Protein AF-A0A927RYH4-F1 (afdb_monomer)

Sequence (409 aa):
MASSRKIATQWHLTDGVTGSFAVQATEVCAALLEAGEIRNPDFGLRAREIEWIANREWTFETRFEKPETEDERIRLRLEKRFGEICVRLNGGDEILPQGDMYELTGDVQEGENILTITVLPAPHVNAKTASVRMGFEGARLETYNYIRLEKCSFVSGEASLQLEAFLSGRYRFVYTVSREGELIARTEIQERLPAARRQIVHAFDMGEADGFCDVMLAIERSGIGCDTVRTTIFAGDEEAKQIVEADCSADMWLDLGAQAVSGSFTERKKGEFAKNGLRTVPELEGISYPAMVAPEKLIRYADGQKYWPQNCALFRARKTPEINVEEYRDLFSHSAGEEPERLARLTRYMQAEYVRACAQDAREEEKVFVAAKAAEAEFAYVSDALVESDGYRRPAYWALKGVWQNVHA

Mean predicted aligned error: 18.0 Å

Structure (mmCIF, N/CA/C/O backbone):
data_AF-A0A927RYH4-F1
#
_entry.id   AF-A0A927RYH4-F1
#
loop_
_atom_site.group_PDB
_atom_site.id
_atom_site.type_symbol
_atom_site.label_atom_id
_atom_site.label_alt_id
_atom_site.label_comp_id
_atom_site.label_asym_id
_atom_site.label_entity_id
_atom_site.label_seq_id
_atom_site.pdbx_PDB_ins_code
_atom_site.Cartn_x
_atom_site.Cartn_y
_atom_site.Cartn_z
_atom_site.occupancy
_atom_site.B_iso_or_equiv
_atom_site.auth_seq_id
_atom_site.auth_comp_id
_atom_site.auth_asym_id
_atom_site.auth_atom_id
_atom_site.pdbx_PDB_model_num
ATOM 1 N N . MET A 1 1 ? -0.143 2.692 19.117 1.00 50.97 1 MET A N 1
ATOM 2 C CA . MET A 1 1 ? 0.503 2.695 17.786 1.00 50.97 1 MET A CA 1
ATOM 3 C C . MET A 1 1 ? -0.260 1.695 16.958 1.00 50.97 1 MET A C 1
ATOM 5 O O . MET A 1 1 ? -0.359 0.562 17.414 1.00 50.97 1 MET A O 1
ATOM 9 N N . ALA A 1 2 ? -0.790 2.098 15.804 1.00 59.31 2 ALA A N 1
ATOM 10 C CA . ALA A 1 2 ? -1.480 1.165 14.929 1.00 59.31 2 ALA A CA 1
ATOM 11 C C . ALA A 1 2 ? -0.526 0.026 14.532 1.00 59.31 2 ALA A C 1
ATOM 13 O O . ALA A 1 2 ? 0.564 0.267 14.006 1.00 59.31 2 ALA A O 1
ATOM 14 N N . SER A 1 3 ? -0.896 -1.211 14.854 1.00 73.06 3 SER A N 1
ATOM 15 C CA . SER A 1 3 ? -0.091 -2.386 14.531 1.00 73.06 3 SER A CA 1
ATOM 16 C C . SER A 1 3 ? -0.570 -2.946 13.202 1.00 73.06 3 SER A C 1
ATOM 18 O O . SER A 1 3 ? -1.759 -3.187 13.023 1.00 73.06 3 SER A O 1
ATOM 20 N N . SER A 1 4 ? 0.348 -3.156 12.259 1.00 81.00 4 SER A N 1
ATOM 21 C CA . SER A 1 4 ? 0.043 -3.779 10.970 1.00 81.00 4 SER A CA 1
ATOM 22 C C . SER A 1 4 ? 0.910 -5.014 10.783 1.00 81.00 4 SER A C 1
ATOM 24 O O . SER A 1 4 ? 2.119 -4.919 10.542 1.00 81.00 4 SER A O 1
ATOM 26 N N . ARG A 1 5 ? 0.294 -6.194 10.855 1.00 84.44 5 ARG A N 1
ATOM 27 C CA . ARG A 1 5 ? 0.984 -7.479 10.686 1.00 84.44 5 ARG A CA 1
ATOM 28 C C . ARG A 1 5 ? 0.457 -8.223 9.471 1.00 84.44 5 ARG A C 1
ATOM 30 O O . ARG A 1 5 ? -0.734 -8.176 9.176 1.00 84.44 5 ARG A O 1
ATOM 37 N N . LYS A 1 6 ? 1.338 -8.941 8.770 1.00 86.88 6 LYS A N 1
ATOM 38 C CA . LYS A 1 6 ? 0.902 -9.903 7.749 1.00 86.88 6 LYS A CA 1
ATOM 39 C C . LYS A 1 6 ? -0.005 -10.920 8.440 1.00 86.88 6 LYS A C 1
ATOM 41 O O . LYS A 1 6 ? 0.385 -11.453 9.477 1.00 86.88 6 LYS A O 1
ATOM 46 N N . ILE A 1 7 ? -1.202 -11.147 7.903 1.00 89.00 7 ILE A N 1
ATOM 47 C CA . ILE A 1 7 ? -2.174 -12.017 8.579 1.00 89.00 7 ILE A CA 1
ATOM 48 C C . ILE A 1 7 ? -1.723 -13.477 8.572 1.00 89.00 7 ILE A C 1
ATOM 50 O O . ILE A 1 7 ? -1.885 -14.176 9.565 1.00 89.00 7 ILE A O 1
ATOM 54 N N . ALA A 1 8 ? -1.112 -13.909 7.469 1.00 84.69 8 ALA A N 1
ATOM 55 C CA . ALA A 1 8 ? -0.649 -15.270 7.291 1.00 84.69 8 ALA A CA 1
ATOM 56 C C . ALA A 1 8 ? 0.516 -15.332 6.305 1.00 84.69 8 ALA A C 1
ATOM 58 O O . ALA A 1 8 ? 0.589 -14.571 5.335 1.00 84.69 8 ALA A O 1
ATOM 59 N N . THR A 1 9 ? 1.443 -16.253 6.548 1.00 83.44 9 THR A N 1
ATOM 60 C CA . THR A 1 9 ? 2.502 -16.612 5.596 1.00 83.44 9 THR A CA 1
ATOM 61 C C . THR A 1 9 ? 2.091 -17.743 4.663 1.00 83.44 9 THR A C 1
ATOM 63 O O . THR A 1 9 ? 2.730 -17.913 3.632 1.00 83.44 9 THR A O 1
ATOM 66 N N . GLN A 1 10 ? 1.043 -18.481 5.023 1.00 91.19 10 GLN A N 1
ATOM 67 C CA . GLN A 1 10 ? 0.528 -19.636 4.307 1.00 91.19 10 GLN A CA 1
ATOM 68 C C . GLN A 1 10 ? -0.999 -19.585 4.317 1.00 91.19 10 GLN A C 1
ATOM 70 O O . GLN A 1 10 ? -1.596 -19.231 5.330 1.00 91.19 10 GLN A O 1
ATOM 75 N N . TRP A 1 11 ? -1.602 -19.939 3.192 1.00 95.75 11 TRP A N 1
ATOM 76 C CA . TRP A 1 11 ? -3.039 -20.005 2.969 1.00 95.75 11 TRP A CA 1
ATOM 77 C C . TRP A 1 11 ? -3.422 -21.405 2.501 1.00 95.75 11 TRP A C 1
ATOM 79 O O . TRP A 1 11 ? -2.595 -22.129 1.946 1.00 95.75 11 TRP A O 1
ATOM 89 N N . HIS A 1 12 ? -4.683 -21.770 2.688 1.00 96.12 12 HIS A N 1
ATOM 90 C CA . HIS A 1 12 ? -5.284 -22.953 2.091 1.00 96.12 12 HIS A CA 1
ATOM 91 C C . HIS A 1 12 ? -6.181 -22.533 0.927 1.00 96.12 12 HIS A C 1
ATOM 93 O O . HIS A 1 12 ? -7.191 -21.871 1.141 1.00 96.12 12 HIS A O 1
ATOM 99 N N . LEU A 1 13 ? -5.806 -22.897 -0.297 1.00 96.62 13 LEU A N 1
ATOM 100 C CA . LEU A 1 13 ? -6.573 -22.635 -1.514 1.00 96.62 13 LEU A CA 1
ATOM 101 C C . LEU A 1 13 ? -7.427 -23.853 -1.874 1.00 96.62 13 LEU A C 1
ATOM 103 O O . LEU A 1 13 ? -6.914 -24.968 -1.910 1.00 96.62 13 LEU A O 1
ATOM 107 N N . THR A 1 14 ? -8.704 -23.651 -2.192 1.00 95.38 14 THR A N 1
ATOM 108 C CA . THR A 1 14 ? -9.610 -24.710 -2.666 1.00 95.38 14 THR A CA 1
ATOM 109 C C . THR A 1 14 ? -10.664 -24.157 -3.625 1.00 95.38 14 THR A C 1
ATOM 111 O O . THR A 1 14 ? -11.119 -23.028 -3.457 1.00 95.38 14 THR A O 1
ATOM 114 N N . ASP A 1 15 ? -11.081 -24.952 -4.610 1.00 91.12 15 ASP A N 1
ATOM 115 C CA . ASP A 1 15 ? -12.282 -24.714 -5.435 1.00 91.12 15 ASP A CA 1
ATOM 116 C C . ASP A 1 15 ? -13.447 -25.649 -5.043 1.00 91.12 15 ASP A C 1
ATOM 118 O O . ASP A 1 15 ? -14.455 -25.738 -5.742 1.00 91.12 15 ASP A O 1
ATOM 122 N N . GLY A 1 16 ? -13.287 -26.414 -3.956 1.00 84.94 16 GLY A N 1
ATOM 123 C CA . GLY A 1 16 ? -14.245 -27.425 -3.505 1.00 84.94 16 GLY A CA 1
ATOM 124 C C . GLY A 1 16 ? -14.283 -28.709 -4.346 1.00 84.94 16 GLY A C 1
ATOM 125 O O . GLY A 1 16 ? -15.030 -29.623 -4.000 1.00 84.94 16 GLY A O 1
ATOM 126 N N . VAL A 1 17 ? -13.486 -28.812 -5.419 1.00 80.62 17 VAL A N 1
ATOM 127 C CA . VAL A 1 17 ? -13.525 -29.931 -6.381 1.00 80.62 17 VAL A CA 1
ATOM 128 C C . VAL A 1 17 ? -12.165 -30.617 -6.535 1.00 80.62 17 VAL A C 1
ATOM 130 O O . VAL A 1 17 ? -12.082 -31.841 -6.463 1.00 80.62 17 VAL A O 1
ATOM 133 N N . THR A 1 18 ? -11.104 -29.847 -6.763 1.00 72.94 18 THR A N 1
ATOM 134 C CA . THR A 1 18 ? -9.743 -30.324 -7.070 1.00 72.94 18 THR A CA 1
ATOM 135 C C . THR A 1 18 ? -8.901 -30.637 -5.834 1.00 72.94 18 THR A C 1
ATOM 137 O O . THR A 1 18 ? -7.871 -31.295 -5.953 1.00 72.94 18 THR A O 1
ATOM 140 N N . GLY A 1 19 ? -9.369 -30.256 -4.644 1.00 78.75 19 GLY A N 1
ATOM 141 C CA . GLY A 1 19 ? -8.679 -30.473 -3.372 1.00 78.75 19 GLY A CA 1
ATOM 142 C C . GLY A 1 19 ? -8.304 -29.161 -2.684 1.00 78.75 19 GLY A C 1
ATOM 143 O O . GLY A 1 19 ? -8.673 -28.084 -3.142 1.00 78.75 19 GLY A O 1
ATOM 144 N N . SER A 1 20 ? -7.610 -29.264 -1.548 1.00 89.44 20 SER A N 1
ATOM 145 C CA . SER A 1 20 ? -7.103 -28.113 -0.793 1.00 89.44 20 SER A CA 1
ATOM 146 C C . SER A 1 20 ? -5.579 -28.094 -0.838 1.00 89.44 20 SER A C 1
ATOM 148 O O . SER A 1 20 ? -4.935 -29.107 -0.552 1.00 89.44 20 SER A O 1
ATOM 150 N N . PHE A 1 21 ? -5.012 -26.941 -1.182 1.00 91.69 21 PHE A N 1
ATOM 151 C CA . PHE A 1 21 ? -3.582 -26.739 -1.392 1.00 91.69 21 PHE A CA 1
ATOM 152 C C . PHE A 1 21 ? -3.048 -25.743 -0.375 1.00 91.69 21 PHE A C 1
ATOM 154 O O . PHE A 1 21 ? -3.610 -24.665 -0.203 1.00 91.69 21 PHE A O 1
ATOM 161 N N . ALA A 1 22 ? -1.947 -26.080 0.286 1.00 93.88 22 ALA A N 1
ATOM 162 C CA . ALA A 1 22 ? -1.276 -25.144 1.173 1.00 93.88 22 ALA A CA 1
ATOM 163 C C . ALA A 1 22 ? -0.273 -24.313 0.355 1.00 93.88 22 ALA A C 1
ATOM 165 O O . ALA A 1 22 ? 0.666 -24.876 -0.202 1.00 93.88 22 ALA A O 1
ATOM 166 N N . VAL A 1 23 ? -0.484 -23.000 0.271 1.00 92.94 23 VAL A N 1
ATOM 167 C CA . VAL A 1 23 ? 0.201 -22.095 -0.671 1.00 92.94 23 VAL A CA 1
ATOM 168 C C . VAL A 1 23 ? 0.664 -20.816 0.019 1.00 92.94 23 VAL A C 1
ATOM 170 O O . VAL A 1 23 ? 0.080 -20.386 1.014 1.00 92.94 23 VAL A O 1
ATOM 173 N N . GLN A 1 24 ? 1.717 -20.186 -0.494 1.00 91.94 24 GLN A N 1
ATOM 174 C CA . GLN A 1 24 ? 2.165 -18.867 -0.038 1.00 91.94 24 GLN A CA 1
ATOM 175 C C . GLN A 1 24 ? 1.652 -17.748 -0.941 1.00 91.94 24 GLN A C 1
ATOM 177 O O . GLN A 1 24 ? 1.412 -16.632 -0.465 1.00 91.94 24 GLN A O 1
ATOM 182 N N . ALA A 1 25 ? 1.493 -18.035 -2.233 1.00 90.94 25 ALA A N 1
ATOM 183 C CA . ALA A 1 25 ? 0.919 -17.107 -3.188 1.00 90.94 25 ALA A CA 1
ATOM 184 C C . ALA A 1 25 ? -0.582 -16.886 -2.937 1.00 90.94 25 ALA A C 1
ATOM 186 O O . ALA A 1 25 ? -1.320 -17.797 -2.566 1.00 90.94 25 ALA A O 1
ATOM 187 N N . THR A 1 26 ? -1.032 -15.654 -3.170 1.00 92.69 26 THR A N 1
ATOM 188 C CA . THR A 1 26 ? -2.431 -15.217 -3.000 1.00 92.69 26 THR A CA 1
ATOM 189 C C . THR A 1 26 ? -3.091 -14.818 -4.324 1.00 92.69 26 THR A C 1
ATOM 191 O O . THR A 1 26 ? -4.232 -14.358 -4.351 1.00 92.69 26 THR A O 1
ATOM 194 N N . GLU A 1 27 ? -2.386 -15.026 -5.439 1.00 91.75 27 GLU A N 1
ATOM 195 C CA . GLU A 1 27 ? -2.959 -15.065 -6.782 1.00 91.75 27 GLU A CA 1
ATOM 196 C C . GLU A 1 27 ? -3.206 -16.529 -7.164 1.00 91.75 27 GLU A C 1
ATOM 198 O O . GLU A 1 27 ? -2.315 -17.363 -7.009 1.00 91.75 27 GLU A O 1
ATOM 203 N N . VAL A 1 28 ? -4.396 -16.850 -7.673 1.00 91.56 28 VAL A N 1
ATOM 204 C CA . VAL A 1 28 ? -4.836 -18.232 -7.925 1.00 91.56 28 VAL A CA 1
ATOM 205 C C . VAL A 1 28 ? -3.897 -18.973 -8.884 1.00 91.56 28 VAL A C 1
ATOM 207 O O . VAL A 1 28 ? -3.476 -20.086 -8.577 1.00 91.56 28 VAL A O 1
ATOM 210 N N . CYS A 1 29 ? -3.514 -18.370 -10.015 1.00 88.50 29 CYS A N 1
ATOM 211 C CA . CYS A 1 29 ? -2.611 -19.018 -10.973 1.00 88.50 29 CYS A CA 1
ATOM 212 C C . CYS A 1 29 ? -1.224 -19.265 -10.363 1.00 88.50 29 CYS A C 1
ATOM 214 O O . CYS A 1 29 ? -0.671 -20.353 -10.509 1.00 88.50 29 CYS A O 1
ATOM 216 N N . ALA A 1 30 ? -0.677 -18.283 -9.642 1.00 89.81 30 ALA A N 1
ATOM 217 C CA . ALA A 1 30 ? 0.603 -18.433 -8.955 1.00 89.81 30 ALA A CA 1
ATOM 218 C C . ALA A 1 30 ? 0.545 -19.518 -7.865 1.00 89.81 30 ALA A C 1
ATOM 220 O O . ALA A 1 30 ? 1.470 -20.317 -7.754 1.00 89.81 30 ALA A O 1
ATOM 221 N N . ALA A 1 31 ? -0.556 -19.592 -7.115 1.00 92.94 31 ALA A N 1
ATOM 222 C CA . ALA A 1 31 ? -0.785 -20.593 -6.079 1.00 92.94 31 ALA A CA 1
ATOM 223 C C . ALA A 1 31 ? -0.913 -22.016 -6.649 1.00 92.94 31 ALA A C 1
ATOM 225 O O . ALA A 1 31 ? -0.311 -22.949 -6.125 1.00 92.94 31 ALA A O 1
ATOM 226 N N . LEU A 1 32 ? -1.634 -22.194 -7.758 1.00 91.50 32 LEU A N 1
ATOM 227 C CA . LEU A 1 32 ? -1.731 -23.488 -8.442 1.00 91.50 32 LEU A CA 1
ATOM 228 C C . LEU A 1 32 ? -0.410 -23.897 -9.102 1.00 91.50 32 LEU A C 1
ATOM 230 O O . LEU A 1 32 ? -0.085 -25.083 -9.150 1.00 91.50 32 LEU A O 1
ATOM 234 N N . LEU A 1 33 ? 0.367 -22.930 -9.597 1.00 90.19 33 LEU A N 1
ATOM 235 C CA . LEU A 1 33 ? 1.710 -23.178 -10.118 1.00 90.19 33 LEU A CA 1
ATOM 236 C C . LEU A 1 33 ? 2.670 -23.598 -8.993 1.00 90.19 33 LEU A C 1
ATOM 238 O O . LEU A 1 33 ? 3.433 -24.543 -9.176 1.00 90.19 33 LEU A O 1
ATOM 242 N N . GLU A 1 34 ? 2.606 -22.935 -7.832 1.00 92.56 34 GLU A N 1
ATOM 243 C CA . GLU A 1 34 ? 3.347 -23.294 -6.612 1.00 92.56 34 GLU A CA 1
ATOM 244 C C . GLU A 1 34 ? 2.991 -24.712 -6.140 1.00 92.56 34 GLU A C 1
ATOM 246 O O . GLU A 1 34 ? 3.883 -25.496 -5.818 1.00 92.56 34 GLU A O 1
ATOM 251 N N . ALA A 1 35 ? 1.701 -25.063 -6.169 1.00 91.19 35 ALA A N 1
ATOM 252 C CA . ALA A 1 35 ? 1.208 -26.395 -5.822 1.00 91.19 35 ALA A CA 1
ATOM 253 C C . ALA A 1 35 ? 1.554 -27.478 -6.866 1.00 91.19 35 ALA A C 1
ATOM 255 O O . ALA A 1 35 ? 1.429 -28.666 -6.580 1.00 91.19 35 ALA A O 1
ATOM 256 N N . GLY A 1 36 ? 2.007 -27.092 -8.065 1.00 91.25 36 GLY A N 1
ATOM 257 C CA . GLY A 1 36 ? 2.328 -28.014 -9.159 1.00 91.25 36 GLY A CA 1
ATOM 258 C C . GLY A 1 36 ? 1.115 -28.535 -9.940 1.00 91.25 36 GLY A C 1
ATOM 259 O O . GLY A 1 36 ? 1.268 -29.444 -10.755 1.00 91.25 36 GLY A O 1
ATOM 260 N N . GLU A 1 37 ? -0.067 -27.950 -9.731 1.00 90.88 37 GLU A N 1
ATOM 261 C CA . GLU A 1 37 ? -1.326 -28.341 -10.384 1.00 90.88 37 GLU A CA 1
ATOM 262 C C . GLU A 1 37 ? -1.416 -27.851 -11.831 1.00 90.88 37 GLU A C 1
ATOM 264 O O . GLU A 1 37 ? -2.073 -28.458 -12.679 1.00 90.88 37 GLU A O 1
ATOM 269 N N . ILE A 1 38 ? -0.720 -26.757 -12.142 1.00 86.25 38 ILE A N 1
ATOM 270 C CA . ILE A 1 38 ? -0.625 -26.227 -13.500 1.00 86.25 38 ILE A CA 1
ATOM 271 C C . ILE A 1 38 ? 0.826 -26.056 -13.925 1.00 86.25 38 ILE A C 1
ATOM 273 O O . ILE A 1 38 ? 1.746 -25.916 -13.121 1.00 86.25 38 ILE A O 1
ATOM 277 N N . ARG A 1 39 ? 1.041 -26.052 -15.239 1.00 79.81 39 ARG A N 1
ATOM 278 C CA . ARG A 1 39 ? 2.335 -25.714 -15.836 1.00 79.81 39 ARG A CA 1
ATOM 279 C C . ARG A 1 39 ? 2.432 -24.205 -16.008 1.00 79.81 39 ARG A C 1
ATOM 281 O O . ARG A 1 39 ? 1.408 -23.542 -16.136 1.00 79.81 39 ARG A O 1
ATOM 288 N N . ASN A 1 40 ? 3.658 -23.683 -16.094 1.00 76.62 40 ASN A N 1
ATOM 289 C CA . ASN A 1 40 ? 3.870 -22.257 -16.335 1.00 76.62 40 ASN A CA 1
ATOM 290 C C . ASN A 1 40 ? 3.085 -21.811 -17.598 1.00 76.62 40 ASN A C 1
ATOM 292 O O . ASN A 1 40 ? 3.346 -22.369 -18.679 1.00 76.62 40 ASN A O 1
ATOM 296 N N . PRO A 1 41 ? 2.131 -20.867 -17.452 1.00 65.25 41 PRO A N 1
ATOM 297 C CA . PRO A 1 41 ? 1.213 -20.468 -18.515 1.00 65.25 41 PRO A CA 1
ATOM 298 C C . PRO A 1 41 ? 1.868 -19.641 -19.624 1.00 65.25 41 PRO A C 1
ATOM 300 O O . PRO A 1 41 ? 1.335 -19.615 -20.732 1.00 65.25 41 PRO A O 1
ATOM 303 N N . ASP A 1 42 ? 3.042 -19.054 -19.374 1.00 66.19 42 ASP A N 1
ATOM 304 C CA . ASP A 1 42 ? 3.762 -18.195 -20.325 1.00 66.19 42 ASP A CA 1
ATOM 305 C C . ASP A 1 42 ? 4.399 -18.987 -21.483 1.00 66.19 42 ASP A C 1
ATOM 307 O O . ASP A 1 42 ? 4.910 -18.414 -22.445 1.00 66.19 42 ASP A O 1
ATOM 311 N N . PHE A 1 43 ? 4.379 -20.323 -21.418 1.00 52.28 43 PHE A N 1
ATOM 312 C CA . PHE A 1 43 ? 4.981 -21.191 -22.429 1.00 52.28 43 PHE A CA 1
ATOM 313 C C . PHE A 1 43 ? 3.942 -21.799 -23.377 1.00 52.28 43 PHE A C 1
ATOM 315 O O . PHE A 1 43 ? 3.138 -22.652 -22.995 1.00 52.28 43 PHE A O 1
ATOM 322 N N . GLY A 1 44 ? 4.049 -21.467 -24.665 1.00 59.75 44 GLY A N 1
ATOM 323 C CA . GLY A 1 44 ? 3.251 -22.082 -25.728 1.00 59.75 44 GLY A CA 1
ATOM 324 C C . GLY A 1 44 ? 1.762 -21.743 -25.620 1.00 59.75 44 GLY A C 1
ATOM 325 O O . GLY A 1 44 ? 1.398 -20.588 -25.447 1.00 59.75 44 GLY A O 1
ATOM 326 N N . LEU A 1 45 ? 0.894 -22.753 -25.743 1.00 57.69 45 LEU A N 1
ATOM 327 C CA . LEU A 1 45 ? -0.568 -22.593 -25.659 1.00 57.69 45 LEU A CA 1
ATOM 328 C C . LEU A 1 45 ? -1.134 -22.870 -24.256 1.00 57.69 45 LEU A C 1
ATOM 330 O O . LEU A 1 45 ? -2.348 -22.971 -24.095 1.00 57.69 45 LEU A O 1
ATOM 334 N N . ARG A 1 46 ? -0.275 -22.988 -23.236 1.00 62.16 46 ARG A N 1
ATOM 335 C CA . ARG A 1 46 ? -0.673 -23.383 -21.873 1.00 62.16 46 ARG A CA 1
ATOM 336 C C . ARG A 1 46 ? -1.611 -22.387 -21.204 1.00 62.16 46 ARG A C 1
ATOM 338 O O . ARG A 1 46 ? -2.480 -22.806 -20.454 1.00 62.16 46 ARG A O 1
ATOM 345 N N . ALA A 1 47 ? -1.502 -21.105 -21.544 1.00 64.75 47 ALA A N 1
ATOM 346 C CA . ALA A 1 47 ? -2.481 -20.079 -21.197 1.00 64.75 47 ALA A CA 1
ATOM 347 C C . ALA A 1 47 ? -3.935 -20.496 -21.505 1.00 64.75 47 ALA A C 1
ATOM 349 O O . ALA A 1 47 ? -4.824 -20.283 -20.687 1.00 64.75 47 ALA A O 1
ATOM 350 N N . ARG A 1 48 ? -4.177 -21.158 -22.648 1.00 65.44 48 ARG A N 1
ATOM 351 C CA . ARG A 1 48 ? -5.517 -21.647 -23.017 1.00 65.44 48 ARG A CA 1
ATOM 352 C C . ARG A 1 48 ? -5.933 -22.890 -22.239 1.00 65.44 48 ARG A C 1
ATOM 354 O O . ARG A 1 48 ? -7.106 -23.077 -21.943 1.00 65.44 48 ARG A O 1
ATOM 361 N N . GLU A 1 49 ? -4.974 -23.745 -21.890 1.00 68.56 49 GLU A N 1
ATOM 362 C CA . GLU A 1 49 ? -5.228 -24.964 -21.109 1.00 68.56 49 GLU A CA 1
ATOM 363 C C . GLU A 1 49 ? -5.713 -24.648 -19.686 1.00 68.56 49 GLU A C 1
ATOM 365 O O . GLU A 1 49 ? -6.361 -25.488 -19.063 1.00 68.56 49 GLU A O 1
ATOM 370 N N . ILE A 1 50 ? -5.428 -23.443 -19.182 1.00 74.00 50 ILE A N 1
ATOM 371 C CA . ILE A 1 50 ? -5.777 -23.005 -17.828 1.00 74.00 50 ILE A CA 1
ATOM 372 C C . ILE A 1 50 ? -6.979 -22.046 -17.766 1.00 74.00 50 ILE A C 1
ATOM 374 O O . ILE A 1 50 ? -7.302 -21.548 -16.691 1.00 74.00 50 ILE A O 1
ATOM 378 N N . GLU A 1 51 ? -7.696 -21.820 -18.876 1.00 75.75 51 GLU A N 1
ATOM 379 C CA . GLU A 1 51 ? -8.893 -20.952 -18.918 1.00 75.75 51 GLU A CA 1
ATOM 380 C C . GLU A 1 51 ? -9.978 -21.380 -17.916 1.00 75.75 51 GLU A C 1
ATOM 382 O O . GLU A 1 51 ? -10.764 -20.564 -17.432 1.00 75.75 51 GLU A O 1
ATOM 387 N N . TRP A 1 52 ? -10.023 -22.666 -17.560 1.00 81.88 52 TRP A N 1
ATOM 388 C CA . TRP A 1 52 ? -10.963 -23.191 -16.571 1.00 81.88 52 TRP A CA 1
ATOM 389 C C . TRP A 1 52 ? -10.791 -22.558 -15.183 1.00 81.88 52 TRP A C 1
ATOM 391 O O . TRP A 1 52 ? -11.775 -22.488 -14.451 1.00 81.88 52 TRP A O 1
ATOM 401 N N . ILE A 1 53 ? -9.593 -22.070 -14.832 1.00 85.06 53 ILE A N 1
ATOM 402 C CA . ILE A 1 53 ? -9.322 -21.417 -13.541 1.00 85.06 53 ILE A CA 1
ATOM 403 C C . ILE A 1 53 ? -10.213 -20.185 -13.383 1.00 85.06 53 ILE A C 1
ATOM 405 O O . ILE A 1 53 ? -10.840 -20.009 -12.341 1.00 85.06 53 ILE A O 1
ATOM 409 N N . ALA A 1 54 ? -10.318 -19.374 -14.437 1.00 82.00 54 ALA A N 1
ATOM 410 C CA . ALA A 1 54 ? -11.080 -18.129 -14.433 1.00 82.00 54 ALA A CA 1
ATOM 411 C C . ALA A 1 54 ? -12.599 -18.337 -14.351 1.00 82.00 54 ALA A C 1
ATOM 413 O O . ALA A 1 54 ? -13.346 -17.435 -13.982 1.00 82.00 54 ALA A O 1
ATOM 414 N N . ASN A 1 55 ? -13.061 -19.537 -14.698 1.00 82.44 55 ASN A N 1
ATOM 415 C CA . ASN A 1 55 ? -14.471 -19.909 -14.692 1.00 82.44 55 ASN A CA 1
ATOM 416 C C . ASN A 1 55 ? -14.923 -20.516 -13.354 1.00 82.44 55 ASN A C 1
ATOM 418 O O . ASN A 1 55 ? -16.073 -20.941 -13.240 1.00 82.44 55 ASN A O 1
ATOM 422 N N . ARG A 1 56 ? -14.031 -20.601 -12.362 1.00 87.62 56 ARG A N 1
ATOM 423 C CA . ARG A 1 56 ? -14.311 -21.210 -11.061 1.00 87.62 56 ARG A CA 1
ATOM 424 C C . ARG A 1 56 ? -14.209 -20.205 -9.931 1.00 87.62 56 ARG A C 1
ATOM 426 O O . ARG A 1 56 ? -13.506 -19.203 -10.017 1.00 87.62 56 ARG A O 1
ATOM 433 N N . GLU A 1 57 ? -14.933 -20.528 -8.873 1.00 92.44 57 GLU A N 1
ATOM 434 C CA . GLU A 1 57 ? -14.789 -19.884 -7.582 1.00 92.44 57 GLU A CA 1
ATOM 435 C C . GLU A 1 57 ? -13.603 -20.507 -6.843 1.00 92.44 57 GLU A C 1
ATOM 437 O O . GLU A 1 57 ? -13.425 -21.726 -6.858 1.00 92.44 57 GLU A O 1
ATOM 442 N N . TRP A 1 58 ? -12.806 -19.666 -6.192 1.00 95.06 58 TRP A N 1
ATOM 443 C CA . TRP A 1 58 ? -11.639 -20.091 -5.426 1.00 95.06 58 TRP A CA 1
ATOM 444 C C . TRP A 1 58 ? -11.681 -19.484 -4.037 1.00 95.06 58 TRP A C 1
ATOM 446 O O . TRP A 1 58 ? -11.832 -18.278 -3.898 1.00 95.06 58 TRP A O 1
ATOM 456 N N . THR A 1 59 ? -11.501 -20.291 -3.000 1.00 97.12 59 THR A N 1
ATOM 457 C CA . THR A 1 59 ? -11.472 -19.817 -1.616 1.00 97.12 59 THR A CA 1
ATOM 458 C C . THR A 1 59 ? -10.078 -19.969 -1.035 1.00 97.12 59 THR A C 1
ATOM 460 O O . THR A 1 59 ? -9.531 -21.069 -0.998 1.00 97.12 59 THR A O 1
ATOM 463 N N . PHE A 1 60 ? -9.526 -18.852 -0.565 1.00 97.38 60 PHE A N 1
ATOM 464 C CA . PHE A 1 60 ? -8.359 -18.811 0.304 1.00 97.38 60 PHE A CA 1
ATOM 465 C C . PHE A 1 60 ? -8.821 -18.792 1.761 1.00 97.38 60 PHE A C 1
ATOM 467 O O . PHE A 1 60 ? -9.564 -17.901 2.168 1.00 97.38 60 PHE A O 1
ATOM 474 N N . GLU A 1 61 ? -8.350 -19.744 2.554 1.00 96.88 61 GLU A N 1
ATOM 475 C CA . GLU A 1 61 ? -8.601 -19.831 3.991 1.00 96.88 61 GLU A CA 1
ATOM 476 C C . GLU A 1 61 ? -7.296 -19.646 4.772 1.00 96.88 61 GLU A C 1
ATOM 478 O O . GLU A 1 61 ? -6.248 -20.182 4.407 1.00 96.88 61 GLU A O 1
ATOM 483 N N . THR A 1 62 ? -7.357 -18.901 5.872 1.00 96.38 62 THR A N 1
ATOM 484 C CA . THR A 1 62 ? -6.299 -18.889 6.883 1.00 96.38 62 THR A CA 1
ATOM 485 C C . THR A 1 62 ? -6.888 -18.789 8.278 1.00 96.38 62 THR A C 1
ATOM 487 O O . THR A 1 62 ? -8.011 -18.321 8.471 1.00 96.38 62 THR A O 1
ATOM 490 N N . ARG A 1 63 ? -6.091 -19.177 9.270 1.00 95.06 63 ARG A N 1
ATOM 491 C CA . ARG A 1 63 ? -6.417 -19.014 10.684 1.00 95.06 63 ARG A CA 1
ATOM 492 C C . ARG A 1 63 ? -5.510 -17.985 11.331 1.00 95.06 63 ARG A C 1
ATOM 494 O O . ARG A 1 63 ? -4.353 -17.847 10.935 1.00 95.06 63 ARG A O 1
ATOM 501 N N . PHE A 1 64 ? -6.034 -17.253 12.304 1.00 93.31 64 PHE A N 1
ATOM 502 C CA . PHE A 1 64 ? -5.254 -16.316 13.104 1.00 93.31 64 PHE A CA 1
ATOM 503 C C . PHE A 1 64 ? -5.843 -16.178 14.506 1.00 93.31 64 PHE A C 1
ATOM 505 O O . PHE A 1 64 ? -7.055 -16.240 14.691 1.00 93.31 64 PHE A O 1
ATOM 512 N N . GLU A 1 65 ? -4.995 -15.944 15.500 1.00 91.38 65 GLU A N 1
ATOM 513 C CA . GLU A 1 65 ? -5.459 -15.587 16.840 1.00 91.38 65 GLU A CA 1
ATOM 514 C C . GLU A 1 65 ? -5.775 -14.095 16.921 1.00 91.38 65 GLU A C 1
ATOM 516 O O . GLU A 1 65 ? -5.059 -13.267 16.330 1.00 91.38 65 GLU A O 1
ATOM 521 N N . LYS A 1 66 ? -6.822 -13.749 17.680 1.00 87.88 66 LYS A N 1
ATOM 522 C CA . LYS A 1 66 ? -7.133 -12.353 17.999 1.00 87.88 66 LYS A CA 1
ATOM 523 C C . LYS A 1 66 ? -5.869 -11.665 18.540 1.00 87.88 66 LYS A C 1
ATOM 525 O O . LYS A 1 66 ? -5.263 -12.167 19.484 1.00 87.88 66 LYS A O 1
ATOM 530 N N . PRO A 1 67 ? -5.430 -10.546 17.940 1.00 84.62 67 PRO A N 1
ATOM 531 C CA . PRO A 1 67 ? -4.294 -9.793 18.452 1.00 84.62 67 PRO A CA 1
ATOM 532 C C . PRO A 1 67 ? -4.485 -9.405 19.929 1.00 84.62 67 PRO A C 1
ATOM 534 O O . PRO A 1 67 ? -5.488 -8.782 20.270 1.00 84.62 67 PRO A O 1
ATOM 537 N N . GLU A 1 68 ? -3.512 -9.725 20.786 1.00 77.50 68 GLU A N 1
ATOM 538 C CA . GLU A 1 68 ? -3.444 -9.218 22.164 1.00 77.50 68 GLU A CA 1
ATOM 539 C C . GLU A 1 68 ? -3.033 -7.740 22.147 1.00 77.50 68 GLU A C 1
ATOM 541 O O . GLU A 1 68 ? -1.866 -7.388 22.323 1.00 77.50 68 GLU A O 1
ATOM 546 N N . THR A 1 69 ? -3.976 -6.854 21.847 1.00 69.94 69 THR A N 1
ATOM 547 C CA . THR A 1 69 ? -3.721 -5.412 21.810 1.00 69.94 69 THR A CA 1
ATOM 548 C C . THR A 1 69 ? -4.810 -4.667 22.574 1.00 69.94 69 THR A C 1
ATOM 550 O O . THR A 1 69 ? -5.953 -5.113 22.656 1.00 69.94 69 THR A O 1
ATOM 553 N N . GLU A 1 70 ? -4.441 -3.522 23.153 1.00 64.94 70 GLU A N 1
ATOM 554 C CA . GLU A 1 70 ? -5.387 -2.573 23.757 1.00 64.94 70 GLU A CA 1
ATOM 555 C C . GLU A 1 70 ? -6.204 -1.811 22.695 1.00 64.94 70 GLU A C 1
ATOM 557 O O . GLU A 1 70 ? -6.942 -0.886 23.027 1.00 64.94 70 GLU A O 1
ATOM 562 N N . ASP A 1 71 ? -6.036 -2.134 21.410 1.00 70.31 71 ASP A N 1
ATOM 563 C CA . ASP A 1 71 ? -6.736 -1.491 20.310 1.00 70.31 71 ASP A CA 1
ATOM 564 C C . ASP A 1 71 ? -8.181 -1.968 20.208 1.00 70.31 71 ASP A C 1
ATOM 566 O O . ASP A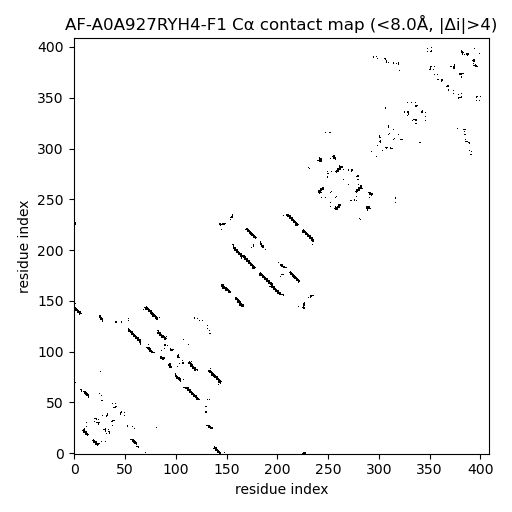 1 71 ? -8.476 -3.158 20.115 1.00 70.31 71 ASP A O 1
ATOM 570 N N . GLU A 1 72 ? -9.097 -1.005 20.173 1.00 71.75 72 GLU A N 1
ATOM 571 C CA . GLU A 1 72 ? -10.533 -1.278 20.132 1.00 71.75 72 GLU A CA 1
ATOM 572 C C . GLU A 1 72 ? -11.010 -1.833 18.781 1.00 71.75 72 GLU A C 1
ATOM 574 O O . GLU A 1 72 ? -12.137 -2.323 18.701 1.00 71.75 72 GLU A O 1
ATOM 579 N N . ARG A 1 73 ? -10.213 -1.720 17.705 1.00 84.50 73 ARG A N 1
ATOM 580 C CA . ARG A 1 73 ? -10.655 -2.059 16.344 1.00 84.50 73 ARG A CA 1
ATOM 581 C C . ARG A 1 73 ? -9.642 -2.871 15.548 1.00 84.50 73 ARG A C 1
ATOM 583 O O . ARG A 1 73 ? -8.439 -2.634 15.630 1.00 84.50 73 ARG A O 1
ATOM 590 N N . ILE A 1 74 ? -10.166 -3.797 14.744 1.00 89.12 74 ILE A N 1
ATOM 591 C CA . ILE A 1 74 ? -9.433 -4.751 13.910 1.00 89.12 74 ILE A CA 1
ATOM 592 C C . ILE A 1 74 ? -9.978 -4.679 12.477 1.00 89.12 74 ILE A C 1
ATOM 594 O O . ILE A 1 74 ? -11.177 -4.841 12.246 1.00 89.12 74 ILE A O 1
ATOM 598 N N . ARG A 1 75 ? -9.091 -4.482 11.499 1.00 90.50 75 ARG A N 1
ATOM 599 C CA . ARG A 1 75 ? -9.408 -4.507 10.064 1.00 90.50 75 ARG A CA 1
ATOM 600 C C . ARG A 1 75 ? -8.505 -5.462 9.299 1.00 90.50 75 ARG A C 1
ATOM 602 O O . ARG A 1 75 ? -7.354 -5.678 9.669 1.00 90.50 75 ARG A O 1
ATOM 609 N N . LEU A 1 76 ? -9.013 -5.964 8.180 1.00 93.44 76 LEU A N 1
ATOM 610 C CA . LEU A 1 76 ? -8.215 -6.591 7.132 1.00 93.44 76 LEU A CA 1
ATOM 611 C C . LEU A 1 76 ? -7.970 -5.574 6.016 1.00 93.44 76 LEU A C 1
ATOM 613 O O . LEU A 1 76 ? -8.918 -5.003 5.479 1.00 93.44 76 LEU A O 1
ATOM 617 N N . ARG A 1 77 ? -6.708 -5.391 5.637 1.00 91.56 77 ARG A N 1
ATOM 618 C CA . ARG A 1 77 ? -6.298 -4.673 4.430 1.00 91.56 77 ARG A CA 1
ATOM 619 C C . ARG A 1 77 ? -5.823 -5.655 3.380 1.00 91.56 77 ARG A C 1
ATOM 621 O O . ARG A 1 77 ? -5.040 -6.548 3.700 1.00 91.56 77 ARG A O 1
ATOM 628 N N . LEU A 1 78 ? -6.231 -5.442 2.135 1.00 91.12 78 LEU A N 1
ATOM 629 C CA . LEU A 1 78 ? -5.633 -6.100 0.976 1.00 91.12 78 LEU A CA 1
ATOM 630 C C . LEU A 1 78 ? -4.935 -5.028 0.139 1.00 91.12 78 LEU A C 1
ATOM 632 O O . LEU A 1 78 ? -5.597 -4.131 -0.372 1.00 91.12 78 LEU A O 1
ATOM 636 N N . GLU A 1 79 ? -3.609 -5.102 0.010 1.00 86.81 79 GLU A N 1
ATOM 637 C CA . GLU A 1 79 ? -2.825 -4.109 -0.743 1.00 86.81 79 GLU A CA 1
ATOM 638 C C . GLU A 1 79 ? -3.262 -4.020 -2.210 1.00 86.81 79 GLU A C 1
ATOM 640 O O . GLU A 1 79 ? -3.319 -2.925 -2.767 1.00 86.81 79 GLU A O 1
ATOM 645 N N . LYS A 1 80 ? -3.604 -5.158 -2.829 1.00 87.44 80 LYS A N 1
ATOM 646 C CA . LYS A 1 80 ? -4.251 -5.200 -4.148 1.00 87.44 80 LYS A CA 1
ATOM 647 C C . LYS A 1 80 ? -5.279 -6.319 -4.219 1.00 87.44 80 LYS A C 1
ATOM 649 O O . LYS A 1 80 ? -5.153 -7.344 -3.552 1.00 87.44 80 LYS A O 1
ATOM 654 N N . ARG A 1 81 ? -6.280 -6.123 -5.076 1.00 88.75 81 ARG A N 1
ATOM 655 C CA . ARG A 1 81 ? -7.311 -7.109 -5.417 1.00 88.75 81 ARG A CA 1
ATOM 656 C C . ARG A 1 81 ? -7.295 -7.351 -6.919 1.00 88.75 81 ARG A C 1
ATOM 658 O O . ARG A 1 81 ? -7.173 -6.399 -7.690 1.00 88.75 81 ARG A O 1
ATOM 665 N N . PHE A 1 82 ? -7.448 -8.605 -7.317 1.00 86.31 82 PHE A N 1
ATOM 666 C CA . PHE A 1 82 ? -7.555 -9.025 -8.705 1.00 86.31 82 PHE A CA 1
ATOM 667 C C . PHE A 1 82 ? -8.888 -9.743 -8.891 1.00 86.31 82 PHE A C 1
ATOM 669 O O . PHE A 1 82 ? -9.068 -10.869 -8.426 1.00 86.31 82 PHE A O 1
ATOM 676 N N . GLY A 1 83 ? -9.824 -9.068 -9.554 1.00 83.62 83 GLY A N 1
ATOM 677 C CA . GLY A 1 83 ? -11.198 -9.539 -9.684 1.00 83.62 83 GLY A CA 1
ATOM 678 C C . GLY A 1 83 ? -12.069 -9.214 -8.470 1.00 83.62 83 GLY A C 1
ATOM 679 O O . GLY A 1 83 ? -11.687 -8.453 -7.576 1.00 83.62 83 GLY A O 1
ATOM 680 N N . GLU A 1 84 ? -13.275 -9.767 -8.490 1.00 88.56 84 GLU A N 1
ATOM 681 C CA . GLU A 1 84 ? -14.271 -9.600 -7.438 1.00 88.56 84 GLU A CA 1
ATOM 682 C C . GLU A 1 84 ? -14.033 -10.632 -6.329 1.00 88.56 84 GLU A C 1
ATOM 684 O O . GLU A 1 84 ? -13.753 -11.803 -6.603 1.00 88.56 84 GLU A O 1
ATOM 689 N N . ILE A 1 85 ? -14.096 -10.187 -5.073 1.00 93.56 85 ILE A N 1
ATOM 690 C CA . ILE A 1 85 ? -13.828 -11.032 -3.909 1.00 93.56 85 ILE A CA 1
ATOM 691 C C . ILE A 1 85 ? -14.875 -10.809 -2.819 1.00 93.56 85 ILE A C 1
ATOM 693 O O . ILE A 1 85 ? -15.323 -9.685 -2.607 1.00 93.56 85 ILE A O 1
ATOM 697 N N . CYS A 1 86 ? -15.187 -11.875 -2.092 1.00 94.44 86 CYS A N 1
ATOM 698 C CA . CYS A 1 86 ? -16.049 -11.898 -0.919 1.00 94.44 86 CYS A CA 1
ATOM 699 C C . CYS A 1 86 ? -15.208 -12.283 0.303 1.00 94.44 86 CYS A C 1
ATOM 701 O O . CYS A 1 86 ? -14.473 -13.271 0.273 1.00 94.44 86 CYS A O 1
ATOM 703 N N . VAL A 1 87 ? -15.327 -11.525 1.393 1.00 96.69 87 VAL A N 1
ATOM 704 C CA . VAL A 1 87 ? -14.608 -11.786 2.647 1.00 96.69 87 VAL A CA 1
ATOM 705 C C . VAL A 1 87 ? -15.599 -12.224 3.716 1.00 96.69 87 VAL A C 1
ATOM 707 O O . VAL A 1 87 ? -16.601 -11.552 3.937 1.00 96.69 87 VAL A O 1
ATOM 710 N N . ARG A 1 88 ? -15.314 -13.335 4.400 1.00 97.19 88 ARG A N 1
ATOM 711 C CA . ARG A 1 88 ? -16.084 -13.805 5.561 1.00 97.19 88 ARG A CA 1
ATOM 712 C C . ARG A 1 88 ? -15.154 -14.187 6.697 1.00 97.19 88 ARG A C 1
ATOM 714 O O . ARG A 1 88 ? -14.076 -14.744 6.467 1.00 97.19 88 ARG A O 1
ATOM 721 N N . LEU A 1 89 ? -15.605 -13.940 7.920 1.00 96.81 89 LEU A N 1
ATOM 722 C CA . LEU A 1 89 ? -14.898 -14.311 9.138 1.00 96.81 89 LEU A CA 1
ATOM 723 C C . LEU A 1 89 ? -15.748 -15.286 9.954 1.00 96.81 89 LEU A C 1
ATOM 725 O O . LEU A 1 89 ? -16.948 -15.082 10.113 1.00 96.81 89 LEU A O 1
ATOM 729 N N . ASN A 1 90 ? -15.129 -16.353 10.458 1.00 96.31 90 ASN A N 1
ATOM 730 C CA . ASN A 1 90 ? -15.751 -17.347 11.339 1.00 96.31 90 ASN A CA 1
ATOM 731 C C . ASN A 1 90 ? -17.049 -17.963 10.777 1.00 96.31 90 ASN A C 1
ATOM 733 O O . ASN A 1 90 ? -17.958 -18.308 11.530 1.00 96.31 90 ASN A O 1
ATOM 737 N N . GLY A 1 91 ? -17.145 -18.087 9.447 1.00 92.00 91 GLY A N 1
ATOM 738 C CA . GLY A 1 91 ? -18.337 -18.595 8.759 1.00 92.00 91 GLY A CA 1
ATOM 739 C C . GLY A 1 91 ? -19.563 -17.673 8.823 1.00 92.00 91 GLY A C 1
ATOM 740 O O . GLY A 1 91 ? -20.662 -18.130 8.518 1.00 92.00 91 GLY A O 1
ATOM 741 N N . GLY A 1 92 ? -19.390 -16.415 9.240 1.00 93.50 92 GLY A N 1
ATOM 742 C CA . GLY A 1 92 ? -20.447 -15.409 9.297 1.00 93.50 92 GLY A CA 1
ATOM 743 C C . GLY A 1 92 ? -20.833 -14.831 7.933 1.00 93.50 92 GLY A C 1
ATOM 744 O O . GLY A 1 92 ? -20.447 -15.340 6.875 1.00 93.50 92 GLY A O 1
ATOM 745 N N . ASP A 1 93 ? -21.602 -13.745 7.979 1.00 95.06 93 ASP A N 1
ATOM 746 C CA . ASP A 1 93 ? -22.048 -13.015 6.794 1.00 95.06 93 ASP A CA 1
ATOM 747 C C . ASP A 1 93 ? -20.874 -12.383 6.026 1.00 95.06 93 ASP A C 1
ATOM 749 O O . ASP A 1 93 ? -19.751 -12.247 6.519 1.00 95.06 93 ASP A O 1
ATOM 753 N N . GLU A 1 94 ? -21.139 -12.006 4.775 1.00 94.94 94 GLU A N 1
ATOM 754 C CA . GLU A 1 94 ? -20.171 -11.281 3.957 1.00 94.94 94 GLU A CA 1
ATOM 755 C C . GLU A 1 94 ? -19.855 -9.906 4.557 1.00 94.94 94 GLU A C 1
ATOM 757 O O . GLU A 1 94 ? -20.742 -9.092 4.826 1.00 94.94 94 GLU A O 1
ATOM 762 N N . ILE A 1 95 ? -18.561 -9.636 4.710 1.00 94.62 95 ILE A N 1
ATOM 763 C CA . ILE A 1 95 ? -18.041 -8.366 5.197 1.00 94.62 95 ILE A CA 1
ATOM 764 C C . ILE A 1 95 ? -17.828 -7.453 3.994 1.00 94.62 95 ILE A C 1
ATOM 766 O O . ILE A 1 95 ? -16.959 -7.691 3.152 1.00 94.62 95 ILE A O 1
ATOM 770 N N . LEU A 1 96 ? -18.611 -6.379 3.924 1.00 91.06 96 LEU A N 1
ATOM 771 C CA . LEU A 1 96 ? -18.524 -5.421 2.828 1.00 91.06 96 LEU A CA 1
ATOM 772 C C . LEU A 1 96 ? -17.258 -4.553 2.939 1.00 91.06 96 LEU A C 1
ATOM 774 O O . LEU A 1 96 ? -16.941 -4.055 4.027 1.00 91.06 96 LEU A O 1
ATOM 778 N N . PRO A 1 97 ? -16.548 -4.309 1.823 1.00 87.88 97 PRO A N 1
ATOM 779 C CA . PRO A 1 97 ? -15.359 -3.475 1.834 1.00 87.88 97 PRO A CA 1
ATOM 780 C C . PRO A 1 97 ? -15.694 -1.996 2.061 1.00 87.88 97 PRO A C 1
ATOM 782 O O . PRO A 1 97 ? -16.626 -1.440 1.479 1.00 87.88 97 PRO A O 1
ATOM 785 N N . GLN A 1 98 ? -14.847 -1.321 2.830 1.00 79.00 98 GLN A N 1
ATOM 786 C CA . GLN A 1 98 ? -14.778 0.134 2.947 1.00 79.00 98 GLN A CA 1
ATOM 787 C C . GLN A 1 98 ? -13.510 0.618 2.230 1.00 79.00 98 GLN A C 1
ATOM 789 O O . GLN A 1 98 ? -12.472 0.847 2.849 1.00 79.00 98 GLN A O 1
ATOM 794 N N . GLY A 1 99 ? -13.586 0.721 0.899 1.00 77.31 99 GLY A N 1
ATOM 795 C CA . GLY A 1 99 ? -12.422 0.972 0.041 1.00 77.31 99 GLY A CA 1
ATOM 796 C C . GLY A 1 99 ? -11.612 -0.305 -0.211 1.00 77.31 99 GLY A C 1
ATOM 797 O O . GLY A 1 99 ? -12.108 -1.245 -0.835 1.00 77.31 99 GLY A O 1
ATOM 798 N N . ASP A 1 100 ? -10.366 -0.317 0.250 1.00 75.25 100 ASP A N 1
ATOM 799 C CA . ASP A 1 100 ? -9.389 -1.419 0.236 1.00 75.25 100 ASP A CA 1
ATOM 800 C C . ASP A 1 100 ? -9.339 -2.210 1.563 1.00 75.25 100 ASP A C 1
ATOM 802 O O . ASP A 1 100 ? -8.496 -3.092 1.758 1.00 75.25 100 ASP A O 1
ATOM 806 N N . MET A 1 101 ? -10.274 -1.914 2.469 1.00 85.19 101 MET A N 1
ATOM 807 C CA . MET A 1 101 ? -10.305 -2.404 3.846 1.00 85.19 101 MET A CA 1
ATOM 808 C C . MET A 1 101 ? -11.598 -3.155 4.164 1.00 85.19 101 MET A C 1
ATOM 810 O O . MET A 1 101 ? -12.652 -2.831 3.622 1.00 85.19 101 MET A O 1
ATOM 814 N N . TYR A 1 102 ? -11.536 -4.072 5.126 1.00 91.69 102 TYR A N 1
ATOM 815 C CA . TYR A 1 102 ? -12.677 -4.803 5.682 1.00 91.69 102 TYR A CA 1
ATOM 816 C C . TYR A 1 102 ? -12.694 -4.636 7.202 1.00 91.69 102 TYR A C 1
ATOM 818 O O . TYR A 1 102 ? -11.684 -4.870 7.866 1.00 91.69 102 TYR A O 1
ATOM 826 N N . GLU A 1 103 ? -13.826 -4.202 7.754 1.00 91.00 103 GLU A N 1
ATOM 827 C CA . GLU A 1 103 ? -14.014 -4.023 9.196 1.00 91.00 103 GLU A CA 1
ATOM 828 C C . GLU A 1 103 ? -14.334 -5.361 9.856 1.00 91.00 103 GLU A C 1
ATOM 830 O O . GLU A 1 103 ? -15.372 -5.937 9.566 1.00 91.00 103 GLU A O 1
ATOM 835 N N . LEU A 1 104 ? -13.441 -5.840 10.729 1.00 93.00 104 LEU A N 1
ATOM 836 C CA . LEU A 1 104 ? -13.568 -7.151 11.372 1.00 93.00 104 LEU A CA 1
ATOM 837 C C . LEU A 1 104 ? -13.943 -7.059 12.857 1.00 93.00 104 LEU A C 1
ATOM 839 O O . LEU A 1 104 ? -14.239 -8.077 13.470 1.00 93.00 104 LEU A O 1
ATOM 843 N N . THR A 1 105 ? -13.902 -5.866 13.462 1.00 89.38 105 THR A N 1
ATOM 844 C CA . THR A 1 105 ? -13.988 -5.686 14.925 1.00 89.38 105 THR A CA 1
ATOM 845 C C . THR A 1 105 ? -15.157 -6.425 15.579 1.00 89.38 105 THR A C 1
ATOM 847 O O . THR A 1 105 ? -14.981 -7.006 16.645 1.00 89.38 105 THR A O 1
ATOM 850 N N . GLY A 1 106 ? -16.343 -6.392 14.964 1.00 86.88 106 GLY A N 1
ATOM 851 C CA . GLY A 1 106 ? -17.542 -7.029 15.517 1.00 86.88 106 GLY A CA 1
ATOM 852 C C . GLY A 1 106 ? -17.575 -8.552 15.368 1.00 86.88 106 GLY A C 1
ATOM 853 O O . GLY A 1 106 ? -18.290 -9.210 16.118 1.00 86.88 106 GLY A O 1
ATOM 854 N N . ASP A 1 107 ? -16.793 -9.097 14.436 1.00 91.62 107 ASP A N 1
ATOM 855 C CA . ASP A 1 107 ? -16.853 -10.499 14.014 1.00 91.62 107 ASP A CA 1
ATOM 856 C C . ASP A 1 107 ? -15.692 -11.340 14.575 1.00 91.62 107 ASP A C 1
ATOM 858 O O . ASP A 1 107 ? -15.748 -12.575 14.575 1.00 91.62 107 ASP A O 1
ATOM 862 N N . VAL A 1 108 ? -14.628 -10.681 15.057 1.00 92.44 108 VAL A N 1
ATOM 863 C CA . VAL A 1 108 ? -13.474 -11.334 15.690 1.00 92.44 108 VAL A CA 1
ATOM 864 C C . VAL A 1 108 ? -13.855 -11.859 17.073 1.00 92.44 108 VAL A C 1
ATOM 866 O O . VAL A 1 108 ? -14.321 -11.126 17.945 1.00 92.44 108 VAL A O 1
ATOM 869 N N . GLN A 1 109 ? -13.585 -13.140 17.292 1.00 92.06 109 GLN A N 1
ATOM 870 C CA . GLN A 1 109 ? -13.836 -13.862 18.533 1.00 92.06 109 GLN A CA 1
ATOM 871 C C . GLN A 1 109 ? -12.544 -14.014 19.345 1.00 92.06 109 GLN A C 1
ATOM 873 O O . GLN A 1 109 ? -11.438 -13.899 18.811 1.00 92.06 109 GLN A O 1
ATOM 878 N N . GLU A 1 110 ? -12.679 -14.275 20.646 1.00 89.94 110 GLU A N 1
ATOM 879 C CA . GLU A 1 110 ? -11.543 -14.687 21.478 1.00 89.94 110 GLU A CA 1
ATOM 880 C C . GLU A 1 110 ? -10.984 -16.036 20.995 1.00 89.94 110 GLU A C 1
ATOM 882 O O . GLU A 1 110 ? -11.747 -16.946 20.670 1.00 89.94 110 GLU A O 1
ATOM 887 N N . GLY A 1 111 ? -9.655 -16.177 20.974 1.00 89.44 111 GLY A N 1
ATOM 888 C CA . GLY A 1 111 ? -8.973 -17.377 20.479 1.00 89.44 111 GLY A CA 1
ATOM 889 C C . GLY A 1 111 ? -8.745 -17.393 18.960 1.00 89.44 111 GLY A C 1
ATOM 890 O O . GLY A 1 111 ? -8.437 -16.364 18.349 1.00 89.44 111 GLY A O 1
ATOM 891 N N . GLU A 1 112 ? -8.827 -18.586 18.362 1.00 93.75 112 GLU A N 1
ATOM 892 C CA . GLU A 1 112 ? -8.585 -18.815 16.931 1.00 93.75 112 GLU A CA 1
ATOM 893 C C . GLU A 1 112 ? -9.775 -18.340 16.083 1.00 93.75 112 GLU A C 1
ATOM 895 O O . GLU A 1 112 ? -10.924 -18.686 16.344 1.00 93.75 112 GLU A O 1
ATOM 900 N N . ASN A 1 113 ? -9.479 -17.569 15.039 1.00 95.12 113 ASN A N 1
ATOM 901 C CA . ASN A 1 113 ? -10.429 -17.064 14.057 1.00 95.12 113 ASN A CA 1
ATOM 902 C C . ASN A 1 113 ? -10.098 -17.627 12.671 1.00 95.12 113 ASN A C 1
ATOM 904 O O . ASN A 1 113 ? -8.925 -17.777 12.325 1.00 95.12 113 ASN A O 1
ATOM 908 N N . ILE A 1 114 ? -11.122 -17.884 11.857 1.00 96.81 114 ILE A N 1
ATOM 909 C CA . ILE A 1 114 ? -10.982 -18.405 10.490 1.00 96.81 114 ILE A CA 1
ATOM 910 C C . ILE A 1 114 ? -11.399 -17.321 9.501 1.00 96.81 114 ILE A C 1
ATOM 912 O O . ILE A 1 114 ? -12.568 -16.937 9.450 1.00 96.81 114 ILE A O 1
ATOM 916 N N . LEU A 1 115 ? -10.451 -16.836 8.703 1.00 97.25 115 LEU A N 1
ATOM 917 C CA . LEU A 1 115 ? -10.707 -15.901 7.614 1.00 97.25 115 LEU A CA 1
ATOM 918 C C . LEU A 1 115 ? -10.818 -16.661 6.297 1.00 97.25 115 LEU A C 1
ATOM 920 O O . LEU A 1 115 ? -9.913 -17.411 5.934 1.00 97.25 115 LEU A O 1
ATOM 924 N N . THR A 1 116 ? -11.882 -16.382 5.552 1.00 97.31 116 THR A N 1
ATOM 925 C CA . THR A 1 116 ? -12.079 -16.888 4.192 1.00 97.31 116 THR A CA 1
ATOM 926 C C . THR A 1 116 ? -12.207 -15.727 3.214 1.00 97.31 116 THR A C 1
ATOM 928 O O . THR A 1 116 ? -12.957 -14.778 3.451 1.00 97.31 116 THR A O 1
ATOM 931 N N . ILE A 1 117 ? -11.446 -15.795 2.125 1.00 97.06 117 ILE A N 1
ATOM 932 C CA . ILE A 1 117 ? -11.500 -14.857 1.006 1.00 97.06 117 ILE A CA 1
ATOM 933 C C . ILE A 1 117 ? -11.836 -15.664 -0.241 1.00 97.06 117 ILE A C 1
ATOM 935 O O . ILE A 1 117 ? -11.010 -16.423 -0.749 1.00 97.06 117 ILE A O 1
ATOM 939 N N . THR A 1 118 ? -13.058 -15.497 -0.723 1.00 96.62 118 THR A N 1
ATOM 940 C CA . THR A 1 118 ? -13.571 -16.168 -1.912 1.00 96.62 118 THR A CA 1
ATOM 941 C C . THR A 1 118 ? -13.412 -15.250 -3.115 1.00 96.62 118 THR A C 1
ATOM 943 O O . THR A 1 118 ? -13.962 -14.155 -3.140 1.00 96.62 118 THR A O 1
ATOM 946 N N . VAL A 1 119 ? -12.654 -15.685 -4.111 1.00 94.25 119 VAL A N 1
ATOM 947 C CA . VAL A 1 119 ? -12.495 -15.033 -5.409 1.00 94.25 119 VAL A CA 1
ATOM 948 C C . VAL A 1 119 ? -13.568 -15.570 -6.343 1.00 94.25 119 VAL A C 1
ATOM 950 O O . VAL A 1 119 ? -13.636 -16.778 -6.583 1.00 94.25 119 VAL A O 1
ATOM 953 N N . LEU A 1 120 ? -14.408 -14.675 -6.856 1.00 90.44 120 LEU A N 1
ATOM 954 C CA . LEU A 1 120 ? -15.512 -15.049 -7.729 1.00 90.44 120 LEU A CA 1
ATOM 955 C C . LEU A 1 120 ? -15.020 -15.339 -9.157 1.00 90.44 120 LEU A C 1
ATOM 957 O O . LEU A 1 120 ? -13.993 -14.793 -9.577 1.00 90.44 120 LEU A O 1
ATOM 961 N N . PRO A 1 121 ? -15.751 -16.173 -9.924 1.00 87.25 121 PRO A N 1
ATOM 962 C CA . PRO A 1 121 ? -15.441 -16.416 -11.326 1.00 87.25 121 PRO A CA 1
ATOM 963 C C . PRO A 1 121 ? -15.351 -15.110 -12.125 1.00 87.25 121 PRO A C 1
ATOM 965 O O . PRO A 1 121 ? -16.263 -14.284 -12.096 1.00 87.25 121 PRO A O 1
ATOM 968 N N . ALA A 1 122 ? -14.280 -14.960 -12.899 1.00 76.69 122 ALA A N 1
ATOM 969 C CA . ALA A 1 122 ? -14.051 -13.832 -13.795 1.00 76.69 122 ALA A CA 1
ATOM 970 C C . ALA A 1 122 ? -13.830 -14.346 -15.230 1.00 76.69 122 ALA A C 1
ATOM 972 O O . ALA A 1 122 ? -12.711 -14.278 -15.750 1.00 76.69 122 ALA A O 1
ATOM 973 N N . PRO A 1 123 ? -14.873 -14.900 -15.883 1.00 66.50 123 PRO A N 1
ATOM 974 C CA . PRO A 1 123 ? -14.746 -15.461 -17.220 1.00 66.50 123 PRO A CA 1
ATOM 975 C C . PRO A 1 123 ? -14.275 -14.392 -18.209 1.00 66.50 123 PRO A C 1
ATOM 977 O O . PRO A 1 123 ? -14.750 -13.254 -18.210 1.00 66.50 123 PRO A O 1
ATOM 980 N N . HIS A 1 124 ? -13.328 -14.769 -19.065 1.00 58.19 124 HIS A N 1
ATOM 981 C CA . HIS A 1 124 ? -12.740 -13.904 -20.079 1.00 58.19 124 HIS A CA 1
ATOM 982 C C . HIS A 1 124 ? -13.791 -13.401 -21.070 1.00 58.19 124 HIS A C 1
ATOM 984 O O . HIS A 1 124 ? -14.021 -14.024 -22.103 1.00 58.19 124 HIS A O 1
ATOM 990 N N . VAL A 1 125 ? -14.400 -12.246 -20.812 1.00 42.81 125 VAL A N 1
ATOM 991 C CA . VAL A 1 125 ? -15.179 -11.586 -21.863 1.00 42.81 125 VAL A CA 1
ATOM 992 C C . VAL A 1 125 ? -14.260 -10.742 -22.758 1.00 42.81 125 VAL A C 1
ATOM 994 O O . VAL A 1 125 ? -14.586 -10.604 -23.925 1.00 42.81 125 VAL A O 1
ATOM 997 N N . ASN A 1 126 ? -13.091 -10.249 -22.293 1.00 38.88 126 ASN A N 1
ATOM 998 C CA . ASN A 1 126 ? -12.228 -9.328 -23.075 1.00 38.88 126 ASN A CA 1
ATOM 999 C C . ASN A 1 126 ? -10.741 -9.198 -22.612 1.00 38.88 126 ASN A C 1
ATOM 1001 O O . ASN A 1 126 ? -10.238 -8.083 -22.471 1.00 38.88 126 ASN A O 1
ATOM 1005 N N . ALA A 1 127 ? -9.989 -10.275 -22.345 1.00 40.75 127 ALA A N 1
ATOM 1006 C CA . ALA A 1 127 ? -8.595 -10.125 -21.876 1.00 40.75 127 ALA A CA 1
ATOM 1007 C C . ALA A 1 127 ? -7.567 -10.060 -23.030 1.00 40.75 127 ALA A C 1
ATOM 1009 O O . ALA A 1 127 ? -7.386 -11.028 -23.762 1.00 40.75 127 ALA A O 1
ATOM 1010 N N . LYS A 1 128 ? -6.846 -8.932 -23.147 1.00 42.38 128 LYS A N 1
ATOM 1011 C CA . LYS A 1 128 ? -5.646 -8.754 -23.999 1.00 42.38 128 LYS A CA 1
ATOM 1012 C C . LYS A 1 128 ? -4.385 -9.449 -23.434 1.00 42.38 128 LYS A C 1
ATOM 1014 O O . LYS A 1 128 ? -3.325 -9.362 -24.044 1.00 42.38 128 LYS A O 1
ATOM 1019 N N . THR A 1 129 ? -4.471 -10.106 -22.274 1.00 45.16 129 THR A N 1
ATOM 1020 C CA . THR A 1 129 ? -3.343 -10.737 -21.562 1.00 45.16 129 THR A CA 1
ATOM 1021 C C . THR A 1 129 ? -3.493 -12.256 -21.488 1.00 45.16 129 THR A C 1
ATOM 1023 O O . THR A 1 129 ? -4.602 -12.772 -21.374 1.00 45.16 129 THR A O 1
ATOM 1026 N N . ALA A 1 130 ? -2.363 -12.971 -21.536 1.00 44.84 130 ALA A N 1
ATOM 1027 C CA . ALA A 1 130 ? -2.308 -14.435 -21.594 1.00 44.84 130 ALA A CA 1
ATOM 1028 C C . ALA A 1 130 ? -2.702 -15.151 -20.282 1.00 44.84 130 ALA A C 1
ATOM 1030 O O . ALA A 1 130 ? -2.993 -16.341 -20.314 1.00 44.84 130 ALA A O 1
ATOM 1031 N N . SER A 1 131 ? -2.751 -14.461 -19.139 1.00 56.19 131 SER A N 1
ATOM 1032 C CA . SER A 1 131 ? -3.154 -15.038 -17.850 1.00 56.19 131 SER A CA 1
ATOM 1033 C C . SER A 1 131 ? -4.184 -14.156 -17.138 1.00 56.19 131 SER A C 1
ATOM 1035 O O . SER A 1 131 ? -4.087 -12.923 -17.144 1.00 56.19 131 SER A O 1
ATOM 1037 N N . VAL A 1 132 ? -5.203 -14.784 -16.539 1.00 65.06 132 VAL A N 1
ATOM 1038 C CA . VAL A 1 132 ? -6.138 -14.095 -15.638 1.00 65.06 132 VAL A CA 1
ATOM 1039 C C . VAL A 1 132 ? -5.460 -13.903 -14.305 1.00 65.06 132 VAL A C 1
ATOM 1041 O O . VAL A 1 132 ? -5.092 -14.874 -13.646 1.00 65.06 132 VAL A O 1
ATOM 1044 N N . ARG A 1 133 ? -5.357 -12.645 -13.889 1.00 78.19 133 ARG A N 1
ATOM 1045 C CA . ARG A 1 133 ? -5.001 -12.316 -12.516 1.00 78.19 133 ARG A CA 1
ATOM 1046 C C . ARG A 1 133 ? -6.275 -12.359 -11.681 1.00 78.19 133 ARG A C 1
ATOM 1048 O O . ARG A 1 133 ? -7.184 -11.562 -11.903 1.00 78.19 133 ARG A O 1
ATOM 1055 N N . MET A 1 134 ? -6.329 -13.296 -10.743 1.00 88.25 134 MET A N 1
ATOM 1056 C CA . MET A 1 134 ? -7.436 -13.509 -9.809 1.00 88.25 134 MET A CA 1
ATOM 1057 C C . MET A 1 134 ? -6.868 -13.741 -8.413 1.00 88.25 134 MET A C 1
ATOM 1059 O O . MET A 1 134 ? -5.923 -14.514 -8.264 1.00 88.25 134 MET A O 1
ATOM 1063 N N . GLY A 1 135 ? -7.425 -13.086 -7.396 1.00 92.25 135 GLY A N 1
ATOM 1064 C CA . GLY A 1 135 ? -6.945 -13.178 -6.017 1.00 92.25 135 GLY A CA 1
ATOM 1065 C C . GLY A 1 135 ? -6.637 -11.822 -5.399 1.00 92.25 135 GLY A C 1
ATOM 1066 O O . GLY A 1 135 ? -7.330 -10.835 -5.640 1.00 92.25 135 GLY A O 1
ATOM 1067 N N . PHE A 1 136 ? -5.603 -11.768 -4.569 1.00 93.06 136 PHE A N 1
ATOM 1068 C CA . PHE A 1 136 ? -5.206 -10.560 -3.851 1.00 93.06 136 PHE A CA 1
ATOM 1069 C C . PHE A 1 136 ? -3.700 -10.546 -3.575 1.00 93.06 136 PHE A C 1
ATOM 1071 O O . PHE A 1 136 ? -3.012 -11.547 -3.749 1.00 93.06 136 PHE A O 1
ATOM 1078 N N . GLU A 1 137 ? -3.176 -9.409 -3.131 1.00 90.31 137 GLU A N 1
ATOM 1079 C CA . GLU A 1 137 ? -1.805 -9.245 -2.638 1.00 90.31 137 GLU A CA 1
ATOM 1080 C C . GLU A 1 137 ? -1.831 -8.534 -1.280 1.00 90.31 137 GLU A C 1
ATOM 1082 O O . GLU A 1 137 ? -2.718 -7.725 -1.002 1.00 90.31 137 GLU A O 1
ATOM 1087 N N . GLY A 1 138 ? -0.843 -8.836 -0.433 1.00 87.00 138 GLY A N 1
ATOM 1088 C CA . GLY A 1 138 ? -0.573 -8.060 0.779 1.00 87.00 138 GLY A CA 1
ATOM 1089 C C . GLY A 1 138 ? -1.707 -8.055 1.806 1.00 87.00 138 GLY A C 1
ATOM 1090 O O . GLY A 1 138 ? -2.110 -6.994 2.270 1.00 87.00 138 GLY A O 1
ATOM 1091 N N . ALA A 1 139 ? -2.231 -9.228 2.173 1.00 91.94 139 ALA A N 1
ATOM 1092 C CA . ALA A 1 139 ? -3.234 -9.334 3.231 1.00 91.94 139 ALA A CA 1
ATOM 1093 C C . ALA A 1 139 ? -2.632 -9.050 4.619 1.00 91.94 139 ALA A C 1
ATOM 1095 O O . ALA A 1 139 ? -1.765 -9.788 5.113 1.00 91.94 139 ALA A O 1
ATOM 1096 N N . ARG A 1 140 ? -3.100 -7.978 5.260 1.00 91.75 140 ARG A N 1
ATOM 1097 C CA . ARG A 1 140 ? -2.608 -7.510 6.560 1.00 91.75 140 ARG A CA 1
ATOM 1098 C C . ARG A 1 140 ? -3.746 -7.307 7.541 1.00 91.75 140 ARG A C 1
ATOM 1100 O O . ARG A 1 140 ? -4.804 -6.804 7.179 1.00 91.75 140 ARG A O 1
ATOM 1107 N N . LEU A 1 141 ? -3.494 -7.678 8.789 1.00 90.44 141 LEU A N 1
ATOM 1108 C CA . LEU A 1 141 ? -4.359 -7.355 9.908 1.00 90.44 141 LEU A CA 1
ATOM 1109 C C . LEU A 1 141 ? -3.854 -6.060 10.542 1.00 90.44 141 LEU A C 1
ATOM 1111 O O . LEU A 1 141 ? -2.693 -5.987 10.959 1.00 90.44 141 LEU A O 1
ATOM 1115 N N . GLU A 1 142 ? -4.722 -5.059 10.586 1.00 87.94 142 GLU A N 1
ATOM 1116 C CA . GLU A 1 142 ? -4.441 -3.744 11.149 1.00 87.94 142 GLU A CA 1
ATOM 1117 C C . GLU A 1 142 ? -5.276 -3.531 12.408 1.00 87.94 142 GLU A C 1
ATOM 1119 O O . GLU A 1 142 ? -6.492 -3.734 12.391 1.00 87.94 142 GLU A O 1
ATOM 1124 N N . THR A 1 143 ? -4.627 -3.116 13.493 1.00 85.25 143 THR A N 1
ATOM 1125 C CA . THR A 1 143 ? -5.289 -2.738 14.745 1.00 85.25 143 THR A CA 1
ATOM 1126 C C . THR A 1 143 ? -5.040 -1.269 15.041 1.00 85.25 143 THR A C 1
ATOM 1128 O O . THR A 1 143 ? -3.945 -0.765 14.787 1.00 85.25 143 THR A O 1
ATOM 1131 N N . TYR A 1 144 ? -6.054 -0.555 15.525 1.00 81.50 144 TYR A N 1
ATOM 1132 C CA . TYR A 1 144 ? -5.937 0.874 15.819 1.00 81.50 144 TYR A CA 1
ATOM 1133 C C . TYR A 1 144 ? -6.915 1.330 16.899 1.00 81.50 144 TYR A C 1
ATOM 1135 O O . TYR A 1 144 ? -7.981 0.753 17.124 1.00 81.50 144 TYR A O 1
ATOM 1143 N N . ASN A 1 145 ? -6.542 2.435 17.534 1.00 80.31 145 ASN A N 1
ATOM 1144 C CA . ASN A 1 145 ? -7.235 3.012 18.670 1.00 80.31 145 ASN A CA 1
ATOM 1145 C C . ASN A 1 145 ? -7.788 4.388 18.323 1.00 80.31 145 ASN A C 1
ATOM 1147 O O . ASN A 1 145 ? -7.030 5.269 17.930 1.00 80.31 145 ASN A O 1
ATOM 1151 N N . TYR A 1 146 ? -9.093 4.591 18.532 1.00 84.12 146 TYR A N 1
ATOM 1152 C CA . TYR A 1 146 ? -9.820 5.871 18.453 1.00 84.12 146 TYR A CA 1
ATOM 1153 C C . TYR A 1 146 ? -9.817 6.640 17.125 1.00 84.12 146 TYR A C 1
ATOM 1155 O O . TYR A 1 146 ? -10.792 7.342 16.850 1.00 84.12 146 TYR A O 1
ATOM 1163 N N . ILE A 1 147 ? -8.758 6.573 16.329 1.00 86.81 147 ILE A N 1
ATOM 1164 C CA . ILE A 1 147 ? -8.542 7.328 15.099 1.00 86.81 147 ILE A CA 1
ATOM 1165 C C . ILE A 1 147 ? -7.575 6.568 14.191 1.00 86.81 147 ILE A C 1
ATOM 1167 O O . ILE A 1 147 ? -6.694 5.858 14.671 1.00 86.81 147 ILE A O 1
ATOM 1171 N N . ARG A 1 148 ? -7.744 6.735 12.882 1.00 84.69 148 ARG A N 1
ATOM 1172 C CA . ARG A 1 148 ? -6.842 6.233 11.845 1.00 84.69 148 ARG A CA 1
ATOM 1173 C C . ARG A 1 148 ? -6.352 7.389 10.990 1.00 84.69 148 ARG A C 1
ATOM 1175 O O . ARG A 1 148 ? -7.180 8.154 10.494 1.00 84.69 148 ARG A O 1
ATOM 1182 N N . LEU A 1 149 ? -5.046 7.481 10.760 1.00 85.94 149 LEU A N 1
ATOM 1183 C CA . LEU A 1 149 ? -4.486 8.364 9.743 1.00 85.94 149 LEU A CA 1
ATOM 1184 C C . LEU A 1 149 ? -4.453 7.626 8.394 1.00 85.94 149 LEU A C 1
ATOM 1186 O O . LEU A 1 149 ? -3.777 6.618 8.240 1.00 85.94 149 LEU A O 1
ATOM 1190 N N . GLU A 1 150 ? -5.220 8.100 7.416 1.00 81.62 150 GLU A N 1
ATOM 1191 C CA . GLU A 1 150 ? -5.346 7.454 6.100 1.00 81.62 150 GLU A CA 1
ATOM 1192 C C . GLU A 1 150 ? -4.307 7.964 5.108 1.00 81.62 150 GLU A C 1
ATOM 1194 O O . GLU A 1 150 ? -3.689 7.192 4.380 1.00 81.62 150 GLU A O 1
ATOM 1199 N N . LYS A 1 151 ? -4.131 9.286 5.065 1.00 79.56 151 LYS A N 1
ATOM 1200 C CA . LYS A 1 151 ? -3.145 9.947 4.216 1.00 79.56 151 LYS A CA 1
ATOM 1201 C C . LYS A 1 151 ? -2.547 11.112 4.974 1.00 79.56 151 LYS A C 1
ATOM 1203 O O . LYS A 1 151 ? -3.238 11.825 5.700 1.00 79.56 151 LYS A O 1
ATOM 1208 N N . CYS A 1 152 ? -1.257 11.316 4.782 1.00 81.25 152 CYS A N 1
ATOM 1209 C CA . CYS A 1 152 ? -0.544 12.424 5.375 1.00 81.25 152 CYS A CA 1
ATOM 1210 C C . CYS A 1 152 ? 0.493 12.941 4.385 1.00 81.25 152 CYS A C 1
ATOM 1212 O O . CYS A 1 152 ? 1.213 12.155 3.771 1.00 81.25 152 CYS A O 1
ATOM 1214 N N . SER A 1 153 ? 0.554 14.257 4.228 1.00 80.38 153 SER A N 1
ATOM 1215 C CA . SER A 1 153 ? 1.599 14.937 3.470 1.00 80.38 153 SER A CA 1
ATOM 1216 C C . SER A 1 153 ? 2.147 16.090 4.292 1.00 80.38 153 SER A C 1
ATOM 1218 O O . SER A 1 153 ? 1.379 16.826 4.912 1.00 80.38 153 SER A O 1
ATOM 1220 N N . PHE A 1 154 ? 3.463 16.263 4.262 1.00 79.12 154 PHE A N 1
ATOM 1221 C CA . PHE A 1 154 ? 4.160 17.323 4.975 1.00 79.12 154 PHE A CA 1
ATOM 1222 C C . PHE A 1 154 ? 4.868 18.223 3.969 1.00 79.12 154 PHE A C 1
ATOM 1224 O O . PHE A 1 154 ? 5.562 17.727 3.081 1.00 79.12 154 PHE A O 1
ATOM 1231 N N . VAL A 1 155 ? 4.713 19.532 4.126 1.00 77.69 155 VAL A N 1
ATOM 1232 C CA . VAL A 1 155 ? 5.384 20.555 3.324 1.00 77.69 155 VAL A CA 1
ATOM 1233 C C . VAL A 1 155 ? 5.829 21.653 4.277 1.00 77.69 155 VAL A C 1
ATOM 1235 O O . VAL A 1 155 ? 4.975 22.294 4.864 1.00 77.69 155 VAL A O 1
ATOM 1238 N N . SER A 1 156 ? 7.143 21.825 4.456 1.00 78.75 156 SER A N 1
ATOM 1239 C CA . SER A 1 156 ? 7.804 22.900 5.226 1.00 78.75 156 SER A CA 1
ATOM 1240 C C . SER A 1 156 ? 6.914 23.637 6.251 1.00 78.75 156 SER A C 1
ATOM 1242 O O . SER A 1 156 ? 6.409 24.725 5.987 1.00 78.75 156 SER A O 1
ATOM 1244 N N . GLY A 1 157 ? 6.693 23.025 7.421 1.00 84.69 157 GLY A N 1
ATOM 1245 C CA . GLY A 1 157 ? 5.891 23.611 8.506 1.00 84.69 157 GLY A CA 1
ATOM 1246 C C . GLY A 1 157 ? 4.374 23.436 8.386 1.00 84.69 157 GLY A C 1
ATOM 1247 O O . GLY A 1 157 ? 3.635 23.916 9.239 1.00 84.69 157 GLY A O 1
ATOM 1248 N N . GLU A 1 158 ? 3.883 22.721 7.378 1.00 89.56 158 GLU A N 1
ATOM 1249 C CA . GLU A 1 158 ? 2.473 22.372 7.216 1.00 89.56 158 GLU A CA 1
ATOM 1250 C C . GLU A 1 158 ? 2.291 20.860 7.033 1.00 89.56 158 GLU A C 1
ATOM 1252 O O . GLU A 1 158 ? 3.033 20.194 6.307 1.00 89.56 158 GLU A O 1
ATOM 1257 N N . ALA A 1 159 ? 1.291 20.296 7.706 1.00 90.62 159 ALA A N 1
ATOM 1258 C CA . ALA A 1 159 ? 0.871 18.913 7.548 1.00 90.62 159 ALA A CA 1
ATOM 1259 C C . ALA A 1 159 ? -0.598 18.858 7.11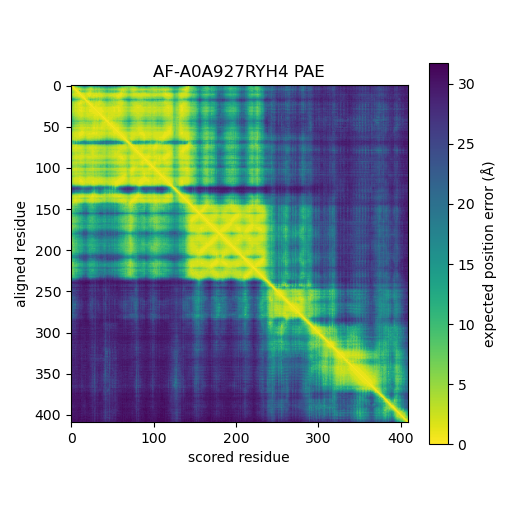6 1.00 90.62 159 ALA A C 1
ATOM 1261 O O . ALA A 1 159 ? -1.480 19.299 7.853 1.00 90.62 159 ALA A O 1
ATOM 1262 N N . SER A 1 160 ? -0.866 18.267 5.950 1.00 90.56 160 SER A N 1
ATOM 1263 C CA . SER A 1 160 ? -2.221 17.936 5.500 1.00 90.56 160 SER A CA 1
ATOM 1264 C C . SER A 1 160 ? -2.529 16.491 5.868 1.00 90.56 160 SER A C 1
ATOM 1266 O O . SER A 1 160 ? -1.811 15.570 5.465 1.00 90.56 160 SER A O 1
ATOM 1268 N N . LEU A 1 161 ? -3.578 16.288 6.661 1.00 91.50 161 LEU A N 1
ATOM 1269 C CA . LEU A 1 161 ? -3.966 14.986 7.193 1.00 91.50 161 LEU A CA 1
ATOM 1270 C C . LEU A 1 161 ? -5.362 14.621 6.691 1.00 91.50 161 LEU A C 1
ATOM 1272 O O . LEU A 1 161 ? -6.302 15.404 6.830 1.00 91.50 161 LEU A O 1
ATOM 1276 N N . GLN A 1 162 ? -5.513 13.412 6.163 1.00 89.81 162 GLN A N 1
ATOM 1277 C CA . GLN A 1 162 ? -6.802 12.750 5.983 1.00 89.81 162 GLN A CA 1
ATOM 1278 C C . GLN A 1 162 ? -6.899 11.638 7.014 1.00 89.81 162 GLN A C 1
ATOM 1280 O O . GLN A 1 162 ? -6.049 10.749 7.054 1.00 89.81 162 GLN A O 1
ATOM 1285 N N . LEU A 1 163 ? -7.909 11.710 7.871 1.00 92.06 163 LEU A N 1
ATOM 1286 C CA . LEU A 1 163 ? -8.069 10.797 8.991 1.00 92.06 163 LEU A CA 1
ATOM 1287 C C . LEU A 1 163 ? -9.531 10.428 9.216 1.00 92.06 163 LEU A C 1
ATOM 1289 O O . LEU A 1 163 ? -10.449 11.121 8.777 1.00 92.06 163 LEU A O 1
ATOM 1293 N N . GLU A 1 164 ? -9.742 9.339 9.938 1.00 90.31 164 GLU A N 1
ATOM 1294 C CA . GLU A 1 164 ? -11.051 8.875 10.379 1.00 90.31 164 GLU A CA 1
ATOM 1295 C C . GLU A 1 164 ? -11.028 8.716 11.897 1.00 90.31 164 GLU A C 1
ATOM 1297 O O . GLU A 1 164 ? -10.355 7.832 12.422 1.00 90.31 164 GLU A O 1
ATOM 1302 N N . ALA A 1 165 ? -11.741 9.588 12.615 1.00 90.62 165 ALA A N 1
ATOM 1303 C CA . ALA A 1 165 ? -11.942 9.428 14.050 1.00 90.62 165 ALA A CA 1
ATOM 1304 C C . ALA A 1 165 ? -13.175 8.551 14.293 1.00 90.62 165 ALA A C 1
ATOM 1306 O O . ALA A 1 165 ? -14.264 8.842 13.803 1.00 90.62 165 ALA A O 1
ATOM 1307 N N . PHE A 1 166 ? -13.017 7.488 15.077 1.00 85.00 166 PHE A N 1
ATOM 1308 C CA . PHE A 1 166 ? -14.096 6.545 15.383 1.00 85.00 166 PHE A CA 1
ATOM 1309 C C . PHE A 1 166 ? -14.923 6.976 16.585 1.00 85.00 166 PHE A C 1
ATOM 1311 O O . PHE A 1 166 ? -16.096 6.629 16.686 1.00 85.00 166 PHE A O 1
ATOM 1318 N N . LEU A 1 167 ? -14.320 7.751 17.486 1.00 85.56 167 LEU A N 1
ATOM 1319 C CA . LEU A 1 167 ? -14.992 8.332 18.636 1.00 85.56 167 LEU A CA 1
ATOM 1320 C C . LEU A 1 167 ? -14.828 9.844 18.612 1.00 85.56 167 LEU A C 1
ATOM 1322 O O . LEU A 1 167 ? -13.752 10.374 18.361 1.00 85.56 167 LEU A O 1
ATOM 1326 N N . SER A 1 168 ? -15.894 10.568 18.940 1.00 90.06 168 SER A N 1
ATOM 1327 C CA . SER A 1 168 ? -15.765 12.008 19.121 1.00 90.06 168 SER A CA 1
ATOM 1328 C C . SER A 1 168 ? -14.906 12.301 20.352 1.00 90.06 168 SER A C 1
ATOM 1330 O O . SER A 1 168 ? -15.032 11.635 21.387 1.00 90.06 168 SER A O 1
ATOM 1332 N N . GLY A 1 169 ? -14.054 13.317 20.287 1.00 92.69 169 GLY A N 1
ATOM 1333 C CA . GLY A 1 169 ? -13.206 13.654 21.422 1.00 92.69 169 GLY A CA 1
ATOM 1334 C C . GLY A 1 169 ? -12.150 14.695 21.114 1.00 92.69 169 GLY A C 1
ATOM 1335 O O . GLY A 1 169 ? -12.113 15.263 20.027 1.00 92.69 169 GLY A O 1
ATOM 1336 N N . ARG A 1 170 ? -11.307 14.956 22.113 1.00 95.38 170 ARG A N 1
ATOM 1337 C CA . ARG A 1 170 ? -10.122 15.794 21.965 1.00 95.38 170 ARG A CA 1
ATOM 1338 C C . ARG A 1 170 ? -8.912 14.898 21.723 1.00 95.38 170 ARG A C 1
ATOM 1340 O O . ARG A 1 170 ? -8.645 14.010 22.529 1.00 95.38 170 ARG A O 1
ATOM 1347 N N . TYR A 1 171 ? -8.218 15.156 20.628 1.00 95.88 171 TYR A N 1
ATOM 1348 C CA . TYR A 1 171 ? -7.015 14.465 20.196 1.00 95.88 171 TYR A CA 1
ATOM 1349 C C . TYR A 1 171 ? -5.831 15.419 20.299 1.00 95.88 171 TYR A C 1
ATOM 1351 O O . TYR A 1 171 ? -5.975 16.627 20.102 1.00 95.88 171 TYR A O 1
ATOM 1359 N N . ARG A 1 172 ? -4.673 14.867 20.639 1.00 96.81 172 ARG A N 1
ATOM 1360 C CA . ARG A 1 172 ? -3.399 15.566 20.718 1.00 96.81 172 ARG A CA 1
ATOM 1361 C C . ARG A 1 172 ? -2.526 15.116 19.554 1.00 96.81 172 ARG A C 1
ATOM 1363 O O . ARG A 1 172 ? -2.254 13.930 19.422 1.00 96.81 172 ARG A O 1
ATOM 1370 N N . PHE A 1 173 ? -2.074 16.068 18.752 1.00 97.25 173 PHE A N 1
ATOM 1371 C CA . PHE A 1 173 ? -1.143 15.875 17.650 1.00 97.25 173 PHE A CA 1
ATOM 1372 C C . PHE A 1 173 ? 0.198 16.473 18.060 1.00 97.25 173 PHE A C 1
ATOM 1374 O O . PHE A 1 173 ? 0.279 17.658 18.385 1.00 97.25 173 PHE A O 1
ATOM 1381 N N . VAL A 1 174 ? 1.240 15.651 18.085 1.00 96.81 174 VAL A N 1
ATOM 1382 C CA . VAL A 1 174 ? 2.591 16.050 18.475 1.00 96.81 174 VAL A CA 1
ATOM 1383 C C . VAL A 1 174 ? 3.501 15.929 17.265 1.00 96.81 174 VAL A C 1
ATOM 1385 O O . VAL A 1 174 ? 3.832 14.824 16.840 1.00 96.81 174 VAL A O 1
ATOM 1388 N N . TYR A 1 175 ? 3.925 17.071 16.744 1.00 96.88 175 TYR A N 1
ATOM 1389 C CA . TYR A 1 175 ? 4.925 17.183 15.693 1.00 96.88 175 TYR A CA 1
ATOM 1390 C C . TYR A 1 175 ? 6.295 17.334 16.336 1.00 96.88 175 TYR A C 1
ATOM 1392 O O . TYR A 1 175 ? 6.493 18.194 17.192 1.00 96.88 175 TYR A O 1
ATOM 1400 N N . THR A 1 176 ? 7.235 16.487 15.944 1.00 96.25 176 THR A N 1
ATOM 1401 C CA . THR A 1 176 ? 8.623 16.517 16.404 1.00 96.25 176 THR A CA 1
ATOM 1402 C C . THR A 1 176 ? 9.519 16.639 15.186 1.00 96.25 176 THR A C 1
ATOM 1404 O O . THR A 1 176 ? 9.515 15.744 14.344 1.00 96.25 176 THR A O 1
ATOM 1407 N N . VAL A 1 177 ? 10.273 17.730 15.104 1.00 94.12 177 VAL A N 1
ATOM 1408 C CA . VAL A 1 177 ? 11.253 17.981 14.045 1.00 94.12 177 VAL A CA 1
ATOM 1409 C C . VAL A 1 177 ? 12.637 17.679 14.597 1.00 94.12 177 VAL A C 1
ATOM 1411 O O . VAL A 1 177 ? 13.009 18.200 15.650 1.00 94.12 177 VAL A O 1
ATOM 1414 N N . SER A 1 178 ? 13.403 16.836 13.916 1.00 92.19 178 SER A N 1
ATOM 1415 C CA . SER A 1 178 ? 14.754 16.461 14.329 1.00 92.19 178 SER A CA 1
ATOM 1416 C C . SER A 1 178 ? 15.722 16.388 13.153 1.00 92.19 178 SER A C 1
ATOM 1418 O O . SER A 1 178 ? 15.331 16.238 11.997 1.00 92.19 178 SER A O 1
ATOM 1420 N N . ARG A 1 179 ? 17.019 16.499 13.435 1.00 86.69 179 ARG A N 1
ATOM 1421 C CA . ARG A 1 179 ? 18.087 16.297 12.452 1.00 86.69 179 ARG A CA 1
ATOM 1422 C C . ARG A 1 179 ? 19.161 15.436 13.081 1.00 86.69 179 ARG A C 1
ATOM 1424 O O . ARG A 1 179 ? 19.621 15.732 14.173 1.00 86.69 179 ARG A O 1
ATOM 1431 N N . GLU A 1 180 ? 19.506 14.342 12.407 1.00 80.25 180 GLU A N 1
ATOM 1432 C CA . GLU A 1 180 ? 20.511 13.383 12.897 1.00 80.25 180 GLU A CA 1
ATOM 1433 C C . GLU A 1 180 ? 20.200 12.856 14.315 1.00 80.25 180 GLU A C 1
ATOM 1435 O O . GLU A 1 180 ? 21.085 12.512 15.088 1.00 80.25 180 GLU A O 1
ATOM 1440 N N . GLY A 1 181 ? 18.906 12.767 14.649 1.00 79.00 181 GLY A N 1
ATOM 1441 C CA . GLY A 1 181 ? 18.423 12.334 15.963 1.00 79.00 181 GLY A CA 1
ATOM 1442 C C . GLY A 1 181 ? 18.346 13.442 17.018 1.00 79.00 181 GLY A C 1
ATOM 1443 O O . GLY A 1 181 ? 17.732 13.220 18.061 1.00 79.00 181 GLY A O 1
ATOM 1444 N N . GLU A 1 182 ? 18.883 14.633 16.752 1.00 89.00 182 GLU A N 1
ATOM 1445 C CA . GLU A 1 182 ? 18.780 15.786 17.647 1.00 89.00 182 GLU A CA 1
ATOM 1446 C C . GLU A 1 182 ? 17.465 16.536 17.428 1.00 89.00 182 GLU A C 1
ATOM 1448 O O . GLU A 1 182 ? 17.072 16.823 16.297 1.00 89.00 182 GLU A O 1
ATOM 1453 N N . LEU A 1 183 ? 16.765 16.848 18.520 1.00 93.94 183 LEU A N 1
ATOM 1454 C CA . LEU A 1 183 ? 15.511 17.596 18.491 1.00 93.94 183 LEU A CA 1
ATOM 1455 C C . LEU A 1 183 ? 15.765 19.053 18.080 1.00 93.94 183 LEU A C 1
ATOM 1457 O O . LEU A 1 183 ? 16.516 19.752 18.753 1.00 93.94 183 LEU A O 1
ATOM 1461 N N . ILE A 1 184 ? 15.080 19.513 17.033 1.00 94.69 184 ILE A N 1
ATOM 1462 C CA . ILE A 1 184 ? 15.085 20.915 16.593 1.00 94.69 184 ILE A CA 1
ATOM 1463 C C . ILE A 1 184 ? 13.876 21.648 17.172 1.00 94.69 184 ILE A C 1
ATOM 1465 O O . ILE A 1 184 ? 14.024 22.662 17.846 1.00 94.69 184 ILE A O 1
ATOM 1469 N N . ALA A 1 185 ? 12.676 21.127 16.918 1.00 95.69 185 ALA A N 1
ATOM 1470 C CA . ALA A 1 185 ? 11.430 21.777 17.300 1.00 95.69 185 ALA A CA 1
ATOM 1471 C C . ALA A 1 185 ? 10.362 20.751 17.675 1.00 95.69 185 ALA A C 1
ATOM 1473 O O . ALA A 1 185 ? 10.395 19.586 17.263 1.00 95.69 185 ALA A O 1
ATOM 1474 N N . ARG A 1 186 ? 9.396 21.192 18.481 1.00 96.56 186 ARG A N 1
ATOM 1475 C CA . ARG A 1 186 ? 8.242 20.387 18.871 1.00 96.56 186 ARG A CA 1
ATOM 1476 C C . ARG A 1 186 ? 6.998 21.257 18.912 1.00 96.56 186 ARG A C 1
ATOM 1478 O O . ARG A 1 186 ? 6.970 22.257 19.623 1.00 96.56 186 ARG A O 1
ATOM 1485 N N . THR A 1 187 ? 5.947 20.829 18.225 1.00 97.81 187 THR A N 1
ATOM 1486 C CA . THR A 1 187 ? 4.645 21.505 18.234 1.00 97.81 187 THR A CA 1
ATOM 1487 C C . THR A 1 187 ? 3.568 20.555 18.711 1.00 97.81 187 THR A C 1
ATOM 1489 O O . THR A 1 187 ? 3.462 19.427 18.235 1.00 97.81 187 THR A O 1
ATOM 1492 N N . GLU A 1 188 ? 2.754 21.018 19.655 1.00 97.62 188 GLU A N 1
ATOM 1493 C CA . GLU A 1 188 ? 1.588 20.290 20.139 1.00 97.62 188 GLU A CA 1
ATOM 1494 C C . GLU A 1 188 ? 0.316 21.024 19.718 1.00 97.62 188 GLU A C 1
ATOM 1496 O O . GLU A 1 188 ? 0.152 22.211 20.000 1.00 97.62 188 GLU A O 1
ATOM 1501 N N . ILE A 1 189 ? -0.593 20.303 19.067 1.00 97.25 189 ILE A N 1
ATOM 1502 C CA . ILE A 1 189 ? -1.894 20.812 18.636 1.00 97.25 189 ILE A CA 1
ATOM 1503 C C . ILE A 1 189 ? -2.977 19.938 19.254 1.00 97.25 189 ILE A C 1
ATOM 1505 O O . ILE A 1 189 ? -2.924 18.710 19.185 1.00 97.25 189 ILE A O 1
ATOM 1509 N N . GLN A 1 190 ? -3.972 20.573 19.870 1.00 96.62 190 GLN A N 1
ATOM 1510 C CA . GLN A 1 190 ? -5.149 19.883 20.385 1.00 96.62 190 GLN A CA 1
ATOM 1511 C C . GLN A 1 190 ? -6.346 20.170 19.495 1.00 96.62 190 GLN A C 1
ATOM 1513 O O . GLN A 1 190 ? -6.759 21.321 19.360 1.00 96.62 190 GLN A O 1
ATOM 1518 N N . GLU A 1 191 ? -6.952 19.117 18.959 1.00 95.69 191 GLU A N 1
ATOM 1519 C CA . GLU A 1 191 ? -8.100 19.239 18.072 1.00 95.69 191 GLU A CA 1
ATOM 1520 C C . GLU A 1 191 ? -9.288 18.435 18.586 1.00 95.69 191 GLU A C 1
ATOM 1522 O O . GLU A 1 191 ? -9.153 17.330 19.116 1.00 95.69 191 GLU A O 1
ATOM 1527 N N . ARG A 1 192 ? -10.487 19.010 18.463 1.00 95.44 192 ARG A N 1
ATOM 1528 C CA . ARG A 1 192 ? -11.729 18.316 18.796 1.00 95.44 192 ARG A CA 1
ATOM 1529 C C . ARG A 1 192 ? -12.327 17.732 17.525 1.00 95.44 192 ARG A C 1
ATOM 1531 O O . ARG A 1 192 ? -12.888 18.466 16.717 1.00 95.44 192 ARG A O 1
ATOM 1538 N N . LEU A 1 193 ? -12.270 16.413 17.400 1.00 95.38 193 LEU A N 1
ATOM 1539 C CA . LEU A 1 193 ? -12.759 15.694 16.232 1.00 95.38 193 LEU A CA 1
ATOM 1540 C C . LEU A 1 193 ? -14.125 15.050 16.525 1.00 95.38 193 LEU A C 1
ATOM 1542 O O . LEU A 1 193 ? -14.321 14.497 17.615 1.00 95.38 193 LEU A O 1
ATOM 1546 N N . PRO A 1 194 ? -15.098 15.127 15.599 1.00 93.19 194 PRO A N 1
ATOM 1547 C CA . PRO A 1 194 ? -16.286 14.278 15.641 1.00 93.19 194 PRO A CA 1
ATOM 1548 C C . PRO A 1 194 ? -15.928 12.838 15.244 1.00 93.19 194 PRO A C 1
ATOM 1550 O O . PRO A 1 194 ? -14.890 12.617 14.632 1.00 93.19 194 PRO A O 1
ATOM 1553 N N . ALA A 1 195 ? -16.808 11.876 15.537 1.00 91.12 195 ALA A N 1
ATOM 1554 C CA . ALA A 1 195 ? -16.680 10.500 15.049 1.00 91.12 195 ALA A CA 1
ATOM 1555 C C . ALA A 1 195 ? -16.995 10.430 13.539 1.00 91.12 195 ALA A C 1
ATOM 1557 O O . ALA A 1 195 ? -18.104 10.069 13.147 1.00 91.12 195 ALA A O 1
ATOM 1558 N N . ALA A 1 196 ? -16.076 10.908 12.701 1.00 89.69 196 ALA A N 1
ATOM 1559 C CA . ALA A 1 196 ? -16.217 10.949 11.253 1.00 89.69 196 ALA A CA 1
ATOM 1560 C C . ALA A 1 196 ? -14.856 11.082 10.556 1.00 89.69 196 ALA A C 1
ATOM 1562 O O . ALA A 1 196 ? -13.853 11.479 11.158 1.00 89.69 196 ALA A O 1
ATOM 1563 N N . ARG A 1 197 ? -14.863 10.842 9.242 1.00 90.94 197 ARG A N 1
ATOM 1564 C CA . ARG A 1 197 ? -13.751 11.175 8.350 1.00 90.94 197 ARG A CA 1
ATOM 1565 C C . ARG A 1 197 ? -13.572 12.690 8.239 1.00 90.94 197 ARG A C 1
ATOM 1567 O O . ARG A 1 197 ? -14.551 13.430 8.107 1.00 90.94 197 ARG A O 1
ATOM 1574 N N . ARG A 1 198 ? -12.325 13.158 8.295 1.00 93.06 198 ARG A N 1
ATOM 1575 C CA . ARG A 1 198 ? -11.957 14.574 8.210 1.00 93.06 198 ARG A CA 1
ATOM 1576 C C . ARG A 1 198 ? -10.665 14.772 7.438 1.00 93.06 198 ARG A C 1
ATOM 1578 O O . ARG A 1 198 ? -9.772 13.931 7.452 1.00 93.06 198 ARG A O 1
ATOM 1585 N N . GLN A 1 199 ? -10.587 15.939 6.815 1.00 93.88 199 GLN A N 1
ATOM 1586 C CA . GLN A 1 199 ? -9.344 16.508 6.336 1.00 93.88 199 GLN A CA 1
ATOM 1587 C C . GLN A 1 199 ? -9.019 17.715 7.209 1.00 93.88 199 GLN A C 1
ATOM 1589 O O . GLN A 1 199 ? -9.880 18.576 7.404 1.00 93.88 199 GLN A O 1
ATOM 1594 N N . ILE A 1 200 ? -7.809 17.741 7.752 1.00 95.25 200 ILE A N 1
ATOM 1595 C CA . ILE A 1 200 ? -7.321 18.800 8.636 1.00 95.25 200 ILE A CA 1
ATOM 1596 C C . ILE A 1 200 ? -5.943 19.249 8.164 1.00 95.25 200 ILE A C 1
ATOM 1598 O O . ILE A 1 200 ? -5.202 18.482 7.543 1.00 95.25 200 ILE A O 1
ATOM 1602 N N . VAL A 1 201 ? -5.619 20.506 8.438 1.00 94.31 201 VAL A N 1
ATOM 1603 C CA . VAL A 1 201 ? -4.325 21.097 8.109 1.00 94.31 201 VAL A CA 1
ATOM 1604 C C . VAL A 1 201 ? -3.749 21.687 9.381 1.00 94.31 201 VAL A C 1
ATOM 1606 O O . VAL A 1 201 ? -4.405 22.474 10.063 1.00 94.31 201 VAL A O 1
ATOM 1609 N N . HIS A 1 202 ? -2.528 21.284 9.698 1.00 96.44 202 HIS A N 1
ATOM 1610 C CA . HIS A 1 202 ? -1.806 21.724 10.877 1.00 96.44 202 HIS A CA 1
ATOM 1611 C C . HIS A 1 202 ? -0.553 22.476 10.468 1.00 96.44 202 HIS A C 1
ATOM 1613 O O . HIS A 1 202 ? 0.299 21.924 9.777 1.00 96.44 202 HIS A O 1
ATOM 1619 N N . ALA A 1 203 ? -0.425 23.708 10.950 1.00 94.50 203 ALA A N 1
ATOM 1620 C CA . ALA A 1 203 ? 0.846 24.411 10.944 1.00 94.50 203 ALA A CA 1
ATOM 1621 C C . ALA A 1 203 ? 1.676 23.944 12.146 1.00 94.50 203 ALA A C 1
ATOM 1623 O O . ALA A 1 203 ? 1.177 23.927 13.274 1.00 94.50 203 ALA A O 1
ATOM 1624 N N . PHE A 1 204 ? 2.927 23.567 11.914 1.00 94.25 204 PHE A N 1
ATOM 1625 C CA . PHE A 1 204 ? 3.872 23.174 12.948 1.00 94.25 204 PHE A CA 1
ATOM 1626 C C . PHE A 1 204 ? 5.198 23.917 12.795 1.00 94.25 204 PHE A C 1
ATOM 1628 O O . PHE A 1 204 ? 5.574 24.368 11.717 1.00 94.25 204 PHE A O 1
ATOM 1635 N N . ASP A 1 205 ? 5.886 24.071 13.916 1.00 92.62 205 ASP A N 1
ATOM 1636 C CA . ASP A 1 205 ? 7.137 24.801 14.010 1.00 92.62 205 ASP A CA 1
ATOM 1637 C C . ASP A 1 205 ? 8.289 23.960 13.459 1.00 92.62 205 ASP A C 1
ATOM 1639 O O . ASP A 1 205 ? 8.511 22.820 13.877 1.00 92.62 205 ASP A O 1
ATOM 1643 N N . MET A 1 206 ? 9.021 24.553 12.523 1.00 89.88 206 MET A N 1
ATOM 1644 C CA . MET A 1 206 ? 10.244 24.001 11.949 1.00 89.88 206 MET A CA 1
ATOM 1645 C C . MET A 1 206 ? 11.491 24.441 12.728 1.00 89.88 206 MET A C 1
ATOM 1647 O O . MET A 1 206 ? 12.562 23.873 12.531 1.00 89.88 206 MET A O 1
ATOM 1651 N N . GLY A 1 207 ? 11.370 25.424 13.626 1.00 89.06 207 GLY A N 1
ATOM 1652 C CA . GLY A 1 207 ? 12.490 26.043 14.325 1.00 89.06 207 GLY A CA 1
ATOM 1653 C C . GLY A 1 207 ? 13.500 26.655 13.353 1.00 89.06 207 GLY A C 1
ATOM 1654 O O . GLY A 1 207 ? 13.140 27.184 12.304 1.00 89.06 207 GLY A O 1
ATOM 1655 N N . GLU A 1 208 ? 14.785 26.529 13.682 1.00 85.25 208 GLU A N 1
ATOM 1656 C CA . GLU A 1 208 ? 15.907 26.906 12.807 1.00 85.25 208 GLU A CA 1
ATOM 1657 C C . GLU A 1 208 ? 16.311 25.758 11.859 1.00 85.25 208 GLU A C 1
ATOM 1659 O O . GLU A 1 208 ? 17.484 25.608 11.506 1.00 85.25 208 GLU A O 1
ATOM 1664 N N . ALA A 1 209 ? 15.367 24.884 11.485 1.00 79.75 209 ALA A N 1
ATOM 1665 C CA . ALA A 1 209 ? 15.649 23.838 10.515 1.00 79.75 209 ALA A CA 1
ATOM 1666 C C . ALA A 1 209 ? 16.022 24.468 9.168 1.00 79.75 209 ALA A C 1
ATOM 1668 O O . ALA A 1 209 ? 15.209 25.109 8.511 1.00 79.75 209 ALA A O 1
ATOM 1669 N N . ASP A 1 210 ? 17.255 24.214 8.753 1.00 77.44 210 ASP A N 1
ATOM 1670 C CA . ASP A 1 210 ? 17.734 24.398 7.392 1.00 77.44 210 ASP A CA 1
ATOM 1671 C C . ASP A 1 210 ? 18.223 23.040 6.889 1.00 77.44 210 ASP A C 1
ATOM 1673 O O . ASP A 1 210 ? 18.836 22.249 7.631 1.00 77.44 210 ASP A O 1
ATOM 1677 N N . GLY A 1 211 ? 17.918 22.731 5.637 1.00 70.38 211 GLY A N 1
ATOM 1678 C CA . GLY A 1 211 ? 18.232 21.436 5.077 1.00 70.38 211 GLY A CA 1
ATOM 1679 C C . GLY A 1 211 ? 17.124 20.403 5.248 1.00 70.38 211 GLY A C 1
ATOM 1680 O O . GLY A 1 211 ? 15.960 20.675 5.522 1.00 70.38 211 GLY A O 1
ATOM 1681 N N . PHE A 1 212 ? 17.500 19.147 5.045 1.00 75.12 212 PHE A N 1
ATOM 1682 C CA . PHE A 1 212 ? 16.600 18.021 5.257 1.00 75.12 212 PHE A CA 1
ATOM 1683 C C . PHE A 1 212 ? 16.535 17.654 6.746 1.00 75.12 212 PHE A C 1
ATOM 1685 O O . PHE A 1 212 ? 17.570 17.355 7.355 1.00 75.12 212 PHE A O 1
ATOM 1692 N N . CYS A 1 213 ? 15.324 17.588 7.287 1.00 84.50 213 CYS A N 1
ATOM 1693 C CA . CYS A 1 213 ? 15.022 17.203 8.661 1.00 84.50 213 CYS A CA 1
ATOM 1694 C C . CYS A 1 213 ? 13.957 16.100 8.696 1.00 84.50 213 CYS A C 1
ATOM 1696 O O . CYS A 1 213 ? 13.159 15.944 7.771 1.00 84.50 213 CYS A O 1
ATOM 1698 N N . ASP A 1 214 ? 13.962 15.318 9.766 1.00 84.75 214 ASP A N 1
ATOM 1699 C CA . ASP A 1 214 ? 12.940 14.320 10.034 1.00 84.75 214 ASP A CA 1
ATOM 1700 C C . ASP A 1 214 ? 11.777 14.963 10.780 1.00 84.75 214 ASP A C 1
ATOM 1702 O O . ASP A 1 214 ? 11.970 15.677 11.761 1.00 84.75 214 ASP A O 1
ATOM 1706 N N . VAL A 1 215 ? 10.562 14.660 10.340 1.00 87.81 215 VAL A N 1
ATOM 1707 C CA . VAL A 1 215 ? 9.328 15.051 11.013 1.00 87.81 215 VAL A CA 1
ATOM 1708 C C . VAL A 1 215 ? 8.593 13.800 11.442 1.00 87.81 215 VAL A C 1
ATOM 1710 O O . VAL A 1 215 ? 8.273 12.929 10.632 1.00 87.81 215 VAL A O 1
ATOM 1713 N N . MET A 1 216 ? 8.313 13.721 12.736 1.00 92.00 216 MET A N 1
ATOM 1714 C CA . MET A 1 216 ? 7.476 12.693 13.330 1.00 92.00 216 MET A CA 1
ATOM 1715 C C . MET A 1 216 ? 6.181 13.323 13.831 1.00 92.00 216 MET A C 1
ATOM 1717 O O . MET A 1 216 ? 6.213 14.244 14.643 1.00 92.00 216 MET A O 1
ATOM 1721 N N . LEU A 1 217 ? 5.051 12.792 13.381 1.00 94.31 217 LEU A N 1
ATOM 1722 C CA . LEU A 1 217 ? 3.732 13.054 13.935 1.00 94.31 217 LEU A CA 1
ATOM 1723 C C . LEU A 1 217 ? 3.334 11.882 14.833 1.00 94.31 217 LEU A C 1
ATOM 1725 O O . LEU A 1 217 ? 3.278 10.755 14.355 1.00 94.31 217 LEU A O 1
ATOM 1729 N N . ALA A 1 218 ? 3.004 12.153 16.093 1.00 92.38 218 ALA A N 1
ATOM 1730 C CA . ALA A 1 218 ? 2.309 11.221 16.978 1.00 92.38 218 ALA A CA 1
ATOM 1731 C C . ALA A 1 218 ? 0.908 11.754 17.312 1.00 92.38 218 ALA A C 1
ATOM 1733 O O . ALA A 1 218 ? 0.751 12.928 17.651 1.00 92.38 218 ALA A O 1
ATOM 1734 N N . ILE A 1 219 ? -0.107 10.899 17.217 1.00 93.19 219 ILE A N 1
ATOM 1735 C CA . ILE A 1 219 ? -1.504 11.211 17.529 1.00 93.19 219 ILE A CA 1
ATOM 1736 C C . ILE A 1 219 ? -1.899 10.453 18.787 1.00 93.19 219 ILE A C 1
ATOM 1738 O O . ILE A 1 219 ? -1.694 9.245 18.889 1.00 93.19 219 ILE A O 1
ATOM 1742 N N . GLU A 1 220 ? -2.511 11.149 19.736 1.00 92.56 220 GLU A N 1
ATOM 1743 C CA . GLU A 1 220 ? -2.888 10.587 21.024 1.00 92.56 220 GLU A CA 1
ATOM 1744 C C . GLU A 1 220 ? -4.279 11.040 21.467 1.00 92.56 220 GLU A C 1
ATOM 1746 O O . GLU A 1 220 ? -4.749 12.129 21.130 1.00 92.56 220 GLU A O 1
ATOM 1751 N N . ARG A 1 221 ? -4.928 10.230 22.302 1.00 89.00 221 ARG A N 1
ATOM 1752 C CA . ARG A 1 221 ? -6.184 10.579 22.972 1.00 89.00 221 ARG A CA 1
ATOM 1753 C C . ARG A 1 221 ? -6.120 10.110 24.415 1.00 89.00 221 ARG A C 1
ATOM 1755 O O . ARG A 1 221 ? -5.876 8.939 24.669 1.00 89.00 221 ARG A O 1
ATOM 1762 N N . SER A 1 222 ? -6.327 11.022 25.364 1.00 85.12 222 SER A N 1
ATOM 1763 C CA . SER A 1 222 ? -6.306 10.710 26.806 1.00 85.12 222 SER A CA 1
ATOM 1764 C C . SER A 1 222 ? -5.040 9.970 27.279 1.00 85.12 222 SER A C 1
ATOM 1766 O O . SER A 1 222 ? -5.109 9.148 28.185 1.00 85.12 222 SER A O 1
ATOM 1768 N N . GLY A 1 223 ? -3.886 10.251 26.662 1.00 80.25 223 GLY A N 1
ATOM 1769 C CA . GLY A 1 223 ? -2.611 9.588 26.966 1.00 80.25 223 GLY A CA 1
ATOM 1770 C C . GLY A 1 223 ? -2.376 8.260 26.235 1.00 80.25 223 GLY A C 1
ATOM 1771 O O . GLY A 1 223 ? -1.302 7.687 26.379 1.00 80.25 223 GLY A O 1
ATOM 1772 N N . ILE A 1 224 ? -3.333 7.791 25.429 1.00 81.62 224 ILE A N 1
ATOM 1773 C CA . ILE A 1 224 ? -3.208 6.576 24.618 1.00 81.62 224 ILE A CA 1
ATOM 1774 C C . ILE A 1 224 ? -2.694 6.956 23.227 1.00 81.62 224 ILE A C 1
ATOM 1776 O O . ILE A 1 224 ? -3.311 7.763 22.525 1.00 81.62 224 ILE A O 1
ATOM 1780 N N . GLY A 1 225 ? -1.565 6.367 22.827 1.00 81.94 225 GLY A N 1
ATOM 1781 C CA . GLY A 1 225 ? -0.961 6.558 21.508 1.00 81.94 225 GLY A CA 1
ATOM 1782 C C . GLY A 1 225 ? -1.771 5.877 20.413 1.00 81.94 225 GLY A C 1
ATOM 1783 O O . GLY A 1 225 ? -1.752 4.652 20.295 1.00 81.94 225 GLY A O 1
ATOM 1784 N N . CYS A 1 226 ? -2.447 6.673 19.593 1.00 84.12 226 CYS A N 1
ATOM 1785 C CA . CYS A 1 226 ? -3.337 6.202 18.541 1.00 84.12 226 CYS A CA 1
ATOM 1786 C C . CYS A 1 226 ? -2.552 5.826 17.278 1.00 84.12 226 CYS A C 1
ATOM 1788 O O . CYS A 1 226 ? -2.604 4.680 16.839 1.00 84.12 226 CYS A O 1
ATOM 1790 N N . ASP A 1 227 ? -1.761 6.758 16.742 1.00 83.50 227 ASP A N 1
ATOM 1791 C CA . ASP A 1 227 ? -1.066 6.586 15.462 1.00 83.50 227 ASP A CA 1
ATOM 1792 C C . ASP A 1 227 ? 0.247 7.381 15.422 1.00 83.50 227 ASP A C 1
ATOM 1794 O O . ASP A 1 227 ? 0.383 8.379 16.133 1.00 83.50 227 ASP A O 1
ATOM 1798 N N . THR A 1 228 ? 1.200 6.952 14.595 1.00 84.50 228 THR A N 1
ATOM 1799 C CA . THR A 1 228 ? 2.490 7.632 14.428 1.00 84.50 228 THR A CA 1
ATOM 1800 C C . THR A 1 228 ? 2.966 7.542 12.983 1.00 84.50 228 THR A C 1
ATOM 1802 O O . THR A 1 228 ? 3.058 6.457 12.417 1.00 84.50 228 THR A O 1
ATOM 1805 N N . VAL A 1 229 ? 3.370 8.674 12.409 1.00 84.44 229 VAL A N 1
ATOM 1806 C CA . VAL A 1 229 ? 3.999 8.751 11.085 1.00 84.44 229 VAL A CA 1
ATOM 1807 C C . VAL A 1 229 ? 5.333 9.465 11.198 1.00 84.44 229 VAL A C 1
ATOM 1809 O O . VAL A 1 229 ? 5.459 10.457 11.910 1.00 84.44 229 VAL A O 1
ATOM 1812 N N . ARG A 1 230 ? 6.336 8.975 10.470 1.00 83.88 230 ARG A N 1
ATOM 1813 C CA . ARG A 1 230 ? 7.632 9.636 10.320 1.00 83.88 230 ARG A CA 1
ATOM 1814 C C . ARG A 1 230 ? 7.929 9.832 8.843 1.00 83.88 230 ARG A C 1
ATOM 1816 O O . ARG A 1 230 ? 7.764 8.908 8.053 1.00 83.88 230 ARG A O 1
ATOM 1823 N N . THR A 1 231 ? 8.393 11.019 8.493 1.00 77.50 231 THR A N 1
ATOM 1824 C CA . THR A 1 231 ? 8.875 11.352 7.154 1.00 77.50 231 THR A CA 1
ATOM 1825 C C . THR A 1 231 ? 10.107 12.246 7.249 1.00 77.50 231 THR A C 1
ATOM 1827 O O . THR A 1 231 ? 10.455 12.718 8.330 1.00 77.50 231 THR A O 1
ATOM 1830 N N . THR A 1 232 ? 10.742 12.509 6.116 1.00 74.81 232 THR A N 1
ATOM 1831 C CA . THR A 1 232 ? 11.816 13.492 5.990 1.00 74.81 232 THR A CA 1
ATOM 1832 C C . THR A 1 232 ? 11.332 14.600 5.062 1.00 74.81 232 THR A C 1
ATOM 1834 O O . THR A 1 232 ? 10.858 14.315 3.962 1.00 74.81 232 THR A O 1
ATOM 1837 N N . ILE A 1 233 ? 11.453 15.857 5.488 1.00 75.62 233 ILE A N 1
ATOM 1838 C CA . ILE A 1 233 ? 11.119 17.034 4.675 1.00 75.62 233 ILE A CA 1
ATOM 1839 C C . ILE A 1 233 ? 12.322 17.958 4.530 1.00 75.62 233 ILE A C 1
ATOM 1841 O O . ILE A 1 233 ? 13.279 17.889 5.301 1.00 75.62 233 ILE A O 1
ATOM 1845 N N . PHE A 1 234 ? 12.285 18.819 3.518 1.00 72.56 234 PHE A N 1
ATOM 1846 C CA . PHE A 1 234 ? 13.273 19.873 3.328 1.00 72.56 234 PHE A CA 1
ATOM 1847 C C . PHE A 1 234 ? 12.728 21.195 3.876 1.00 72.56 234 PHE A C 1
ATOM 1849 O O . PHE A 1 234 ? 11.627 21.604 3.514 1.00 72.56 234 PHE A O 1
ATOM 1856 N N . ALA A 1 235 ? 13.505 21.821 4.752 1.00 70.19 235 ALA A N 1
ATOM 1857 C CA . ALA A 1 235 ? 13.287 23.154 5.278 1.00 70.19 235 ALA A CA 1
ATOM 1858 C C . ALA A 1 235 ? 14.258 24.099 4.555 1.00 70.19 235 ALA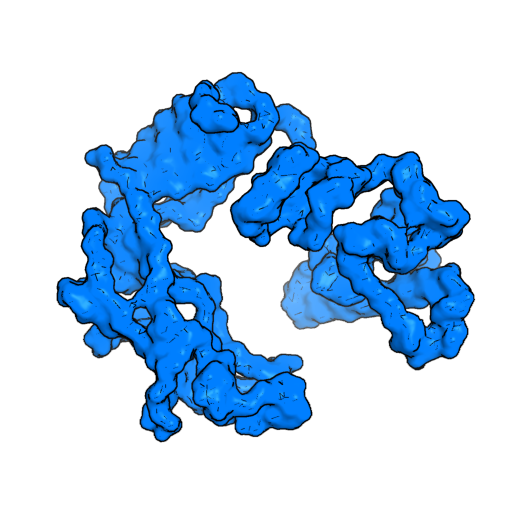 A C 1
ATOM 1860 O O . ALA A 1 235 ? 15.471 23.979 4.719 1.00 70.19 235 ALA A O 1
ATOM 1861 N N . GLY A 1 236 ? 13.733 24.957 3.684 1.00 64.75 236 GLY A N 1
ATOM 1862 C CA . GLY A 1 236 ? 14.511 25.932 2.920 1.00 64.75 236 GLY A CA 1
ATOM 1863 C C . GLY A 1 236 ? 13.628 26.721 1.953 1.00 64.75 236 GLY A C 1
ATOM 1864 O O . GLY A 1 236 ? 12.598 26.216 1.509 1.00 64.75 236 GLY A O 1
ATOM 1865 N N . ASP A 1 237 ? 14.042 27.950 1.640 1.00 50.72 237 ASP A N 1
ATOM 1866 C CA . ASP A 1 237 ? 13.294 28.901 0.797 1.00 50.72 237 ASP A CA 1
ATOM 1867 C C . ASP A 1 237 ? 13.475 28.669 -0.719 1.00 50.72 237 ASP A C 1
ATOM 1869 O O . ASP A 1 237 ? 12.819 29.316 -1.535 1.00 50.72 237 ASP A O 1
ATOM 1873 N N . GLU A 1 238 ? 14.366 27.758 -1.122 1.00 50.00 238 GLU A N 1
ATOM 1874 C CA . GLU A 1 238 ? 14.621 27.431 -2.531 1.00 50.00 238 GLU A CA 1
ATOM 1875 C C . GLU A 1 238 ? 13.697 26.307 -3.040 1.00 50.00 238 GLU A C 1
ATOM 1877 O O . GLU A 1 238 ? 13.473 25.304 -2.356 1.00 50.00 238 GLU A O 1
ATOM 1882 N N . GLU A 1 239 ? 13.184 26.450 -4.271 1.00 42.41 239 GLU A N 1
ATOM 1883 C CA . GLU A 1 239 ? 12.394 25.417 -4.958 1.00 42.41 239 GLU A CA 1
ATOM 1884 C C . GLU A 1 239 ? 13.156 24.072 -5.029 1.00 42.41 239 GLU A C 1
ATOM 1886 O O . GLU A 1 239 ? 14.365 24.009 -5.255 1.00 42.41 239 GLU A O 1
ATOM 1891 N N . ALA A 1 240 ? 12.439 22.967 -4.807 1.00 41.94 240 ALA A N 1
ATOM 1892 C CA . ALA A 1 240 ? 13.008 21.653 -4.512 1.00 41.94 240 ALA A CA 1
ATOM 1893 C C . ALA A 1 240 ? 13.928 21.055 -5.608 1.00 41.94 240 ALA A C 1
ATOM 1895 O O . ALA A 1 240 ? 13.497 20.717 -6.704 1.00 41.94 240 ALA A O 1
ATOM 1896 N N . LYS A 1 241 ? 15.196 20.875 -5.221 1.00 51.00 241 LYS A N 1
ATOM 1897 C CA . LYS A 1 241 ? 16.172 19.771 -5.407 1.00 51.00 241 LYS A CA 1
ATOM 1898 C C . LYS A 1 241 ? 15.946 18.676 -6.471 1.00 51.00 241 LYS A C 1
ATOM 1900 O O . LYS A 1 241 ? 14.870 18.115 -6.640 1.00 51.00 241 LYS A O 1
ATOM 1905 N N . GLN A 1 242 ? 17.070 18.274 -7.077 1.00 52.03 242 GLN A N 1
ATOM 1906 C CA . GLN A 1 242 ? 17.225 17.207 -8.075 1.00 52.03 242 GLN A CA 1
ATOM 1907 C C . GLN A 1 242 ? 17.039 15.804 -7.463 1.00 52.03 242 GLN A C 1
ATOM 1909 O O . GLN A 1 242 ? 17.883 15.348 -6.681 1.00 52.03 242 GLN A O 1
ATOM 1914 N N . ILE A 1 243 ? 15.947 15.128 -7.831 1.00 53.19 243 ILE A N 1
ATOM 1915 C CA . ILE A 1 243 ? 15.511 13.821 -7.313 1.00 53.19 243 ILE A CA 1
ATOM 1916 C C . ILE A 1 243 ? 15.445 12.819 -8.470 1.00 53.19 243 ILE A C 1
ATOM 1918 O O . ILE A 1 243 ? 14.901 13.133 -9.528 1.00 53.19 243 ILE A O 1
ATOM 1922 N N . VAL A 1 244 ? 15.976 11.608 -8.277 1.00 53.28 244 VAL A N 1
ATOM 1923 C CA . VAL A 1 244 ? 15.947 10.549 -9.303 1.00 53.28 244 VAL A CA 1
ATOM 1924 C C . VAL A 1 244 ? 15.357 9.252 -8.761 1.00 53.28 244 VAL A C 1
ATOM 1926 O O . VAL A 1 244 ? 15.568 8.922 -7.597 1.00 53.28 244 VAL A O 1
ATOM 1929 N N . GLU A 1 245 ? 14.624 8.525 -9.600 1.00 49.47 245 GLU A N 1
ATOM 1930 C CA . GLU A 1 245 ? 14.070 7.200 -9.307 1.00 49.47 245 GLU A CA 1
ATOM 1931 C C . GLU A 1 245 ? 15.111 6.122 -9.656 1.00 49.47 245 GLU A C 1
ATOM 1933 O O . GLU A 1 245 ? 15.650 6.122 -10.766 1.00 49.47 245 GLU A O 1
ATOM 1938 N N . ALA A 1 246 ? 15.496 5.264 -8.700 1.00 53.31 246 ALA A N 1
ATOM 1939 C CA . ALA A 1 246 ? 16.783 4.561 -8.799 1.00 53.31 246 ALA A CA 1
ATOM 1940 C C . ALA A 1 246 ? 16.762 3.055 -9.034 1.00 53.31 246 ALA A C 1
ATOM 1942 O O . ALA A 1 246 ? 16.066 2.287 -8.375 1.00 53.31 246 ALA A O 1
ATOM 1943 N N . ASP A 1 247 ? 17.751 2.653 -9.840 1.00 49.84 247 ASP A N 1
ATOM 1944 C CA . ASP A 1 247 ? 18.338 1.310 -9.849 1.00 49.84 247 ASP A CA 1
ATOM 1945 C C . ASP A 1 247 ? 19.835 1.281 -10.245 1.00 49.84 247 ASP A C 1
ATOM 1947 O O . ASP A 1 247 ? 20.379 0.228 -10.572 1.00 49.84 247 ASP A O 1
ATOM 1951 N N . CYS A 1 248 ? 20.527 2.426 -10.184 1.00 52.94 248 CYS A N 1
ATOM 1952 C CA . CYS A 1 248 ? 21.971 2.553 -10.454 1.00 52.94 248 CYS A CA 1
ATOM 1953 C C . CYS A 1 248 ? 22.783 2.837 -9.174 1.00 52.94 248 CYS A C 1
ATOM 1955 O O . CYS A 1 248 ? 22.202 3.101 -8.117 1.00 52.94 248 CYS A O 1
ATOM 1957 N N . SER A 1 249 ? 24.121 2.784 -9.264 1.00 61.62 249 SER A N 1
ATOM 1958 C CA . SER A 1 249 ? 25.035 3.034 -8.137 1.00 61.62 249 SER A CA 1
ATOM 1959 C C . SER A 1 249 ? 25.025 4.495 -7.673 1.00 61.62 249 SER A C 1
ATOM 1961 O O . SER A 1 249 ? 24.764 5.412 -8.452 1.00 61.62 249 SER A O 1
ATOM 1963 N N . ALA A 1 250 ? 25.345 4.719 -6.395 1.00 62.28 250 ALA A N 1
ATOM 1964 C CA . ALA A 1 250 ? 25.358 6.046 -5.777 1.00 62.28 250 ALA A CA 1
ATOM 1965 C C . ALA A 1 250 ? 26.283 7.054 -6.495 1.00 62.28 250 ALA A C 1
ATOM 1967 O O . ALA A 1 250 ? 25.876 8.183 -6.764 1.00 62.28 250 ALA A O 1
ATOM 1968 N N . ASP A 1 251 ? 27.490 6.631 -6.880 1.00 63.25 251 ASP A N 1
ATOM 1969 C CA . ASP A 1 251 ? 28.461 7.482 -7.587 1.00 63.25 251 ASP A CA 1
ATOM 1970 C C . ASP A 1 251 ? 27.903 8.037 -8.902 1.00 63.25 251 ASP A C 1
ATOM 1972 O O . ASP A 1 251 ? 28.131 9.193 -9.253 1.00 63.25 251 ASP A O 1
ATOM 1976 N N . MET A 1 252 ? 27.115 7.223 -9.608 1.00 58.66 252 MET A N 1
ATOM 1977 C CA . MET A 1 252 ? 26.517 7.587 -10.886 1.00 58.66 252 MET A CA 1
ATOM 1978 C C . MET A 1 252 ? 25.475 8.699 -10.723 1.00 58.66 252 MET A C 1
ATOM 1980 O O . MET A 1 252 ? 25.407 9.601 -11.550 1.00 58.66 252 MET A O 1
ATOM 1984 N N . TRP A 1 253 ? 24.693 8.675 -9.642 1.00 60.06 253 TRP A N 1
ATOM 1985 C CA . TRP A 1 253 ? 23.665 9.684 -9.373 1.00 60.06 253 TRP A CA 1
ATOM 1986 C C . TRP A 1 253 ? 24.250 11.027 -8.949 1.00 60.06 253 TRP A C 1
ATOM 1988 O O . TRP A 1 253 ? 23.795 12.071 -9.416 1.00 60.06 253 TRP A O 1
ATOM 1998 N N . LEU A 1 254 ? 25.297 11.010 -8.127 1.00 62.19 254 LEU A N 1
ATOM 1999 C CA . LEU A 1 254 ? 26.033 12.223 -7.759 1.00 62.19 254 LEU A CA 1
ATOM 2000 C C . LEU A 1 254 ? 26.657 12.883 -8.985 1.00 62.19 254 LEU A C 1
ATOM 2002 O O . LEU A 1 254 ? 26.650 14.107 -9.116 1.00 62.19 254 LEU A O 1
ATOM 2006 N N . ASP A 1 255 ? 27.144 12.072 -9.925 1.00 57.81 255 ASP A N 1
ATOM 2007 C CA . ASP A 1 255 ? 27.696 12.573 -11.177 1.00 57.81 255 ASP A CA 1
ATOM 2008 C C . ASP A 1 255 ? 26.656 13.286 -12.053 1.00 57.81 255 ASP A C 1
ATOM 2010 O O . ASP A 1 255 ? 27.004 14.256 -12.739 1.00 57.81 255 ASP A O 1
ATOM 2014 N N . LEU A 1 256 ? 25.390 12.858 -11.964 1.00 51.91 256 LEU A N 1
ATOM 2015 C CA . LEU A 1 256 ? 24.222 13.475 -12.601 1.00 51.91 256 LEU A CA 1
ATOM 2016 C C . LEU A 1 256 ? 23.691 14.714 -11.854 1.00 51.91 256 LEU A C 1
ATOM 2018 O O . LEU A 1 256 ? 22.735 15.319 -12.326 1.00 51.91 256 LEU A O 1
ATOM 2022 N N . GLY A 1 257 ? 24.296 15.100 -10.723 1.00 54.03 257 GLY A N 1
ATOM 2023 C CA . GLY A 1 257 ? 23.873 16.242 -9.902 1.00 54.03 257 GLY A CA 1
ATOM 2024 C C . GLY A 1 257 ? 22.798 15.912 -8.860 1.00 54.03 257 GLY A C 1
ATOM 2025 O O . GLY A 1 257 ? 22.311 16.814 -8.175 1.00 54.03 257 GLY A O 1
ATOM 2026 N N . ALA A 1 258 ? 22.437 14.633 -8.708 1.00 61.09 258 ALA A N 1
ATOM 2027 C CA . ALA A 1 258 ? 21.393 14.223 -7.782 1.00 61.09 258 ALA A CA 1
ATOM 2028 C C . ALA A 1 258 ? 21.781 14.552 -6.338 1.00 61.09 258 ALA A C 1
ATOM 2030 O O . ALA A 1 258 ? 22.895 14.281 -5.890 1.00 61.09 258 ALA A O 1
ATOM 2031 N N . GLN A 1 259 ? 20.822 15.105 -5.601 1.00 60.81 259 GLN A N 1
ATOM 2032 C CA . GLN A 1 259 ? 20.965 15.395 -4.173 1.00 60.81 259 GLN A CA 1
ATOM 2033 C C . GLN A 1 259 ? 20.145 14.419 -3.322 1.00 60.81 259 GLN A C 1
ATOM 2035 O O . GLN A 1 259 ? 20.427 14.222 -2.137 1.00 60.81 259 GLN A O 1
ATOM 2040 N N . ALA A 1 260 ? 19.129 13.798 -3.925 1.00 64.19 260 ALA A N 1
ATOM 2041 C CA . ALA A 1 260 ? 18.311 12.779 -3.300 1.00 64.19 260 ALA A CA 1
ATOM 2042 C C . ALA A 1 260 ? 17.807 11.751 -4.322 1.00 64.19 260 ALA A C 1
ATOM 2044 O O . ALA A 1 260 ? 17.778 11.991 -5.529 1.00 64.19 260 ALA A O 1
ATOM 2045 N N . VAL A 1 261 ? 17.404 10.594 -3.813 1.00 63.62 261 VAL A N 1
ATOM 2046 C CA . VAL A 1 261 ? 16.906 9.463 -4.588 1.00 63.62 261 VAL A CA 1
ATOM 2047 C C . VAL A 1 261 ? 15.533 9.068 -4.054 1.00 63.62 261 VAL A C 1
ATOM 2049 O O . VAL A 1 261 ? 15.387 8.846 -2.853 1.00 63.62 261 VAL A O 1
ATOM 2052 N N . SER A 1 262 ? 14.537 8.985 -4.931 1.00 65.81 262 SER A N 1
ATOM 2053 C CA . SER A 1 262 ? 13.169 8.590 -4.589 1.00 65.81 262 SER A CA 1
ATOM 2054 C C . SER A 1 262 ? 12.918 7.132 -4.969 1.00 65.81 262 SER A C 1
ATOM 2056 O O . SER A 1 262 ? 13.422 6.662 -5.989 1.00 65.81 262 SER A O 1
ATOM 2058 N N . GLY A 1 263 ? 12.202 6.395 -4.120 1.00 61.56 263 GLY A N 1
ATOM 2059 C CA . GLY A 1 263 ? 11.803 5.015 -4.399 1.00 61.56 263 GLY A CA 1
ATOM 2060 C C . GLY A 1 263 ? 11.890 4.069 -3.203 1.00 61.56 263 GLY A C 1
ATOM 2061 O O . GLY A 1 263 ? 12.283 4.430 -2.089 1.00 61.56 263 GLY A O 1
ATOM 2062 N N . SER A 1 264 ? 11.516 2.815 -3.449 1.00 60.06 264 SER A N 1
ATOM 2063 C CA . SER A 1 264 ? 11.512 1.749 -2.445 1.00 60.06 264 SER A CA 1
ATOM 2064 C C . SER A 1 264 ? 12.884 1.070 -2.346 1.00 60.06 264 SER A C 1
ATOM 2066 O O . SER A 1 264 ? 13.222 0.194 -3.140 1.00 60.06 264 SER A O 1
ATOM 2068 N N . PHE A 1 265 ? 13.689 1.450 -1.347 1.00 67.12 265 PHE A N 1
ATOM 2069 C CA . PHE A 1 265 ? 15.035 0.898 -1.127 1.00 67.12 265 PHE A CA 1
ATOM 2070 C C . PHE A 1 265 ? 15.133 0.048 0.141 1.00 67.12 265 PHE A C 1
ATOM 2072 O O . PHE A 1 265 ? 14.542 0.363 1.173 1.00 67.12 265 PHE A O 1
ATOM 2079 N N . THR A 1 266 ? 15.963 -0.996 0.090 1.00 69.94 266 THR A N 1
ATOM 2080 C CA . THR A 1 266 ? 16.374 -1.750 1.284 1.00 69.94 266 THR A CA 1
ATOM 2081 C C . THR A 1 266 ? 17.268 -0.894 2.184 1.00 69.94 266 THR A C 1
ATOM 2083 O O . THR A 1 266 ? 17.997 -0.032 1.694 1.00 69.94 266 THR A O 1
ATOM 2086 N N . GLU A 1 267 ? 17.297 -1.170 3.493 1.00 65.88 267 GLU A N 1
ATOM 2087 C CA . GLU A 1 267 ? 18.176 -0.467 4.453 1.00 65.88 267 GLU A CA 1
ATOM 2088 C C . GLU A 1 267 ? 19.658 -0.495 4.044 1.00 65.88 267 GLU A C 1
ATOM 2090 O O . GLU A 1 267 ? 20.394 0.471 4.239 1.00 65.88 267 GLU A O 1
ATOM 2095 N N . ARG A 1 268 ? 20.093 -1.574 3.382 1.00 71.19 268 ARG A N 1
ATOM 2096 C CA . ARG A 1 268 ? 21.441 -1.681 2.814 1.00 71.19 268 ARG A CA 1
ATOM 2097 C C . ARG A 1 268 ? 21.693 -0.643 1.713 1.00 71.19 268 ARG A C 1
ATOM 2099 O O . ARG A 1 268 ? 22.725 0.021 1.763 1.00 71.19 268 ARG A O 1
ATOM 2106 N N . LYS A 1 269 ? 20.772 -0.494 0.749 1.00 67.75 269 LYS A N 1
ATOM 2107 C CA . LYS A 1 269 ? 20.865 0.528 -0.314 1.00 67.75 269 LYS A CA 1
ATOM 2108 C C . LYS A 1 269 ? 20.774 1.939 0.279 1.00 67.75 269 LYS A C 1
ATOM 2110 O O . LYS A 1 269 ? 21.559 2.800 -0.099 1.00 67.75 269 LYS A O 1
ATOM 2115 N N . LYS A 1 270 ? 19.894 2.167 1.264 1.00 68.56 270 LYS A N 1
ATOM 2116 C CA . LYS A 1 270 ? 19.814 3.452 1.987 1.00 68.56 270 LYS A CA 1
ATOM 2117 C C . LYS A 1 270 ? 21.149 3.822 2.640 1.00 68.56 270 LYS A C 1
ATOM 2119 O O . LYS A 1 270 ? 21.609 4.951 2.500 1.00 68.56 270 LYS A O 1
ATOM 2124 N N . GLY A 1 271 ? 21.806 2.860 3.292 1.00 69.00 271 GLY A N 1
ATOM 2125 C CA . GLY A 1 271 ? 23.132 3.052 3.882 1.00 69.00 271 GLY A CA 1
ATOM 2126 C C . GLY A 1 271 ? 24.238 3.315 2.852 1.00 69.00 271 GLY A C 1
ATOM 2127 O O . GLY A 1 271 ? 25.156 4.083 3.129 1.00 69.00 271 GLY A O 1
ATOM 2128 N N . GLU A 1 272 ? 24.163 2.711 1.664 1.00 74.62 272 GLU A N 1
ATOM 2129 C CA . GLU A 1 272 ? 25.076 2.990 0.546 1.00 74.62 272 GLU A CA 1
ATOM 2130 C C . GLU A 1 272 ? 24.900 4.416 0.015 1.00 74.62 272 GLU A C 1
ATOM 2132 O O . GLU A 1 272 ? 25.883 5.141 -0.126 1.00 74.62 272 GLU A O 1
ATOM 2137 N N . PHE A 1 273 ? 23.661 4.849 -0.220 1.00 71.00 273 PHE A N 1
ATOM 2138 C CA . PHE A 1 273 ? 23.371 6.216 -0.648 1.00 71.00 273 PHE A CA 1
ATOM 2139 C C . PHE A 1 273 ? 23.846 7.239 0.386 1.00 71.00 273 PHE A C 1
ATOM 2141 O O . PHE A 1 273 ? 24.575 8.167 0.033 1.00 71.00 273 PHE A O 1
ATOM 2148 N N . ALA A 1 274 ? 23.552 7.006 1.669 1.00 70.56 274 ALA A N 1
ATOM 2149 C CA . ALA A 1 274 ? 23.962 7.891 2.754 1.00 70.56 274 ALA A CA 1
ATOM 2150 C C . ALA A 1 274 ? 25.489 8.063 2.836 1.00 70.56 274 ALA A C 1
ATOM 2152 O O . ALA A 1 274 ? 25.969 9.184 2.989 1.00 70.56 274 ALA A O 1
ATOM 2153 N N . LYS A 1 275 ? 26.265 6.979 2.675 1.00 73.75 275 LYS A N 1
ATOM 2154 C CA . LYS A 1 275 ? 27.742 7.033 2.667 1.00 73.75 275 LYS A CA 1
ATOM 2155 C C . LYS A 1 275 ? 28.312 7.895 1.546 1.00 73.75 275 LYS A C 1
ATOM 2157 O O . LYS A 1 275 ? 29.385 8.464 1.714 1.00 73.75 275 LYS A O 1
ATOM 2162 N N . ASN A 1 276 ? 27.601 7.977 0.429 1.00 67.50 276 ASN A N 1
ATOM 2163 C CA . ASN A 1 276 ? 28.002 8.754 -0.734 1.00 67.50 276 ASN A CA 1
ATOM 2164 C C . ASN A 1 276 ? 27.355 10.154 -0.750 1.00 67.50 276 ASN A C 1
ATOM 2166 O O . ASN A 1 276 ? 27.549 10.915 -1.686 1.00 67.50 276 ASN A O 1
ATOM 2170 N N . GLY A 1 277 ? 26.607 10.536 0.291 1.00 66.44 277 GLY A N 1
ATOM 2171 C CA . GLY A 1 277 ? 25.984 11.860 0.386 1.00 66.44 277 GLY A CA 1
ATOM 2172 C C . GLY A 1 277 ? 24.654 12.001 -0.363 1.00 66.44 277 GLY A C 1
ATOM 2173 O O . GLY A 1 277 ? 24.145 13.112 -0.487 1.00 66.44 277 GLY A O 1
ATOM 2174 N N . LEU A 1 278 ? 24.060 10.895 -0.821 1.00 66.56 278 LEU A N 1
ATOM 2175 C CA . LEU A 1 278 ? 22.712 10.858 -1.387 1.00 66.56 278 LEU A CA 1
ATOM 2176 C C . LEU A 1 278 ? 21.693 10.527 -0.299 1.00 66.56 278 LEU A C 1
ATOM 2178 O O . LEU A 1 278 ? 21.809 9.511 0.390 1.00 66.56 278 LEU A O 1
ATOM 2182 N N . ARG A 1 279 ? 20.653 11.352 -0.158 1.00 66.31 279 ARG A N 1
ATOM 2183 C CA . ARG A 1 279 ? 19.538 11.042 0.749 1.00 66.31 279 ARG A CA 1
ATOM 2184 C C . ARG A 1 279 ? 18.449 10.261 0.029 1.00 66.31 279 ARG A C 1
ATOM 2186 O O . ARG A 1 279 ? 18.130 10.552 -1.115 1.00 66.31 279 ARG A O 1
ATOM 2193 N N . THR A 1 280 ? 17.840 9.300 0.709 1.00 66.44 280 THR A N 1
ATOM 2194 C CA . THR A 1 280 ? 16.644 8.619 0.199 1.00 66.44 280 THR A CA 1
ATOM 2195 C C . THR A 1 280 ? 15.389 9.357 0.639 1.00 66.44 280 THR A C 1
ATOM 2197 O O . THR A 1 280 ? 15.238 9.624 1.830 1.00 66.44 280 THR A O 1
ATOM 2200 N N . VAL A 1 281 ? 14.493 9.657 -0.297 1.00 64.19 281 VAL A N 1
ATOM 2201 C CA . VAL A 1 281 ? 13.197 10.304 -0.048 1.00 64.19 281 VAL A CA 1
ATOM 2202 C C . VAL A 1 281 ? 12.046 9.366 -0.437 1.00 64.19 281 VAL A C 1
ATOM 2204 O O . VAL A 1 281 ? 12.247 8.481 -1.274 1.00 64.19 281 VAL A O 1
ATOM 2207 N N . PRO A 1 282 ? 10.847 9.514 0.158 1.00 57.53 282 PRO A N 1
ATOM 2208 C CA . PRO A 1 282 ? 9.664 8.766 -0.266 1.00 57.53 282 PRO A CA 1
ATOM 2209 C C . PRO A 1 282 ? 9.345 8.989 -1.750 1.00 57.53 282 PRO A C 1
ATOM 2211 O O . PRO A 1 282 ? 9.804 9.961 -2.355 1.00 57.53 282 PRO A O 1
ATOM 2214 N N . GLU A 1 283 ? 8.553 8.093 -2.332 1.00 55.91 283 GLU A N 1
ATOM 2215 C CA . GLU A 1 283 ? 7.996 8.263 -3.677 1.00 55.91 283 GLU A CA 1
ATOM 2216 C C . GLU A 1 283 ? 7.097 9.509 -3.699 1.00 55.91 283 GLU A C 1
ATOM 2218 O O . GLU A 1 283 ? 6.095 9.576 -2.985 1.00 55.91 283 GLU A O 1
ATOM 2223 N N . LEU A 1 284 ? 7.512 10.546 -4.432 1.00 49.47 284 LEU A N 1
ATOM 2224 C CA . LEU A 1 284 ? 6.785 11.813 -4.516 1.00 49.47 284 LEU A CA 1
ATOM 2225 C C . LEU A 1 284 ? 5.999 11.848 -5.825 1.00 49.47 284 LEU A C 1
ATOM 2227 O O . LEU A 1 284 ? 6.576 12.042 -6.894 1.00 49.47 284 LEU A O 1
ATOM 2231 N N . GLU A 1 285 ? 4.673 11.718 -5.748 1.00 39.66 285 GLU A N 1
ATOM 2232 C CA . GLU A 1 285 ? 3.809 11.967 -6.903 1.00 39.66 285 GLU A CA 1
ATOM 2233 C C . GLU A 1 285 ? 3.953 13.430 -7.362 1.00 39.66 285 GLU A C 1
ATOM 2235 O O . GLU A 1 285 ? 3.573 14.366 -6.659 1.00 39.66 285 GLU A O 1
ATOM 2240 N N . GLY A 1 286 ? 4.481 13.633 -8.571 1.00 38.38 286 GLY A N 1
ATOM 2241 C CA . GLY A 1 286 ? 4.364 14.899 -9.301 1.00 38.38 286 GLY A CA 1
ATOM 2242 C C . GLY A 1 286 ? 5.385 15.997 -8.985 1.00 38.38 286 GLY A C 1
ATOM 2243 O O . GLY A 1 286 ? 5.268 17.073 -9.568 1.00 38.38 286 GLY A O 1
ATOM 2244 N N . ILE A 1 287 ? 6.389 15.762 -8.131 1.00 38.84 287 ILE A N 1
ATOM 2245 C CA . ILE A 1 287 ? 7.469 16.737 -7.863 1.00 38.84 287 ILE A CA 1
ATOM 2246 C C . ILE A 1 287 ? 8.827 16.024 -7.787 1.00 38.84 287 ILE A C 1
ATOM 2248 O O . ILE A 1 287 ? 9.530 16.055 -6.781 1.00 38.84 287 ILE A O 1
ATOM 2252 N N . SER A 1 288 ? 9.204 15.350 -8.870 1.00 42.03 288 SER A N 1
ATOM 2253 C CA . SER A 1 288 ? 10.575 14.885 -9.082 1.00 42.03 288 SER A CA 1
ATOM 2254 C C . SER A 1 288 ? 11.184 15.670 -10.241 1.00 42.03 288 SER A C 1
ATOM 2256 O O . SER A 1 288 ? 10.819 15.455 -11.400 1.00 42.03 288 SER A O 1
ATOM 2258 N N . TYR A 1 289 ? 12.109 16.587 -9.950 1.00 42.19 289 TYR A N 1
ATOM 2259 C CA . TYR A 1 289 ? 12.938 17.182 -10.994 1.00 42.19 289 TYR A CA 1
ATOM 2260 C C . TYR A 1 289 ? 14.099 16.230 -11.288 1.00 42.19 289 TYR A C 1
ATOM 2262 O O . TYR A 1 289 ? 14.922 16.007 -10.396 1.00 42.19 289 TYR A O 1
ATOM 2270 N N . PRO A 1 290 ? 14.189 15.658 -12.502 1.00 44.69 290 PRO A N 1
ATOM 2271 C CA . PRO A 1 290 ? 15.260 14.735 -12.844 1.00 44.69 290 PRO A CA 1
ATOM 2272 C C . PRO A 1 290 ? 16.603 15.452 -12.714 1.00 44.69 290 PRO A C 1
ATOM 2274 O O . PRO A 1 290 ? 16.775 16.555 -13.235 1.00 44.69 290 PRO A O 1
ATOM 2277 N N . ALA A 1 291 ? 17.556 14.823 -12.027 1.00 44.12 291 ALA A N 1
ATOM 2278 C CA . ALA A 1 291 ? 18.917 15.333 -11.958 1.00 44.12 291 ALA A CA 1
ATOM 2279 C C . ALA A 1 291 ? 19.502 15.475 -13.373 1.00 44.12 291 ALA A C 1
ATOM 2281 O O . ALA A 1 291 ? 19.411 14.559 -14.203 1.00 44.12 291 ALA A O 1
ATOM 2282 N N . MET A 1 292 ? 20.055 16.653 -13.657 1.00 43.38 292 MET A N 1
ATOM 2283 C CA . MET A 1 292 ? 20.636 16.984 -14.952 1.00 43.38 292 MET A CA 1
ATOM 2284 C C . MET A 1 292 ? 22.135 17.178 -14.783 1.00 43.38 292 MET A C 1
ATOM 2286 O O . MET A 1 292 ? 22.597 18.018 -14.013 1.00 43.38 292 MET A O 1
ATOM 2290 N N . VAL A 1 293 ? 22.889 16.412 -15.567 1.00 44.69 293 VAL A N 1
ATOM 2291 C CA . VAL A 1 293 ? 24.337 16.559 -15.695 1.00 44.69 293 VAL A CA 1
ATOM 2292 C C . VAL A 1 293 ? 24.658 17.986 -16.130 1.00 44.69 293 VAL A C 1
ATOM 2294 O O . VAL A 1 293 ? 24.039 18.501 -17.062 1.00 44.69 293 VAL A O 1
ATOM 2297 N N . ALA A 1 294 ? 25.660 18.603 -15.501 1.00 45.25 294 ALA A N 1
ATOM 2298 C CA . ALA A 1 294 ? 26.174 19.899 -15.935 1.00 45.25 294 ALA A CA 1
ATOM 2299 C C . ALA A 1 294 ? 26.578 19.860 -17.432 1.00 45.25 294 ALA A C 1
ATOM 2301 O O . ALA A 1 294 ? 27.173 18.862 -17.864 1.00 45.25 294 ALA A O 1
ATOM 2302 N N . PRO A 1 295 ? 26.298 20.908 -18.233 1.00 41.06 295 PRO A N 1
ATOM 2303 C CA . PRO A 1 295 ? 26.569 20.923 -19.677 1.00 41.06 295 PRO A CA 1
ATOM 2304 C C . PRO A 1 295 ? 27.988 20.476 -20.068 1.00 41.06 295 PRO A C 1
ATOM 2306 O O . PRO A 1 295 ? 28.191 19.786 -21.065 1.00 41.06 295 PRO A O 1
ATOM 2309 N N . GLU A 1 296 ? 28.981 20.786 -19.240 1.00 47.25 296 GLU A N 1
ATOM 2310 C CA . GLU A 1 296 ? 30.393 20.474 -19.467 1.00 47.25 296 GLU A CA 1
ATOM 2311 C C . GLU A 1 296 ? 30.699 18.975 -19.316 1.00 47.25 296 GLU A C 1
ATOM 2313 O O . GLU A 1 296 ? 31.596 18.439 -19.973 1.00 47.25 296 GLU A O 1
ATOM 2318 N N . LYS A 1 297 ? 29.952 18.275 -18.455 1.00 47.94 297 LYS A N 1
ATOM 2319 C CA . LYS A 1 297 ? 30.055 16.821 -18.271 1.00 47.94 297 LYS A CA 1
ATOM 2320 C C . LYS A 1 297 ? 29.295 16.062 -19.365 1.00 47.94 297 LYS A C 1
ATOM 2322 O O . LYS A 1 297 ? 29.735 14.979 -19.747 1.00 47.94 297 LYS A O 1
ATOM 2327 N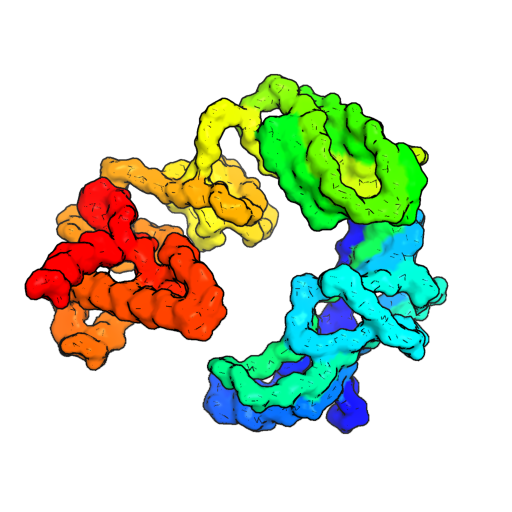 N . LEU A 1 298 ? 28.224 16.635 -19.925 1.00 46.34 298 LEU A N 1
ATOM 2328 C CA . LEU A 1 298 ? 27.512 16.045 -21.067 1.00 46.34 298 LEU A CA 1
ATOM 2329 C C . LEU A 1 298 ? 28.442 15.864 -22.278 1.00 46.34 298 LEU A C 1
ATOM 2331 O O . LEU A 1 298 ? 28.466 14.800 -22.886 1.00 46.34 298 LEU A O 1
ATOM 2335 N N . ILE A 1 299 ? 29.301 16.845 -22.561 1.00 49.03 299 ILE A N 1
ATOM 2336 C CA . ILE A 1 299 ? 30.286 16.767 -23.655 1.00 49.03 299 ILE A CA 1
ATOM 2337 C C . ILE A 1 299 ? 31.252 15.581 -23.476 1.00 49.03 299 ILE A C 1
ATOM 2339 O O . ILE A 1 299 ? 31.635 14.942 -24.455 1.00 49.03 299 ILE A O 1
ATOM 2343 N N . ARG A 1 300 ? 31.621 15.246 -22.230 1.00 55.91 300 ARG A N 1
ATOM 2344 C CA . ARG A 1 300 ? 32.478 14.083 -21.936 1.00 55.91 300 ARG A CA 1
ATOM 2345 C C . ARG A 1 300 ? 31.761 12.767 -22.200 1.00 55.91 300 ARG A C 1
ATOM 2347 O O . ARG A 1 300 ? 32.358 11.856 -22.757 1.00 55.91 300 ARG A O 1
ATOM 2354 N N . TYR A 1 301 ? 30.491 12.664 -21.817 1.00 49.19 301 TYR A N 1
ATOM 2355 C CA . TYR A 1 301 ? 29.709 11.449 -22.043 1.00 49.19 301 TYR A CA 1
ATOM 2356 C C . TYR A 1 301 ? 29.316 11.248 -23.517 1.00 49.19 301 TYR A C 1
ATOM 2358 O O . TYR A 1 301 ? 29.075 10.110 -23.920 1.00 49.19 301 TYR A O 1
ATOM 2366 N N . ALA A 1 302 ? 29.288 12.320 -24.314 1.00 50.06 302 ALA A N 1
ATOM 2367 C CA . ALA A 1 302 ? 29.124 12.257 -25.765 1.00 50.06 302 ALA A CA 1
ATOM 2368 C C . ALA A 1 302 ? 30.374 11.715 -26.490 1.00 50.06 302 ALA A C 1
ATOM 2370 O O . ALA A 1 302 ? 30.281 11.352 -27.659 1.00 50.06 302 ALA A O 1
ATOM 2371 N N . ASP A 1 303 ? 31.531 11.651 -25.816 1.00 53.53 303 ASP A N 1
ATOM 2372 C CA . ASP A 1 303 ? 32.787 11.069 -26.321 1.00 53.53 303 ASP A CA 1
ATOM 2373 C C . ASP A 1 303 ? 33.196 11.575 -27.722 1.00 53.53 303 ASP A C 1
ATOM 2375 O O . ASP A 1 303 ? 33.612 10.825 -28.604 1.00 53.53 303 ASP A O 1
ATOM 2379 N N . GLY A 1 304 ? 32.997 12.875 -27.969 1.00 52.09 304 GLY A N 1
ATOM 2380 C CA . GLY A 1 304 ? 33.316 13.513 -29.252 1.00 52.09 304 GLY A CA 1
ATOM 2381 C C . GLY A 1 304 ? 32.422 13.101 -30.432 1.00 52.09 304 GLY A C 1
ATOM 2382 O O . GLY A 1 304 ? 32.685 13.511 -31.562 1.00 52.09 304 GLY A O 1
ATOM 2383 N N . GLN A 1 305 ? 31.367 12.319 -30.198 1.00 48.78 305 GLN A N 1
ATOM 2384 C CA . GLN A 1 305 ? 30.413 11.906 -31.223 1.00 48.78 305 GLN A CA 1
ATOM 2385 C C . GLN A 1 305 ? 29.366 13.000 -31.472 1.00 48.78 305 GLN A C 1
ATOM 2387 O O . GLN A 1 305 ? 28.918 13.696 -30.562 1.00 48.78 305 GLN A O 1
ATOM 2392 N N . LYS A 1 306 ? 28.927 13.130 -32.730 1.00 50.31 306 LYS A N 1
ATOM 2393 C CA . LYS A 1 306 ? 27.869 14.076 -33.143 1.00 50.31 306 LYS A CA 1
ATOM 2394 C C . LYS A 1 306 ? 26.478 13.684 -32.605 1.00 50.31 306 LYS A C 1
ATOM 2396 O O . LYS A 1 306 ? 25.548 14.484 -32.638 1.00 50.31 306 LYS A O 1
ATOM 2401 N N . TYR A 1 307 ? 26.343 12.449 -32.130 1.00 51.66 307 TYR A N 1
ATOM 2402 C CA . TYR A 1 307 ? 25.148 11.826 -31.565 1.00 51.66 307 TYR A CA 1
ATOM 2403 C C . TYR A 1 307 ? 25.560 10.965 -30.367 1.00 51.66 307 TYR A C 1
ATOM 2405 O O . TYR A 1 307 ? 26.688 10.482 -30.302 1.00 51.66 307 TYR A O 1
ATOM 2413 N N . TRP A 1 308 ? 24.648 10.750 -29.422 1.00 50.50 308 TRP A N 1
ATOM 2414 C CA . TRP A 1 308 ? 24.954 9.996 -28.210 1.00 50.50 308 TRP A CA 1
ATOM 2415 C C . TRP A 1 308 ? 25.113 8.494 -28.485 1.00 50.50 308 TRP A C 1
ATOM 2417 O O . TRP A 1 308 ? 24.230 7.897 -29.107 1.00 50.50 308 TRP A O 1
ATOM 2427 N N . PRO A 1 309 ? 26.200 7.852 -28.018 1.00 56.44 309 PRO A N 1
ATOM 2428 C CA . PRO A 1 309 ? 26.366 6.408 -28.148 1.00 56.44 309 PRO A CA 1
ATOM 2429 C C . PRO A 1 309 ? 25.322 5.664 -27.304 1.00 56.44 309 PRO A C 1
ATOM 2431 O O . PRO A 1 309 ? 25.181 5.955 -26.115 1.00 56.44 309 PRO A O 1
ATOM 2434 N N . GLN A 1 310 ? 24.663 4.649 -27.876 1.00 55.72 310 GLN A N 1
ATOM 2435 C CA . GLN A 1 310 ? 23.631 3.853 -27.184 1.00 55.72 310 GLN A CA 1
ATOM 2436 C C . GLN A 1 310 ? 24.133 3.182 -25.890 1.00 55.72 310 GLN A C 1
ATOM 2438 O O . GLN A 1 310 ? 23.355 2.961 -24.971 1.00 55.72 310 GLN A O 1
ATOM 2443 N N . ASN A 1 311 ? 25.449 2.958 -25.770 1.00 56.47 311 ASN A N 1
ATOM 2444 C CA . ASN A 1 311 ? 26.081 2.314 -24.609 1.00 56.47 311 ASN A CA 1
ATOM 2445 C C . ASN A 1 311 ? 26.834 3.294 -23.689 1.00 56.47 311 ASN A C 1
ATOM 2447 O O . ASN A 1 311 ? 27.606 2.880 -22.808 1.00 56.47 311 ASN A O 1
ATOM 2451 N N . CYS A 1 312 ? 26.656 4.605 -23.879 1.00 54.38 312 CYS A N 1
ATOM 2452 C CA . CYS A 1 312 ? 27.310 5.591 -23.025 1.00 54.38 312 CYS A CA 1
ATOM 2453 C C . CYS A 1 312 ? 26.791 5.503 -21.578 1.00 54.38 312 CYS A C 1
ATOM 2455 O O . CYS A 1 312 ? 25.729 4.942 -21.289 1.00 54.38 312 CYS A O 1
ATOM 2457 N N . ALA A 1 313 ? 27.569 6.044 -20.638 1.00 51.31 313 ALA A N 1
ATOM 2458 C CA . ALA A 1 313 ? 27.208 6.029 -19.221 1.00 51.31 313 ALA A CA 1
ATOM 2459 C C . ALA A 1 313 ? 25.840 6.691 -18.963 1.00 51.31 313 ALA A C 1
ATOM 2461 O O . ALA A 1 313 ? 25.098 6.224 -18.109 1.00 51.31 313 ALA A O 1
ATOM 2462 N N . LEU A 1 314 ? 25.468 7.708 -19.749 1.00 51.97 314 LEU A N 1
ATOM 2463 C CA . LEU A 1 314 ? 24.190 8.408 -19.614 1.00 51.97 314 LEU A CA 1
ATOM 2464 C C . LEU A 1 314 ? 22.979 7.514 -19.939 1.00 51.97 314 LEU A C 1
ATOM 2466 O O . LEU A 1 314 ? 22.013 7.510 -19.182 1.00 51.97 314 LEU A O 1
ATOM 2470 N N . PHE A 1 315 ? 23.034 6.730 -21.020 1.00 54.47 315 PHE A N 1
ATOM 2471 C CA . PHE A 1 315 ? 21.959 5.796 -21.389 1.00 54.47 315 PHE A CA 1
ATOM 2472 C C . PHE A 1 315 ? 21.801 4.684 -20.350 1.00 54.47 315 PHE A C 1
ATOM 2474 O O . PHE A 1 315 ? 20.688 4.390 -19.917 1.00 54.47 315 PHE A O 1
ATOM 2481 N N . ARG A 1 316 ? 22.927 4.124 -19.886 1.00 53.66 316 ARG A N 1
ATOM 2482 C CA . ARG A 1 316 ? 22.941 3.105 -18.826 1.00 53.66 316 ARG A CA 1
ATOM 2483 C C . ARG A 1 316 ? 22.373 3.630 -17.508 1.00 53.66 316 ARG A C 1
ATOM 2485 O O . ARG A 1 316 ? 21.639 2.905 -16.847 1.00 53.66 316 ARG A O 1
ATOM 2492 N N . ALA A 1 317 ? 22.665 4.883 -17.155 1.00 48.12 317 ALA A N 1
ATOM 2493 C CA . ALA A 1 317 ? 22.139 5.511 -15.940 1.00 48.12 317 ALA A CA 1
ATOM 2494 C C . ALA A 1 317 ? 20.618 5.681 -15.976 1.00 48.12 317 ALA A C 1
ATOM 2496 O O . ALA A 1 317 ? 19.963 5.691 -14.942 1.00 48.12 317 ALA A O 1
ATOM 2497 N N . ARG A 1 318 ? 20.060 5.854 -17.175 1.00 48.56 318 ARG A N 1
ATOM 2498 C CA . ARG A 1 318 ? 18.650 6.191 -17.380 1.00 48.56 318 ARG A CA 1
ATOM 2499 C C . ARG A 1 318 ? 17.797 4.997 -17.800 1.00 48.56 318 ARG A C 1
ATOM 2501 O O . ARG A 1 318 ? 16.622 5.174 -18.091 1.00 48.56 318 ARG A O 1
ATOM 2508 N N . LYS A 1 319 ? 18.384 3.790 -17.821 1.00 45.12 319 LYS A N 1
ATOM 2509 C CA . LYS A 1 319 ? 17.746 2.541 -18.276 1.00 45.12 319 LYS A CA 1
ATOM 2510 C C . LYS A 1 319 ? 17.032 2.686 -19.619 1.00 45.12 319 LYS A C 1
ATOM 2512 O O . LYS A 1 319 ? 15.995 2.068 -19.849 1.00 45.12 319 LYS A O 1
ATOM 2517 N N . THR A 1 320 ? 17.570 3.517 -20.501 1.00 50.16 320 THR A N 1
ATOM 2518 C CA . THR A 1 320 ? 16.978 3.674 -21.820 1.00 50.16 320 THR A CA 1
ATOM 2519 C C . THR A 1 320 ? 17.053 2.323 -22.536 1.00 50.16 320 THR A C 1
ATOM 2521 O O . THR A 1 320 ? 18.162 1.789 -22.626 1.00 50.16 320 THR A O 1
ATOM 2524 N N . PRO A 1 321 ? 15.927 1.749 -23.006 1.00 51.34 321 PRO A N 1
ATOM 2525 C CA . PRO A 1 321 ? 15.946 0.468 -23.701 1.00 51.34 321 PRO A CA 1
ATOM 2526 C C . PRO A 1 321 ? 16.926 0.509 -24.873 1.00 51.34 321 PRO A C 1
ATOM 2528 O O . PRO A 1 321 ? 16.976 1.500 -25.612 1.00 51.34 321 PRO A O 1
ATOM 2531 N N . GLU A 1 322 ? 17.719 -0.552 -25.033 1.00 59.97 322 GLU A N 1
ATOM 2532 C CA . GLU A 1 322 ? 18.562 -0.688 -26.217 1.00 59.97 322 GLU A CA 1
ATOM 2533 C C . GLU A 1 322 ? 17.666 -0.745 -27.455 1.00 59.97 322 GLU A C 1
ATOM 2535 O O . GLU A 1 322 ? 16.654 -1.446 -27.487 1.00 59.97 322 GLU A O 1
ATOM 2540 N N . ILE A 1 323 ? 18.028 0.018 -28.486 1.00 63.72 323 ILE A N 1
ATOM 2541 C CA . ILE A 1 323 ? 17.286 -0.013 -29.742 1.00 63.72 323 ILE A CA 1
ATOM 2542 C C . ILE A 1 323 ? 17.573 -1.357 -30.404 1.00 63.72 323 ILE A C 1
ATOM 2544 O O . ILE A 1 323 ? 18.717 -1.643 -30.762 1.00 63.72 323 ILE A O 1
ATOM 2548 N N . ASN A 1 324 ? 16.530 -2.160 -30.617 1.00 70.12 324 ASN A N 1
ATOM 2549 C CA . ASN A 1 324 ? 16.643 -3.390 -31.385 1.00 70.12 324 ASN A CA 1
ATOM 2550 C C . ASN A 1 324 ? 16.902 -3.056 -32.863 1.00 70.12 324 ASN A C 1
ATOM 2552 O O . ASN A 1 324 ? 15.995 -2.772 -33.646 1.00 70.12 324 ASN A O 1
ATOM 2556 N N . VAL A 1 325 ? 18.178 -3.052 -33.249 1.00 69.88 325 VAL A N 1
ATOM 2557 C CA . VAL A 1 325 ? 18.595 -2.703 -34.611 1.00 69.88 325 VAL A CA 1
ATOM 2558 C C . VAL A 1 325 ? 18.047 -3.696 -35.639 1.00 69.88 325 VAL A C 1
ATOM 2560 O O . VAL A 1 325 ? 17.782 -3.291 -36.768 1.00 69.88 325 VAL A O 1
ATOM 2563 N N . GLU A 1 326 ? 17.857 -4.967 -35.279 1.00 70.50 326 GLU A N 1
ATOM 2564 C CA . GLU A 1 326 ? 17.271 -5.970 -36.181 1.00 70.50 326 GLU A CA 1
ATOM 2565 C C . GLU A 1 326 ? 15.803 -5.659 -36.469 1.00 70.50 326 GLU A C 1
ATOM 2567 O O . GLU A 1 326 ? 15.410 -5.603 -37.630 1.00 70.50 326 GLU A O 1
ATOM 2572 N N . GLU A 1 327 ? 15.034 -5.287 -35.449 1.00 67.06 327 GLU A N 1
ATOM 2573 C CA . GLU A 1 327 ? 13.648 -4.844 -35.620 1.00 67.06 327 GLU A CA 1
ATOM 2574 C C . GLU A 1 327 ? 13.548 -3.598 -36.517 1.00 67.06 327 GLU A C 1
ATOM 2576 O O . GLU A 1 327 ? 12.713 -3.518 -37.415 1.00 67.06 327 GLU A O 1
ATOM 2581 N N . TYR A 1 328 ? 14.461 -2.637 -36.361 1.00 61.81 328 TYR A N 1
ATOM 2582 C CA . TYR A 1 328 ? 14.524 -1.463 -37.239 1.00 61.81 328 TYR A CA 1
ATOM 2583 C C . TYR A 1 328 ? 14.921 -1.816 -38.675 1.00 61.81 328 TYR A C 1
ATOM 2585 O O . TYR A 1 328 ? 14.507 -1.139 -39.625 1.00 61.81 328 TYR A O 1
ATOM 2593 N N . ARG A 1 329 ? 15.734 -2.860 -38.851 1.00 74.00 329 ARG A N 1
ATOM 2594 C CA . ARG A 1 329 ? 16.095 -3.358 -40.177 1.00 74.00 329 ARG A CA 1
ATOM 2595 C C . ARG A 1 329 ? 14.907 -3.998 -40.875 1.00 74.00 329 ARG A C 1
ATOM 2597 O O . ARG A 1 329 ? 14.709 -3.721 -42.059 1.00 74.00 329 ARG A O 1
ATOM 2604 N N . ASP A 1 330 ? 14.118 -4.759 -40.129 1.00 65.44 330 ASP A N 1
ATOM 2605 C CA . ASP A 1 330 ? 12.907 -5.418 -40.609 1.00 65.44 330 ASP A CA 1
ATOM 2606 C C . ASP A 1 330 ? 11.798 -4.406 -40.938 1.00 65.44 330 ASP A C 1
ATOM 2608 O O . ASP A 1 330 ? 11.123 -4.538 -41.959 1.00 65.44 330 ASP A O 1
ATOM 2612 N N . LEU A 1 331 ? 11.644 -3.358 -40.120 1.00 53.16 331 LEU A N 1
ATOM 2613 C CA . LEU A 1 331 ? 10.604 -2.337 -40.292 1.00 53.16 331 LEU A CA 1
ATOM 2614 C C . LEU A 1 331 ? 10.910 -1.310 -41.392 1.00 53.16 331 LEU A C 1
ATOM 2616 O O . LEU A 1 331 ? 9.990 -0.856 -42.073 1.00 53.16 331 LEU A O 1
ATOM 2620 N N . PHE A 1 332 ? 12.174 -0.905 -41.563 1.00 61.91 332 PHE A N 1
ATOM 2621 C CA . PHE A 1 332 ? 12.519 0.223 -42.440 1.00 61.91 332 PHE A CA 1
ATOM 2622 C C . PHE A 1 332 ? 13.433 -0.142 -43.608 1.00 61.91 332 PHE A C 1
ATOM 2624 O O . PHE A 1 332 ? 13.171 0.263 -44.739 1.00 61.91 332 PHE A O 1
ATOM 2631 N N . SER A 1 333 ? 14.555 -0.817 -43.340 1.00 68.25 333 SER A N 1
ATOM 2632 C CA . SER A 1 333 ? 15.524 -1.272 -44.354 1.00 68.25 333 SER A CA 1
ATOM 2633 C C . SER A 1 333 ? 16.718 -1.955 -43.689 1.00 68.25 333 SER A C 1
ATOM 2635 O O . SER A 1 333 ? 17.146 -1.495 -42.632 1.00 68.25 333 SER A O 1
ATOM 2637 N N . HIS A 1 334 ? 17.392 -2.887 -44.374 1.00 70.88 334 HIS A N 1
ATOM 2638 C CA . HIS A 1 334 ? 18.619 -3.537 -43.871 1.00 70.88 334 HIS A CA 1
ATOM 2639 C C . HIS A 1 334 ? 19.715 -2.555 -43.390 1.00 70.88 334 HIS A C 1
ATOM 2641 O O . HIS A 1 334 ? 20.510 -2.880 -42.509 1.00 70.88 334 HIS A O 1
ATOM 2647 N N . SER A 1 335 ? 19.735 -1.336 -43.940 1.00 67.00 335 SER A N 1
ATOM 2648 C CA . SER A 1 335 ? 20.693 -0.270 -43.619 1.00 67.00 335 SER A CA 1
ATOM 2649 C C . SER A 1 335 ? 20.315 0.605 -42.411 1.00 67.00 335 SER A C 1
ATOM 2651 O O . SER A 1 335 ? 21.016 1.567 -42.105 1.00 67.00 335 SER A O 1
ATOM 2653 N N . ALA A 1 336 ? 19.201 0.326 -41.722 1.00 58.97 336 ALA A N 1
ATOM 2654 C CA . ALA A 1 336 ? 18.652 1.196 -40.673 1.00 58.97 336 ALA A CA 1
ATOM 2655 C C . ALA A 1 336 ? 19.629 1.485 -39.515 1.00 58.97 336 ALA A C 1
ATOM 2657 O O . ALA A 1 336 ? 19.578 2.572 -38.948 1.00 58.97 336 ALA A O 1
ATOM 2658 N N . GLY A 1 337 ? 20.534 0.550 -39.202 1.00 65.19 337 GLY A N 1
ATOM 2659 C CA . GLY A 1 337 ? 21.558 0.697 -38.159 1.00 65.19 337 GLY A CA 1
ATOM 2660 C C . GLY A 1 337 ? 22.979 0.979 -38.655 1.00 65.19 337 GLY A C 1
ATOM 2661 O O . GLY A 1 337 ? 23.895 1.006 -37.842 1.00 65.19 337 GLY A O 1
ATOM 2662 N N . GLU A 1 338 ? 23.190 1.137 -39.964 1.00 69.19 338 GLU A N 1
ATOM 2663 C CA . GLU A 1 338 ? 24.529 1.357 -40.543 1.00 69.19 338 GLU A CA 1
ATOM 2664 C C . GLU A 1 338 ? 24.974 2.823 -40.427 1.00 69.19 338 GLU A C 1
ATOM 2666 O O . GLU A 1 338 ? 26.159 3.111 -40.274 1.00 69.19 338 GLU A O 1
ATOM 2671 N N . GLU A 1 339 ? 24.013 3.751 -40.443 1.00 65.88 339 GLU A N 1
ATOM 2672 C CA . GLU A 1 339 ? 24.241 5.189 -40.317 1.00 65.88 339 GLU A CA 1
ATOM 2673 C C . GLU A 1 339 ? 23.552 5.731 -39.058 1.00 65.88 339 GLU A C 1
ATOM 2675 O O . GLU A 1 339 ? 22.319 5.785 -39.001 1.00 65.88 339 GLU A O 1
ATOM 2680 N N . PRO A 1 340 ? 24.302 6.211 -38.057 1.00 60.50 340 PRO A N 1
ATOM 2681 C CA . PRO A 1 340 ? 23.709 6.675 -36.801 1.00 60.50 340 PRO A CA 1
ATOM 2682 C C . PRO A 1 340 ? 22.753 7.868 -36.952 1.00 60.50 340 PRO A C 1
ATOM 2684 O O . PRO A 1 340 ? 21.757 7.960 -36.238 1.00 60.50 340 PRO A O 1
ATOM 2687 N N . GLU A 1 341 ? 22.988 8.754 -37.928 1.00 57.38 341 GLU A N 1
ATOM 2688 C CA . GLU A 1 341 ? 22.060 9.851 -38.245 1.00 57.38 341 GLU A CA 1
ATOM 2689 C C . GLU A 1 341 ? 20.723 9.335 -38.795 1.00 57.38 341 GLU A C 1
ATOM 2691 O O . GLU A 1 341 ? 19.663 9.901 -38.520 1.00 57.38 341 GLU A O 1
ATOM 2696 N N . ARG A 1 342 ? 20.760 8.252 -39.576 1.00 58.44 342 ARG A N 1
ATOM 2697 C CA . ARG A 1 342 ? 19.565 7.605 -40.112 1.00 58.44 342 ARG A CA 1
ATOM 2698 C C . ARG A 1 342 ? 18.815 6.865 -39.013 1.00 58.44 342 ARG A C 1
ATOM 2700 O O . ARG A 1 342 ? 17.606 7.049 -38.914 1.00 58.44 342 ARG A O 1
ATOM 2707 N N . LEU A 1 343 ? 19.523 6.120 -38.165 1.00 62.94 343 LEU A N 1
ATOM 2708 C CA . LEU A 1 343 ? 18.941 5.430 -37.016 1.00 62.94 343 LEU A CA 1
ATOM 2709 C C . LEU A 1 343 ? 18.219 6.418 -36.087 1.00 62.94 343 LEU A C 1
ATOM 2711 O O . LEU A 1 343 ? 17.050 6.222 -35.775 1.00 62.94 343 LEU A O 1
ATOM 2715 N N . ALA A 1 344 ? 18.853 7.550 -35.761 1.00 59.25 344 ALA A N 1
ATOM 2716 C CA . ALA A 1 344 ? 18.237 8.601 -34.952 1.00 59.25 344 ALA A CA 1
ATOM 2717 C C . ALA A 1 344 ? 16.950 9.175 -35.582 1.00 59.25 344 ALA A C 1
ATOM 2719 O O . ALA A 1 344 ? 15.976 9.435 -34.874 1.00 59.25 344 ALA A O 1
ATOM 2720 N N . ARG A 1 345 ? 16.909 9.359 -36.912 1.00 56.75 345 ARG A N 1
ATOM 2721 C CA . ARG A 1 345 ? 15.691 9.797 -37.625 1.00 56.75 345 ARG A CA 1
ATOM 2722 C C . ARG A 1 345 ? 14.578 8.747 -37.577 1.00 56.75 345 ARG A C 1
ATOM 2724 O O . ARG A 1 345 ? 13.426 9.113 -37.362 1.00 56.75 345 ARG A O 1
ATOM 2731 N N . LEU A 1 346 ? 14.913 7.470 -37.755 1.00 55.06 346 LEU A N 1
ATOM 2732 C CA . LEU A 1 346 ? 13.948 6.368 -37.696 1.00 55.06 346 LEU A CA 1
ATOM 2733 C C . LEU A 1 346 ? 13.364 6.209 -36.288 1.00 55.06 346 LEU A C 1
ATOM 2735 O O . LEU A 1 346 ? 12.155 6.052 -36.139 1.00 55.06 346 LEU A O 1
ATOM 2739 N N . THR A 1 347 ? 14.188 6.345 -35.247 1.00 58.97 347 THR A N 1
ATOM 2740 C CA . THR A 1 347 ? 13.720 6.281 -33.856 1.00 58.97 347 THR A CA 1
ATOM 2741 C C . THR A 1 347 ? 12.764 7.424 -33.530 1.00 58.97 347 THR A C 1
ATOM 2743 O O . THR A 1 347 ? 11.726 7.202 -32.909 1.00 58.97 347 THR A O 1
ATOM 2746 N N . ARG A 1 348 ? 13.045 8.635 -34.029 1.00 56.09 348 ARG A N 1
ATOM 2747 C CA . ARG A 1 348 ? 12.127 9.782 -33.910 1.00 56.09 348 ARG A CA 1
ATOM 2748 C C . ARG A 1 348 ? 10.784 9.533 -34.601 1.00 56.09 348 ARG A C 1
ATOM 2750 O O . ARG A 1 348 ? 9.757 9.966 -34.088 1.00 56.09 348 ARG A O 1
ATOM 2757 N N . TYR A 1 349 ? 10.784 8.845 -35.742 1.00 51.84 349 TYR A N 1
ATOM 2758 C CA . TYR A 1 349 ? 9.557 8.477 -36.448 1.00 51.84 349 TYR A CA 1
ATOM 2759 C C . TYR A 1 349 ? 8.729 7.440 -35.670 1.00 51.84 349 TYR A C 1
ATOM 2761 O O . TYR A 1 349 ? 7.533 7.639 -35.486 1.00 51.84 349 TYR A O 1
ATOM 2769 N N . MET A 1 350 ? 9.357 6.392 -35.127 1.00 55.03 350 MET A N 1
ATOM 2770 C CA . MET A 1 350 ? 8.660 5.396 -34.295 1.00 55.03 350 MET A CA 1
ATOM 2771 C C . MET A 1 350 ? 8.017 6.018 -33.051 1.00 55.03 350 MET A C 1
ATOM 2773 O O . MET A 1 350 ? 6.871 5.727 -32.721 1.00 55.03 350 MET A O 1
ATOM 2777 N N . GLN A 1 351 ? 8.722 6.946 -32.402 1.00 55.97 351 GLN A N 1
ATOM 2778 C CA . GLN A 1 351 ? 8.194 7.703 -31.263 1.00 55.97 351 GLN A CA 1
ATOM 2779 C C . GLN A 1 351 ? 6.999 8.590 -31.646 1.00 55.97 351 GLN A C 1
ATOM 2781 O O . GLN A 1 351 ? 6.069 8.750 -30.857 1.00 55.97 351 GLN A O 1
ATOM 2786 N N . ALA A 1 352 ? 7.007 9.157 -32.857 1.00 49.84 352 ALA A N 1
ATOM 2787 C CA . ALA A 1 352 ? 5.891 9.931 -33.396 1.00 49.84 352 ALA A CA 1
ATOM 2788 C C . ALA A 1 352 ? 4.627 9.081 -33.558 1.00 49.84 352 ALA A C 1
ATOM 2790 O O . ALA A 1 352 ? 3.551 9.470 -33.101 1.00 49.84 352 ALA A O 1
ATOM 2791 N N . GLU A 1 353 ? 4.767 7.925 -34.210 1.00 49.97 353 GLU A N 1
ATOM 2792 C CA . GLU A 1 353 ? 3.651 7.021 -34.486 1.00 49.97 353 GLU A CA 1
ATOM 2793 C C . GLU A 1 353 ? 3.079 6.422 -33.205 1.00 49.97 353 GLU A C 1
ATOM 2795 O O . GLU A 1 353 ? 1.858 6.350 -33.061 1.00 49.97 353 GLU A O 1
ATOM 2800 N N . TYR A 1 354 ? 3.939 6.078 -32.242 1.00 52.16 354 TYR A N 1
ATOM 2801 C CA . TYR A 1 354 ? 3.499 5.530 -30.963 1.00 52.16 354 TYR A CA 1
ATOM 2802 C C . TYR A 1 354 ? 2.544 6.479 -30.239 1.00 52.16 354 TYR A C 1
ATOM 2804 O O . TYR A 1 354 ? 1.472 6.082 -29.791 1.00 52.16 354 TYR A O 1
ATOM 2812 N N . VAL A 1 355 ? 2.863 7.768 -30.183 1.00 49.69 355 VAL A N 1
ATOM 2813 C CA . VAL A 1 355 ? 1.968 8.690 -29.489 1.00 49.69 355 VAL A CA 1
ATOM 2814 C C . VAL A 1 355 ? 0.815 9.170 -30.356 1.00 49.69 355 VAL A C 1
ATOM 2816 O O . VAL A 1 355 ? -0.247 9.489 -29.821 1.00 49.69 355 VAL A O 1
ATOM 2819 N N . ARG A 1 356 ? 0.946 9.168 -31.686 1.00 48.78 356 ARG A N 1
ATOM 2820 C CA . ARG A 1 356 ? -0.244 9.277 -32.535 1.00 48.78 356 ARG A CA 1
ATOM 2821 C C . ARG A 1 356 ? -1.263 8.196 -32.145 1.00 48.78 356 ARG A C 1
ATOM 2823 O O . ARG A 1 356 ? -2.436 8.531 -31.997 1.00 48.78 356 ARG A O 1
ATOM 2830 N N . ALA A 1 357 ? -0.813 6.959 -31.909 1.00 50.59 357 ALA A N 1
ATOM 2831 C CA . ALA A 1 357 ? -1.660 5.875 -31.414 1.00 50.59 357 ALA A CA 1
ATOM 2832 C C . ALA A 1 357 ? -2.193 6.150 -29.994 1.00 50.59 357 ALA A C 1
ATOM 2834 O O . ALA A 1 357 ? -3.404 6.162 -29.810 1.00 50.59 357 ALA A O 1
ATOM 2835 N N . CYS A 1 358 ? -1.352 6.506 -29.015 1.00 49.53 358 CYS A N 1
ATOM 2836 C CA . CYS A 1 358 ? -1.830 6.785 -27.647 1.00 49.53 358 CYS A CA 1
ATOM 2837 C C . CYS A 1 358 ? -2.828 7.954 -27.562 1.00 49.53 358 CYS A C 1
ATOM 2839 O O . CYS A 1 358 ? -3.753 7.936 -26.750 1.00 49.53 358 CYS A O 1
ATOM 2841 N N . ALA A 1 359 ? -2.641 8.997 -28.373 1.00 46.00 359 ALA A N 1
ATOM 2842 C CA . ALA A 1 359 ? -3.566 10.124 -28.440 1.00 46.00 359 ALA A CA 1
ATOM 2843 C C . ALA A 1 359 ? -4.898 9.725 -29.091 1.00 46.00 359 ALA A C 1
ATOM 2845 O O . ALA A 1 359 ? -5.946 10.262 -28.726 1.00 46.00 359 ALA A O 1
ATOM 2846 N N . GLN A 1 360 ? -4.858 8.792 -30.045 1.00 45.25 360 GLN A N 1
ATOM 2847 C CA . GLN A 1 360 ? -6.049 8.216 -30.651 1.00 45.25 360 GLN A CA 1
ATOM 2848 C C . GLN A 1 360 ? -6.807 7.340 -29.644 1.00 45.25 360 GLN A C 1
ATOM 2850 O O . GLN A 1 360 ? -8.000 7.563 -29.460 1.00 45.25 360 GLN A O 1
ATOM 2855 N N . ASP A 1 361 ? -6.119 6.460 -28.916 1.00 48.69 361 ASP A N 1
ATOM 2856 C CA . ASP A 1 361 ? -6.715 5.621 -27.868 1.00 48.69 361 ASP A CA 1
ATOM 2857 C C . ASP A 1 361 ? -7.368 6.475 -26.770 1.00 48.69 361 ASP A C 1
ATOM 2859 O O . ASP A 1 361 ? -8.527 6.281 -26.415 1.00 48.69 361 ASP A O 1
ATOM 2863 N N . ALA A 1 362 ? -6.666 7.504 -26.281 1.00 45.66 362 ALA A N 1
ATOM 2864 C CA . ALA A 1 362 ? -7.216 8.422 -25.284 1.00 45.66 362 ALA A CA 1
ATOM 2865 C C . ALA A 1 362 ? -8.476 9.145 -25.787 1.00 45.66 362 ALA A C 1
ATOM 2867 O O . ALA A 1 362 ? -9.396 9.392 -25.010 1.00 45.66 362 ALA A O 1
ATOM 2868 N N . ARG A 1 363 ? -8.537 9.469 -27.084 1.00 40.97 363 ARG A N 1
ATOM 2869 C CA . ARG A 1 363 ? -9.719 10.074 -27.704 1.00 40.97 363 ARG A CA 1
ATOM 2870 C C . ARG A 1 363 ? -10.879 9.084 -27.814 1.00 40.97 363 ARG A C 1
ATOM 2872 O O . ARG A 1 363 ? -12.012 9.489 -27.577 1.00 40.97 363 ARG A O 1
ATOM 2879 N N . GLU A 1 364 ? -10.608 7.835 -28.182 1.00 46.88 364 GLU A N 1
ATOM 2880 C CA . GLU A 1 364 ? -11.609 6.759 -28.241 1.00 46.88 364 GLU A CA 1
ATOM 2881 C C . GLU A 1 364 ? -12.181 6.440 -26.850 1.00 46.88 364 GLU A C 1
ATOM 2883 O O . GLU A 1 364 ? -13.360 6.123 -26.722 1.00 46.88 364 GLU A O 1
ATOM 2888 N N . GLU A 1 365 ? -11.374 6.612 -25.802 1.00 48.88 365 GLU A N 1
ATOM 2889 C CA . GLU A 1 365 ? -11.760 6.429 -24.399 1.00 48.88 365 GLU A CA 1
ATOM 2890 C C . GLU A 1 365 ? -12.318 7.696 -23.716 1.00 48.88 365 GLU A C 1
ATOM 2892 O O . GLU A 1 365 ? -12.525 7.692 -22.503 1.00 48.88 365 GLU A O 1
ATOM 2897 N N . GLU A 1 366 ? -12.531 8.790 -24.457 1.00 48.06 366 GLU A N 1
ATOM 2898 C CA . GLU A 1 366 ? -12.985 10.095 -23.937 1.00 48.06 366 GLU A CA 1
ATOM 2899 C C . GLU A 1 366 ? -12.115 10.671 -22.794 1.00 48.06 366 GLU A C 1
ATOM 2901 O O . GLU A 1 366 ? -12.578 11.420 -21.929 1.00 48.06 366 GLU A O 1
ATOM 2906 N N . LYS A 1 367 ? -10.816 10.358 -22.789 1.00 41.25 367 LYS A N 1
ATOM 2907 C CA . LYS A 1 367 ? -9.842 10.825 -21.795 1.00 41.25 367 LYS A CA 1
ATOM 2908 C C . LYS A 1 367 ? -9.016 11.999 -22.315 1.00 41.25 367 LYS A C 1
ATOM 2910 O O . LYS A 1 367 ? -8.716 12.131 -23.501 1.00 41.25 367 LYS A O 1
ATOM 2915 N N . VAL A 1 368 ? -8.569 12.850 -21.390 1.00 35.91 368 VAL A N 1
ATOM 2916 C CA . VAL A 1 368 ? -7.603 13.912 -21.700 1.00 35.91 368 VAL A CA 1
ATOM 2917 C C . VAL A 1 368 ? -6.223 13.289 -21.892 1.00 35.91 368 VAL A C 1
ATOM 2919 O O . VAL A 1 368 ? -5.609 12.803 -20.942 1.00 35.91 368 VAL A O 1
ATOM 2922 N N . PHE A 1 369 ? -5.715 13.341 -23.122 1.00 39.12 369 PHE A N 1
ATOM 2923 C CA . PHE A 1 369 ? -4.348 12.937 -23.423 1.00 39.12 369 PHE A CA 1
ATOM 2924 C C . PHE A 1 369 ? -3.346 13.979 -22.895 1.00 39.12 369 PHE A C 1
ATOM 2926 O O . PHE A 1 369 ? -3.234 15.083 -23.432 1.00 39.12 369 PHE A O 1
ATOM 2933 N N . VAL A 1 370 ? -2.595 13.632 -21.845 1.00 42.47 370 VAL A N 1
ATOM 2934 C CA . VAL A 1 370 ? -1.507 14.464 -21.306 1.00 42.47 370 VAL A CA 1
ATOM 2935 C C . VAL A 1 370 ? -0.178 13.940 -21.841 1.00 42.47 370 VAL A C 1
ATOM 2937 O O . VAL A 1 370 ? 0.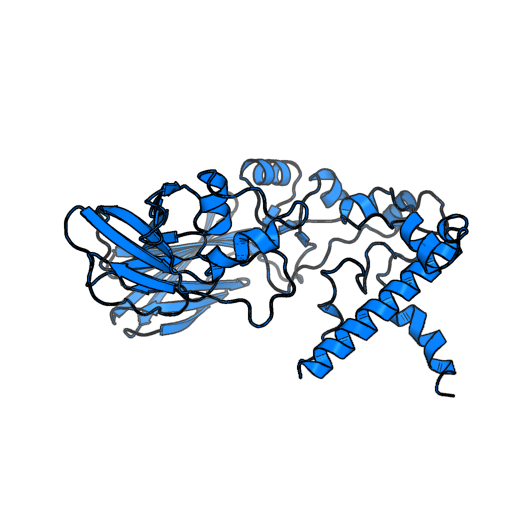369 12.970 -21.322 1.00 42.47 370 VAL A O 1
ATOM 2940 N N . ALA A 1 371 ? 0.374 14.608 -22.856 1.00 38.53 371 ALA A N 1
ATOM 2941 C CA . ALA A 1 371 ? 1.599 14.180 -23.542 1.00 38.53 371 ALA A CA 1
ATOM 2942 C C . ALA A 1 371 ? 2.816 13.984 -22.612 1.00 38.53 371 ALA A C 1
ATOM 2944 O O . ALA A 1 371 ? 3.674 13.156 -22.898 1.00 38.53 371 ALA A O 1
ATOM 2945 N N . ALA A 1 372 ? 2.873 14.703 -21.486 1.00 39.34 372 ALA A N 1
ATOM 2946 C CA . ALA A 1 372 ? 3.927 14.564 -20.478 1.00 39.34 372 ALA A CA 1
ATOM 2947 C C . ALA A 1 372 ? 3.849 13.256 -19.659 1.00 39.34 372 ALA A C 1
ATOM 2949 O O . ALA A 1 372 ? 4.847 12.868 -19.065 1.00 39.34 372 ALA A O 1
ATOM 2950 N N . LYS A 1 373 ? 2.692 12.575 -19.635 1.00 36.78 373 LYS A N 1
ATOM 2951 C CA . LYS A 1 373 ? 2.477 11.304 -18.917 1.00 36.78 373 LYS A CA 1
ATOM 2952 C C . LYS A 1 373 ? 2.672 10.058 -19.788 1.00 36.78 373 LYS A C 1
ATOM 2954 O O . LYS A 1 373 ? 2.676 8.954 -19.267 1.00 36.78 373 LYS A O 1
ATOM 2959 N N . ALA A 1 374 ? 2.881 10.209 -21.097 1.00 39.00 374 ALA A N 1
ATOM 2960 C CA . ALA A 1 374 ? 3.172 9.100 -22.016 1.00 39.00 374 ALA A CA 1
ATOM 2961 C C . ALA A 1 374 ? 4.627 8.577 -21.894 1.00 39.00 374 ALA A C 1
ATOM 2963 O O . ALA A 1 374 ? 5.191 8.057 -22.854 1.00 39.00 374 ALA A O 1
ATOM 2964 N N . ALA A 1 375 ? 5.262 8.782 -20.737 1.00 43.28 375 ALA A N 1
ATOM 2965 C CA . ALA A 1 375 ? 6.686 8.571 -20.495 1.00 43.28 375 ALA A CA 1
ATOM 2966 C C . ALA A 1 375 ? 7.058 7.113 -20.149 1.00 43.28 375 ALA A C 1
ATOM 2968 O O . ALA A 1 375 ? 8.242 6.806 -20.077 1.00 43.28 375 ALA A O 1
ATOM 2969 N N . GLU A 1 376 ? 6.079 6.221 -19.971 1.00 41.56 376 GLU A N 1
ATOM 2970 C CA . GLU A 1 376 ? 6.278 4.905 -19.333 1.00 41.56 376 GLU A CA 1
ATOM 2971 C C . GLU A 1 376 ? 6.093 3.689 -20.265 1.00 41.56 376 GLU A C 1
ATOM 2973 O O . GLU A 1 376 ? 5.830 2.582 -19.806 1.00 41.56 376 GLU A O 1
ATOM 2978 N N . ALA A 1 377 ? 6.247 3.854 -21.581 1.00 41.66 377 ALA A N 1
ATOM 2979 C CA . ALA A 1 377 ? 6.264 2.730 -22.525 1.00 41.66 377 ALA A CA 1
ATOM 2980 C C . ALA A 1 377 ? 7.439 2.832 -23.512 1.00 41.66 377 ALA A C 1
ATOM 2982 O O . ALA A 1 377 ? 8.005 3.913 -23.681 1.00 41.66 377 ALA A O 1
ATOM 2983 N N . GLU A 1 378 ? 7.789 1.707 -24.155 1.00 40.03 378 GLU A N 1
ATOM 2984 C CA . GLU A 1 378 ? 9.025 1.446 -24.933 1.00 40.03 378 GLU A CA 1
ATOM 2985 C C . GLU A 1 378 ? 9.421 2.519 -25.971 1.00 40.03 378 GLU A C 1
ATOM 2987 O O . GLU A 1 3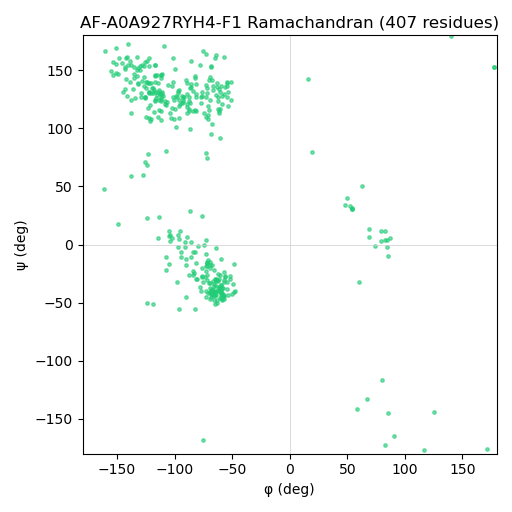78 ? 10.589 2.605 -26.350 1.00 40.03 378 GLU A O 1
ATOM 2992 N N . PHE A 1 379 ? 8.511 3.414 -26.366 1.00 41.59 379 PHE A N 1
ATOM 2993 C CA . PHE A 1 379 ? 8.795 4.571 -27.217 1.00 41.59 379 PHE A CA 1
ATOM 2994 C C . PHE A 1 379 ? 8.385 5.895 -26.550 1.00 41.59 379 PHE A C 1
ATOM 2996 O O . PHE A 1 379 ? 7.368 6.505 -26.874 1.00 41.59 379 PHE A O 1
ATOM 3003 N N . ALA A 1 380 ? 9.208 6.373 -25.613 1.00 39.78 380 ALA A N 1
ATOM 3004 C CA . ALA A 1 380 ? 8.943 7.604 -24.867 1.00 39.78 380 ALA A CA 1
ATOM 3005 C C . ALA A 1 380 ? 9.114 8.885 -25.713 1.00 39.78 380 ALA A C 1
ATOM 3007 O O . ALA A 1 380 ? 10.118 9.094 -26.399 1.00 39.78 380 ALA A O 1
ATOM 3008 N N . TYR A 1 381 ? 8.149 9.800 -25.583 1.00 42.28 381 TYR A N 1
ATOM 3009 C CA . TYR A 1 381 ? 8.096 11.089 -26.286 1.00 42.28 381 TYR A CA 1
ATOM 3010 C C . TYR A 1 381 ? 9.151 12.111 -25.846 1.00 42.28 381 TYR A C 1
ATOM 3012 O O . TYR A 1 381 ? 9.427 13.073 -26.564 1.00 42.28 381 TYR A O 1
ATOM 3020 N N . VAL A 1 382 ? 9.746 11.889 -24.677 1.00 43.78 382 VAL A N 1
ATOM 3021 C CA . VAL A 1 382 ? 10.939 12.569 -24.166 1.00 43.78 382 VAL A CA 1
ATOM 3022 C C . VAL A 1 382 ? 11.920 11.473 -23.778 1.00 43.78 382 VAL A C 1
ATOM 3024 O O . VAL A 1 382 ? 12.250 11.288 -22.612 1.00 43.78 382 VAL A O 1
ATOM 3027 N N . SER A 1 383 ? 12.294 10.653 -24.757 1.00 40.09 383 SER A N 1
ATOM 3028 C CA . SER A 1 383 ? 13.280 9.615 -24.518 1.00 40.09 383 SER A CA 1
ATOM 3029 C C . SER A 1 383 ? 14.594 10.267 -24.116 1.00 40.09 383 SER A C 1
ATOM 3031 O O . SER A 1 383 ? 15.145 11.103 -24.835 1.00 40.09 383 SER A O 1
ATOM 3033 N N . ASP A 1 384 ? 15.135 9.823 -22.989 1.00 41.28 384 ASP A N 1
ATOM 3034 C CA . ASP A 1 384 ? 16.496 10.154 -22.598 1.00 41.28 384 ASP A CA 1
ATOM 3035 C C . ASP A 1 384 ? 17.545 9.575 -23.574 1.00 41.28 384 ASP A C 1
ATOM 3037 O O . ASP A 1 384 ? 18.729 9.882 -23.441 1.00 41.28 384 ASP A O 1
ATOM 3041 N N . ALA A 1 385 ? 17.113 8.814 -24.596 1.00 35.72 385 ALA A N 1
ATOM 3042 C CA . ALA A 1 385 ? 17.927 8.450 -25.754 1.00 35.72 385 ALA A CA 1
ATOM 3043 C C . ALA A 1 385 ? 18.278 9.639 -26.666 1.00 35.72 385 ALA A C 1
ATOM 3045 O O . ALA A 1 385 ? 19.148 9.528 -27.528 1.00 35.72 385 ALA A O 1
ATOM 3046 N N . LEU A 1 386 ? 17.561 10.758 -26.556 1.00 41.84 386 LEU A N 1
ATOM 3047 C CA . LEU A 1 386 ? 17.658 11.885 -27.481 1.00 41.84 386 LEU A CA 1
ATOM 3048 C C . LEU A 1 386 ? 17.957 13.172 -26.712 1.00 41.84 386 LEU A C 1
ATOM 3050 O O . LEU A 1 386 ? 17.125 14.068 -26.589 1.00 41.84 386 LEU A O 1
ATOM 3054 N N . VAL A 1 387 ? 19.183 13.263 -26.208 1.00 40.12 387 VAL A N 1
ATOM 3055 C CA . VAL A 1 387 ? 19.779 14.534 -25.786 1.00 40.12 387 VAL A CA 1
ATOM 3056 C C . VAL A 1 387 ? 20.425 15.157 -27.030 1.00 40.12 387 VAL A C 1
ATOM 3058 O O . VAL A 1 387 ? 21.246 14.519 -27.682 1.00 40.12 387 VAL A O 1
ATOM 3061 N N . GLU A 1 388 ? 20.041 16.368 -27.438 1.00 40.72 388 GLU A N 1
ATOM 3062 C CA . GLU A 1 388 ? 20.772 17.069 -28.509 1.00 40.72 388 GLU A CA 1
ATOM 3063 C C . GLU A 1 388 ? 22.105 17.614 -27.964 1.00 40.72 388 GLU A C 1
ATOM 3065 O O . GLU A 1 388 ? 22.336 17.631 -26.755 1.00 40.72 388 GLU A O 1
ATOM 3070 N N . SER A 1 389 ? 23.027 1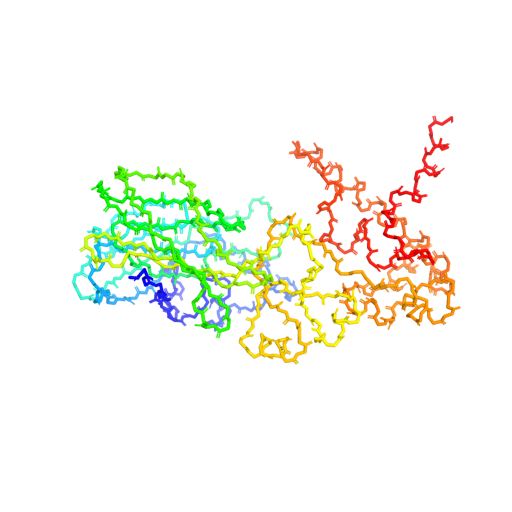8.031 -28.835 1.00 34.75 389 SER A N 1
ATOM 3071 C CA . SER A 1 389 ? 24.366 18.498 -28.428 1.00 34.75 389 SER A CA 1
ATOM 3072 C C . SER A 1 389 ? 24.351 19.717 -27.489 1.00 34.75 389 SER A C 1
ATOM 3074 O O . SER A 1 389 ? 25.384 20.058 -26.923 1.00 34.75 389 SER A O 1
ATOM 3076 N N . ASP A 1 390 ? 23.199 20.381 -27.345 1.00 37.66 390 ASP A N 1
ATOM 3077 C CA . ASP A 1 390 ? 22.956 21.512 -26.445 1.00 37.66 390 ASP A CA 1
ATOM 3078 C C . ASP A 1 390 ? 22.442 21.098 -25.048 1.00 37.66 390 ASP A C 1
ATOM 3080 O O . ASP A 1 390 ? 22.261 21.955 -24.187 1.00 37.66 390 ASP A O 1
ATOM 3084 N N . GLY A 1 391 ? 22.226 19.801 -24.796 1.00 37.81 391 GLY A N 1
ATOM 3085 C CA . GLY A 1 391 ? 21.839 19.274 -23.485 1.00 37.81 391 GLY A CA 1
ATOM 3086 C C . GLY A 1 391 ? 20.357 19.426 -23.121 1.00 37.81 391 GLY A C 1
ATOM 3087 O O . GLY A 1 391 ? 19.963 19.013 -22.028 1.00 37.81 391 GLY A O 1
ATOM 3088 N N . TYR A 1 392 ? 19.511 19.963 -24.008 1.00 36.00 392 TYR A N 1
ATOM 3089 C CA . TYR A 1 392 ? 18.076 20.097 -23.742 1.00 36.00 392 TYR A CA 1
ATOM 3090 C C . TYR A 1 392 ? 17.292 18.824 -24.095 1.00 36.00 392 TYR A C 1
ATOM 3092 O O . TYR A 1 392 ? 17.465 18.231 -25.161 1.00 36.00 392 TYR A O 1
ATOM 3100 N N . ARG A 1 393 ? 16.342 18.445 -23.224 1.00 42.78 393 ARG A N 1
ATOM 3101 C CA . ARG A 1 393 ? 15.275 17.487 -23.556 1.00 42.78 393 ARG A CA 1
ATOM 3102 C C . ARG A 1 393 ? 14.350 18.136 -24.583 1.00 42.78 393 ARG A C 1
ATOM 3104 O O . ARG A 1 393 ? 13.531 18.982 -24.225 1.00 42.78 393 ARG A O 1
ATOM 3111 N N . ARG A 1 394 ? 14.450 17.748 -25.853 1.00 42.94 394 ARG A N 1
ATOM 3112 C CA . ARG A 1 394 ? 13.442 18.116 -26.854 1.00 42.94 394 ARG A CA 1
ATOM 3113 C C . ARG A 1 394 ? 12.495 16.935 -27.042 1.00 42.94 394 ARG A C 1
ATOM 3115 O O . ARG A 1 394 ? 12.948 15.884 -27.486 1.00 42.94 394 ARG A O 1
ATOM 3122 N N . PRO A 1 395 ? 11.195 17.080 -26.724 1.00 45.44 395 PRO A N 1
ATOM 3123 C CA . PRO A 1 395 ? 10.212 16.080 -27.105 1.00 45.44 395 PRO A CA 1
ATOM 3124 C C . PRO A 1 395 ? 10.326 15.774 -28.603 1.00 45.44 395 PRO A C 1
ATOM 3126 O O . PRO A 1 395 ? 10.477 16.713 -29.391 1.00 45.44 395 PRO A O 1
ATOM 3129 N N . ALA A 1 396 ? 10.206 14.506 -29.013 1.00 43.84 396 ALA A N 1
ATOM 3130 C CA . ALA A 1 396 ? 10.259 14.113 -30.431 1.00 43.84 396 ALA A CA 1
ATOM 3131 C C . ALA A 1 396 ? 9.272 14.934 -31.296 1.00 43.84 396 ALA A C 1
ATOM 3133 O O . ALA A 1 396 ? 9.562 15.276 -32.443 1.00 43.84 396 ALA A O 1
ATOM 3134 N N . TYR A 1 397 ? 8.164 15.376 -30.690 1.00 36.91 397 TYR A N 1
ATOM 3135 C CA . TYR A 1 397 ? 7.205 16.344 -31.227 1.00 36.91 397 TYR A CA 1
ATOM 3136 C C . TYR A 1 397 ? 7.827 17.626 -31.823 1.00 36.91 397 TYR A C 1
ATOM 3138 O O . TYR A 1 397 ? 7.385 18.093 -32.872 1.00 36.91 397 TYR A O 1
ATOM 3146 N N . TRP A 1 398 ? 8.873 18.205 -31.220 1.00 38.78 398 TRP A N 1
ATOM 3147 C CA . TRP A 1 398 ? 9.484 19.439 -31.737 1.00 38.78 398 TRP A CA 1
ATOM 3148 C C . TRP A 1 398 ? 10.283 19.226 -33.028 1.00 38.78 398 TRP A C 1
ATOM 3150 O O . TRP A 1 398 ? 10.363 20.149 -33.837 1.00 38.78 398 TRP A O 1
ATOM 3160 N N . ALA A 1 399 ? 10.803 18.017 -33.265 1.00 42.66 399 ALA A N 1
ATOM 3161 C CA . ALA A 1 399 ? 11.416 17.647 -34.542 1.00 42.66 399 ALA A CA 1
ATOM 3162 C C . ALA A 1 399 ? 10.364 17.430 -35.651 1.00 42.66 399 ALA A C 1
ATOM 3164 O O . ALA A 1 399 ? 10.639 17.679 -36.823 1.00 42.66 399 ALA A O 1
ATOM 316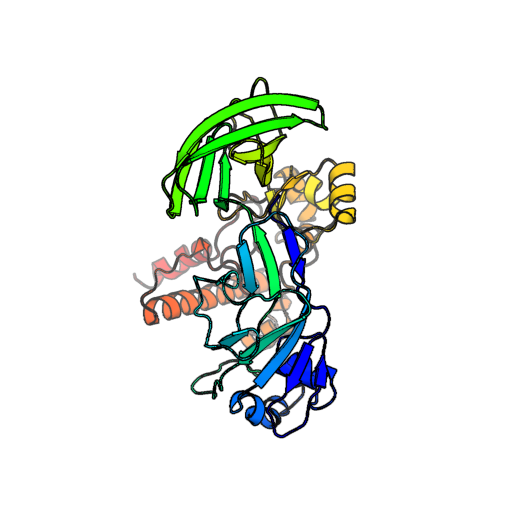5 N N . LEU A 1 400 ? 9.141 17.027 -35.284 1.00 36.88 400 LEU A N 1
ATOM 3166 C CA . LEU A 1 400 ? 8.017 16.806 -36.207 1.00 36.88 400 LEU A CA 1
ATOM 3167 C C . LEU A 1 400 ? 7.253 18.089 -36.541 1.00 36.88 400 LEU A C 1
ATOM 3169 O O . LEU A 1 400 ? 6.638 18.180 -37.602 1.00 36.88 400 LEU A O 1
ATOM 3173 N N . LYS A 1 401 ? 7.331 19.110 -35.679 1.00 37.25 401 LYS A N 1
ATOM 3174 C CA . LYS A 1 401 ? 6.674 20.409 -35.882 1.00 37.25 401 LYS A CA 1
ATOM 3175 C C . LYS A 1 401 ? 7.035 21.049 -37.229 1.00 37.25 401 LYS A C 1
ATOM 3177 O O . LYS A 1 401 ? 6.162 21.613 -37.877 1.00 37.25 401 LYS A O 1
ATOM 3182 N N . GLY A 1 402 ? 8.287 20.923 -37.678 1.00 40.25 402 GLY A N 1
ATOM 3183 C CA . GLY A 1 402 ? 8.722 21.419 -38.991 1.00 40.25 402 GLY A CA 1
ATOM 3184 C C . GLY A 1 402 ? 8.272 20.550 -40.174 1.00 40.25 402 GLY A C 1
ATOM 3185 O O . GLY A 1 402 ? 8.071 21.063 -41.269 1.00 40.25 402 GLY A O 1
ATOM 3186 N N . VAL A 1 403 ? 8.068 19.246 -39.959 1.00 36.78 403 VAL A N 1
ATOM 3187 C CA . VAL A 1 403 ? 7.602 18.304 -40.993 1.00 36.78 403 VAL A CA 1
ATOM 3188 C C . VAL A 1 403 ? 6.095 18.459 -41.223 1.00 36.78 403 VAL A C 1
ATOM 3190 O O . VAL A 1 403 ? 5.648 18.480 -42.366 1.00 36.78 403 VAL A O 1
ATOM 3193 N N . TRP A 1 404 ? 5.311 18.649 -40.158 1.00 33.50 404 TRP A N 1
ATOM 3194 C CA . TRP A 1 404 ? 3.853 18.810 -40.232 1.00 33.50 404 TRP A CA 1
ATOM 3195 C C . TRP A 1 404 ? 3.374 20.218 -40.594 1.00 33.50 404 TRP A C 1
ATOM 3197 O O . TRP A 1 404 ? 2.240 20.366 -41.041 1.00 33.50 404 TRP A O 1
ATOM 3207 N N . GLN A 1 405 ? 4.223 21.245 -40.498 1.00 36.28 405 GLN A N 1
ATOM 3208 C CA . GLN A 1 405 ? 3.905 22.576 -41.034 1.00 36.28 405 GLN A CA 1
ATOM 3209 C C . GLN A 1 405 ? 3.703 22.576 -42.560 1.00 36.28 405 GLN A C 1
ATOM 3211 O O . GLN A 1 405 ? 2.950 23.403 -43.062 1.00 36.28 405 GLN A O 1
ATOM 3216 N N . ASN A 1 406 ? 4.303 21.622 -43.280 1.00 34.09 406 ASN A N 1
ATOM 3217 C CA . ASN A 1 406 ? 4.188 21.500 -44.739 1.00 34.09 406 ASN A CA 1
ATOM 3218 C C . ASN A 1 406 ? 3.119 20.494 -45.202 1.00 34.09 406 ASN A C 1
ATOM 3220 O O . ASN A 1 406 ? 2.931 20.323 -46.400 1.00 34.09 406 ASN A O 1
ATOM 3224 N N . VAL A 1 407 ? 2.434 19.807 -44.281 1.00 34.22 407 VAL A N 1
ATOM 3225 C CA . VAL A 1 407 ? 1.370 18.833 -44.614 1.00 34.22 407 VAL A CA 1
ATOM 3226 C C . VAL A 1 407 ? -0.023 19.487 -44.581 1.00 34.22 407 VAL A C 1
ATOM 3228 O O . VAL A 1 407 ? -0.997 18.917 -45.066 1.00 34.22 407 VAL A O 1
ATOM 3231 N N . HIS A 1 408 ? -0.114 20.718 -44.070 1.00 31.39 408 HIS A N 1
ATOM 3232 C CA . HIS A 1 408 ? -1.332 21.536 -44.061 1.00 31.39 408 HIS A CA 1
ATOM 3233 C C . HIS A 1 408 ? -1.155 22.910 -44.738 1.00 31.39 408 HIS A C 1
ATOM 3235 O O . HIS A 1 408 ? -1.921 23.828 -44.445 1.00 31.39 408 HIS A O 1
ATOM 3241 N N . ALA A 1 409 ? -0.163 23.047 -45.626 1.00 30.16 409 ALA A N 1
ATOM 3242 C CA . ALA A 1 409 ? -0.016 24.191 -46.529 1.00 30.16 409 ALA A CA 1
ATOM 3243 C C . ALA A 1 409 ? -0.505 23.834 -47.936 1.00 30.16 409 ALA A C 1
ATOM 3245 O O . ALA A 1 409 ? -0.152 22.726 -48.405 1.00 30.16 409 ALA A O 1
#

Radius of gyration: 26.85 Å; Cα contacts (8 Å, |Δi|>4): 751; chains: 1; bounding box: 55×59×74 Å

pLDDT: mean 71.17, std 20.13, range [30.16, 97.81]

Solvent-accessible surface area (backbone atoms only — not comparable to full-atom values): 23328 Å² total; per-residue (Å²): 85,54,46,78,42,72,55,61,79,56,34,37,40,30,59,88,75,89,52,79,42,81,26,68,55,51,32,54,62,58,23,35,42,73,69,62,79,44,73,75,42,90,52,84,68,37,30,67,76,49,52,66,61,36,64,36,52,39,35,39,35,41,65,44,64,59,77,96,59,96,42,81,34,38,30,42,36,41,76,39,72,29,72,57,73,47,37,29,44,67,84,50,68,79,50,70,64,67,83,62,29,31,79,37,52,91,68,64,50,87,52,77,36,42,42,37,42,35,28,52,56,60,63,83,84,80,72,97,58,74,67,79,73,37,35,40,41,65,54,26,38,37,33,34,31,63,40,46,82,77,46,76,50,75,53,75,42,36,36,45,37,34,31,38,26,73,49,60,45,64,35,40,39,38,40,38,29,25,47,99,86,43,80,66,24,72,30,80,46,80,45,78,44,58,57,40,76,44,77,51,75,43,81,43,56,52,64,90,57,68,48,74,32,37,39,33,42,38,32,30,43,96,89,42,57,16,37,72,48,76,50,74,42,61,27,70,96,66,83,82,67,27,25,37,79,76,90,70,61,55,71,62,40,50,66,25,54,31,52,29,36,27,52,96,69,55,72,68,55,48,52,51,23,48,77,69,65,30,43,78,41,73,74,58,89,92,73,63,41,68,41,60,52,54,72,77,56,48,56,60,59,27,68,85,47,99,56,66,53,84,83,24,68,67,30,63,68,64,67,52,78,80,80,59,50,66,60,42,20,75,74,75,34,85,62,34,66,76,39,70,73,55,33,55,52,51,52,43,49,54,27,50,53,49,47,55,48,53,47,48,52,25,55,78,68,77,45,87,71,56,80,86,71,52,61,86,51,102,53,29,42,68,39,83,79,48,58,50,98,83,68,49,86,56,41,47,65,68,71,42,52,71,61,54,60,63,74,79,106

Secondary structure (DSSP, 8-state):
--EEEES-S-EEEE-SSS-EEEES--BHHHHHHHHTSS--TTSTTHHHHTHHHHTS-EEEEEEEEPP--S-SEEEEEEEEEES-EEEEETT-SEE-EETTEEE-TTTPPSSEEEEEEEEPP---SS--SSS---EEEEEEEEEESSEEEEEEEEETTEEEEEEEESS-EEEEEEEEEEETTEEEEEEEEEEEE-SSEEEEEEE---TT--EEEEEEEEEEETTEEEEEEEEEEEESSSPP-BEEE-SS-HHHHHHTT-SEEES---HHHHHHHHHTTPEEE---TT--B-----HHHHHHHTTT-SS--TTSHHHHHTTPPPP-HHHHHHHT-TTTTTSHHHHHHHHHHHHHHHHHHHHHHHHHTT----GGGTTSSSS-TT-TT-B-TT--B--HHHHHHHHHTTT--

Foldseek 3Di:
DKDKAQQDQWWWKDLPPPDTAIARDFWQVVRCVRRVVADDLVPDNSLVVCLVVLQTKMKIKDKGADDPDPFQWKKKAFPWFFADKWKDKQPDDTFDDPVRMGTCNVPHDHTMMMIMIMWDRDRCPDDPDSHRGHGTHRIIMITFHQKDFDDWDDAAQKIKTWMAGQAWAKKKKWKFKADPPHTQAIDIDIDTDHRGIDIDMGGHDNHPDAAKIKIKIWMDDPNHTGDIDIFIYHHDPDQDFAEEADDDALVLCVQLVHQEYEDDDDPVNQVRNVVSNYHYHYHDPPDHDHRHHDLVVVCVQCVPPQAGDCPTSQVVGVVQDRPPVVVQCVVPNVCCPVDVVSVVVSLLVVLVVVVVVVVVVCVVVVHDDDLVPQQPDNNRQQGSNDQHNRRDRDGSVVVCVVVVVVVVD

Nearest PDB structures (foldseek):
  2vl4-assembly1_A  TM=6.248E-01  e=1.648E-16  Bacteroides thetaiotaomicron VPI-5482
  2vot-assembly1_A  TM=6.266E-01  e=2.457E-16  Bacteroides thetaiotaomicron VPI-5482
  2vqu-assembly1_A  TM=6.224E-01  e=2.848E-15  Bacteroides thetaiotaomicron
  5x7h-assembly1_A  TM=4.583E-01  e=5.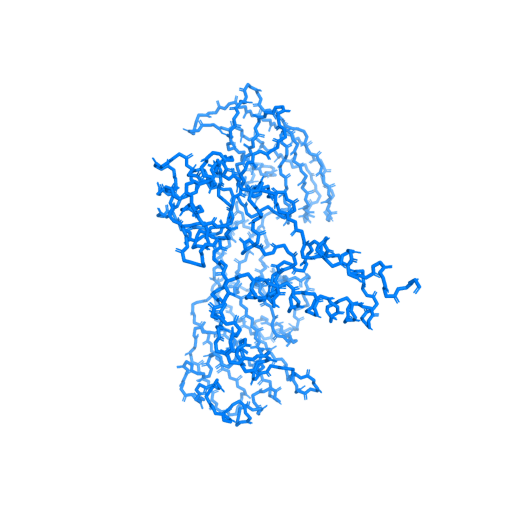499E-04  Paenibacillus sp. 598K
  3wnp-assembly2_B  TM=4.146E-01  e=6.749E-03  Niallia circulans